Protein AF-A0A6P7ZJ77-F1 (afdb_monomer_lite)

Sequence (607 aa):
NFWERVLPVHRDLIKVIGVELQKVICSGEHGLQRDLPPDFKGLFKPISEYHYYPALEELIRDVFSGRERRPFRFASTVDFMVKGQVIRRHQPISFLSEVESKGYRYARCREYETAAQVCLQIPFSCPGDFYLCEVEPEYTLSQILQSKSLLSHRFTCSTIPGDSIFLSPVYEVQALMQMRRNTVKIPSSLEVDVIDVTSQAQQITFIAPLTLPEILAYEETFPITAELLEAPEYQTVFKTDWVSSLRKGQKIQIHSRASAWRVLASSSKGNKSTRYFLISGGYRGKFKRRPREFSTAYDLLTSVNSGEKLQVVVTKDFECYEDCFPSLSVGDRLKVLYHTTTRTPQETDVLVCNLCCENDGEEQMEQIMLPLYVEGRFVEEVADTTKYTMSEVIQKLKLPCELKVAVKDPTLAIDILSSFSALKLEELIDDPFLVISFMERPMLCFDLPVKWFEVLLFFTQDSARELKKPVNQSVVEELTDSFYYQMRKMLPCSGPPPPRPPKRASFSANDTRKEITTDRKQSMTKPMLPPLKQEPDCQYAAPLPPAARKQIQLRRRSEPNEYSLSKHKLRTTSTSSKDEEDDEHDYECIEDTVKDISQKTRKIFLR

Structure (mmCIF, N/CA/C/O backbone):
data_AF-A0A6P7ZJ77-F1
#
_entry.id   AF-A0A6P7ZJ77-F1
#
loop_
_atom_site.group_PDB
_atom_site.id
_atom_site.type_symbol
_atom_site.label_atom_id
_atom_site.label_alt_id
_atom_site.label_comp_id
_atom_site.label_asym_id
_atom_site.label_entity_id
_atom_site.label_seq_id
_atom_site.pdbx_PDB_ins_code
_atom_site.Cartn_x
_atom_site.Cartn_y
_atom_site.Cartn_z
_atom_site.occupancy
_atom_site.B_iso_or_equiv
_atom_site.auth_seq_id
_atom_site.auth_comp_id
_atom_site.auth_asym_id
_atom_site.auth_atom_id
_atom_site.pdbx_PDB_model_num
ATOM 1 N N . ASN A 1 1 ? -23.877 -12.404 30.414 1.00 29.70 1 ASN A N 1
ATOM 2 C CA . ASN A 1 1 ? -24.211 -12.563 28.977 1.00 29.70 1 ASN A CA 1
ATOM 3 C C . ASN A 1 1 ? -25.062 -11.381 28.508 1.00 29.70 1 ASN A C 1
ATOM 5 O O . ASN A 1 1 ? -26.235 -11.558 28.224 1.00 29.70 1 ASN A O 1
ATOM 9 N N . PHE A 1 2 ? -24.504 -10.165 28.495 1.00 29.19 2 PHE A N 1
ATOM 10 C CA . PHE A 1 2 ? -25.228 -8.928 28.124 1.00 29.19 2 PHE A CA 1
ATOM 11 C C . PHE A 1 2 ? -24.444 -8.087 27.093 1.00 29.19 2 PHE A C 1
ATOM 13 O O . PHE A 1 2 ? -24.847 -6.982 26.750 1.00 29.19 2 PHE A O 1
ATOM 20 N N . TRP A 1 3 ? -23.294 -8.608 26.646 1.00 36.19 3 TRP A N 1
ATOM 21 C CA . TRP A 1 3 ? -22.208 -7.842 26.026 1.00 36.19 3 TRP A CA 1
ATOM 22 C C . TRP A 1 3 ? -22.032 -8.087 24.528 1.00 36.19 3 TRP A C 1
ATOM 24 O O . TRP A 1 3 ? -21.300 -7.352 23.883 1.00 36.19 3 TRP A O 1
ATOM 34 N N . GLU A 1 4 ? -22.739 -9.066 23.964 1.00 37.50 4 GLU A N 1
ATOM 35 C CA . GLU A 1 4 ? -22.949 -9.143 22.521 1.00 37.50 4 GLU A CA 1
ATOM 36 C C . GLU A 1 4 ? -24.360 -8.649 22.240 1.00 37.50 4 GLU A C 1
ATOM 38 O O . GLU A 1 4 ? -25.331 -9.382 22.426 1.00 37.50 4 GLU A O 1
ATOM 43 N N . ARG A 1 5 ? -24.467 -7.375 21.854 1.00 55.25 5 ARG A N 1
ATOM 44 C CA . ARG A 1 5 ? -25.723 -6.777 21.405 1.00 55.25 5 ARG A CA 1
ATOM 45 C C . ARG A 1 5 ? -25.532 -6.045 20.089 1.00 55.25 5 ARG A C 1
ATOM 47 O O . ARG A 1 5 ? -24.595 -5.256 19.948 1.00 55.25 5 ARG A O 1
ATOM 54 N N . VAL A 1 6 ? -26.430 -6.327 19.149 1.00 56.25 6 VAL A N 1
ATOM 55 C CA . VAL A 1 6 ? -26.566 -5.604 17.886 1.00 56.25 6 VAL A CA 1
ATOM 56 C C . VAL A 1 6 ? -27.716 -4.617 18.019 1.00 56.25 6 VAL A C 1
ATOM 58 O O . VAL A 1 6 ? -28.802 -4.988 18.467 1.00 56.25 6 VAL A O 1
ATOM 61 N N . LEU A 1 7 ? -27.462 -3.363 17.656 1.00 54.00 7 LEU A N 1
ATOM 62 C CA . LEU A 1 7 ? -28.378 -2.243 17.862 1.00 54.00 7 LEU A CA 1
ATOM 63 C C . LEU A 1 7 ? -28.427 -1.379 16.585 1.00 54.00 7 LEU A C 1
ATOM 65 O O . LEU A 1 7 ? -27.365 -1.118 16.015 1.00 54.00 7 LEU A O 1
ATOM 69 N N . PRO A 1 8 ? -29.602 -0.918 16.116 1.00 47.00 8 PRO A N 1
ATOM 70 C CA . PRO A 1 8 ? -29.695 0.084 15.072 1.00 47.00 8 PRO A CA 1
ATOM 71 C C . PRO A 1 8 ? -29.588 1.489 15.680 1.00 47.00 8 PRO A C 1
ATOM 73 O O . PRO A 1 8 ? -30.269 1.796 16.656 1.00 47.00 8 PRO A O 1
ATOM 76 N N . VAL A 1 9 ? -28.796 2.361 15.059 1.00 49.22 9 VAL A N 1
ATOM 77 C CA . VAL A 1 9 ? -28.780 3.808 15.319 1.00 49.22 9 VAL A CA 1
ATOM 78 C C . VAL A 1 9 ? -28.903 4.508 13.967 1.00 49.22 9 VAL A C 1
ATOM 80 O O . VAL A 1 9 ? -28.088 4.284 13.081 1.00 49.22 9 VAL A O 1
ATOM 83 N N . HIS A 1 10 ? -29.954 5.310 13.761 1.00 49.88 10 HIS A N 1
ATOM 84 C CA . HIS A 1 10 ? -30.228 5.989 12.479 1.00 49.88 10 HIS A CA 1
ATOM 85 C C . HIS A 1 10 ? -30.188 5.081 11.220 1.00 49.88 10 HIS A C 1
ATOM 87 O O . HIS A 1 10 ? -29.810 5.524 10.140 1.00 49.88 10 HIS A O 1
ATOM 93 N N . ARG A 1 11 ? -30.683 3.836 11.345 1.00 56.84 11 ARG A N 1
ATOM 94 C CA . ARG A 1 11 ? -30.652 2.722 10.360 1.00 56.84 11 ARG A CA 1
ATOM 95 C C . ARG A 1 11 ? -29.332 1.943 10.257 1.00 56.84 11 ARG A C 1
ATOM 97 O O . ARG A 1 11 ? -29.370 0.841 9.715 1.00 56.84 11 ARG A O 1
ATOM 104 N N . ASP A 1 12 ? -28.225 2.430 10.809 1.00 69.81 12 ASP A N 1
ATOM 105 C CA . ASP A 1 12 ? -26.954 1.698 10.802 1.00 69.81 12 ASP A CA 1
ATOM 106 C C . ASP A 1 12 ? -26.887 0.674 11.939 1.00 69.81 12 ASP A C 1
ATOM 108 O O . ASP A 1 12 ? -27.266 0.962 13.073 1.00 69.81 12 ASP A O 1
ATOM 112 N N . LEU A 1 13 ? -26.363 -0.519 11.649 1.00 76.56 13 LEU A N 1
ATOM 113 C CA . LEU A 1 13 ? -26.170 -1.586 12.633 1.00 76.56 13 LEU A CA 1
ATOM 114 C C . LEU A 1 13 ? -24.812 -1.458 13.329 1.00 76.56 13 LEU A C 1
ATOM 116 O O . LEU A 1 13 ? -23.770 -1.367 12.671 1.00 76.56 13 LEU A O 1
ATOM 120 N N . ILE A 1 14 ? -24.828 -1.526 14.661 1.00 80.75 14 ILE A N 1
ATOM 121 C CA . ILE A 1 14 ? -23.631 -1.515 15.508 1.00 80.75 14 ILE A CA 1
ATOM 122 C C . ILE A 1 14 ? -23.569 -2.803 16.341 1.00 80.75 14 ILE A C 1
ATOM 124 O O . ILE A 1 14 ? -24.587 -3.214 16.896 1.00 80.75 14 ILE A O 1
ATOM 128 N N . LYS A 1 15 ? -22.392 -3.426 16.470 1.00 82.81 15 LYS A N 1
ATOM 129 C CA . LYS A 1 15 ? -22.109 -4.485 17.453 1.00 82.81 15 LYS A CA 1
ATOM 130 C C . LYS A 1 15 ? -21.331 -3.876 18.608 1.00 82.81 15 LYS A C 1
ATOM 132 O O . LYS A 1 15 ? -20.200 -3.432 18.417 1.00 82.81 15 LYS A O 1
ATOM 137 N N . VAL A 1 16 ? -21.907 -3.892 19.807 1.00 83.50 16 VAL A N 1
ATOM 138 C CA . VAL A 1 16 ? -21.174 -3.531 21.029 1.00 83.50 16 VAL A CA 1
ATOM 139 C C . VAL A 1 16 ? -20.054 -4.551 21.261 1.00 83.50 16 VAL A C 1
ATOM 141 O O . VAL A 1 16 ? -20.290 -5.756 21.166 1.00 83.50 16 VAL A O 1
ATOM 144 N N . ILE A 1 17 ? -18.845 -4.062 21.548 1.00 86.31 17 ILE A N 1
ATOM 145 C CA . ILE A 1 17 ? -17.672 -4.882 21.903 1.00 86.31 17 ILE A CA 1
ATOM 146 C C . ILE A 1 17 ? -17.138 -4.583 23.310 1.00 86.31 17 ILE A C 1
ATOM 148 O O . ILE A 1 17 ? -16.452 -5.420 23.890 1.00 86.31 17 ILE A O 1
ATOM 152 N N . GLY A 1 18 ? -17.473 -3.425 23.883 1.00 84.75 18 GLY A N 1
ATOM 153 C CA . GLY A 1 18 ? -17.079 -3.050 25.237 1.00 84.75 18 GLY A CA 1
ATOM 154 C C . GLY A 1 18 ? -17.841 -1.833 25.753 1.00 84.75 18 GLY A C 1
ATOM 155 O O . GLY A 1 18 ? -18.475 -1.107 24.987 1.00 84.75 18 GLY A O 1
ATOM 156 N N . VAL A 1 19 ? -17.776 -1.613 27.065 1.00 86.19 19 VAL A N 1
ATOM 157 C CA . VAL A 1 19 ? -18.275 -0.402 27.727 1.00 86.19 19 VAL A CA 1
ATOM 158 C C . VAL A 1 19 ? -17.247 0.020 28.772 1.00 86.19 19 VAL A C 1
ATOM 160 O O . VAL A 1 19 ? -16.874 -0.774 29.633 1.00 86.19 19 VAL A O 1
ATOM 163 N N . GLU A 1 20 ? -16.790 1.262 28.684 1.00 88.75 20 GLU A N 1
ATOM 164 C CA . GLU A 1 20 ? -15.749 1.854 29.526 1.00 88.75 20 GLU A CA 1
ATOM 165 C C . GLU A 1 20 ? -16.345 3.005 30.351 1.00 88.75 20 GLU A C 1
ATOM 167 O O . GLU A 1 20 ? -17.243 3.698 29.882 1.00 88.75 20 GLU A O 1
ATOM 172 N N . LEU A 1 21 ? -15.891 3.228 31.586 1.00 88.69 21 LEU A N 1
ATOM 173 C CA . LEU A 1 21 ? -16.310 4.394 32.374 1.00 88.69 21 LEU A CA 1
ATOM 174 C C . LEU A 1 21 ? -15.351 5.555 32.095 1.00 88.69 21 LEU A C 1
ATOM 176 O O . LEU A 1 21 ? -14.219 5.523 32.569 1.00 88.69 21 LEU A O 1
ATOM 180 N N . GLN A 1 22 ? -15.801 6.592 31.381 1.00 88.38 22 GLN A N 1
ATOM 181 C CA . GLN A 1 22 ? -14.962 7.773 31.144 1.00 88.38 22 GLN A CA 1
ATOM 182 C C . GLN A 1 22 ? -14.906 8.703 32.361 1.00 88.38 22 GLN A C 1
ATOM 184 O O . GLN A 1 22 ? -13.831 9.170 32.728 1.00 88.38 22 GLN A O 1
ATOM 189 N N . LYS A 1 23 ? -16.059 9.016 32.965 1.00 89.31 23 LYS A N 1
ATOM 190 C CA . LYS A 1 23 ? -16.164 9.985 34.070 1.00 89.31 23 LYS A CA 1
ATOM 191 C C . LYS A 1 23 ? -17.461 9.826 34.859 1.00 89.31 23 LYS A C 1
ATOM 193 O O . LYS A 1 23 ? -18.393 9.162 34.411 1.00 89.31 23 LYS A O 1
ATOM 198 N N . VAL A 1 24 ? -17.552 10.493 36.006 1.00 88.88 24 VAL A N 1
ATOM 199 C CA . VAL A 1 24 ? -18.800 10.636 36.770 1.00 88.88 24 VAL A CA 1
ATOM 200 C C . VAL A 1 24 ? -19.149 12.115 36.885 1.00 88.88 24 VAL A C 1
ATOM 202 O O . VAL A 1 24 ? -18.345 12.904 37.371 1.00 88.88 24 VAL A O 1
ATOM 205 N N . ILE A 1 25 ? -20.346 12.502 36.446 1.00 88.31 25 ILE A N 1
ATOM 206 C CA . ILE A 1 25 ? -20.854 13.865 36.612 1.00 88.31 25 ILE A CA 1
ATOM 207 C C . ILE A 1 25 ? -21.429 13.992 38.023 1.00 88.31 25 ILE A C 1
ATOM 209 O O . ILE A 1 25 ? -22.436 13.371 38.364 1.00 88.31 25 ILE A O 1
ATOM 213 N N . CYS A 1 26 ? -20.788 14.827 38.831 1.00 87.75 26 CYS A N 1
ATOM 214 C CA . CYS A 1 26 ? -21.256 15.259 40.138 1.00 87.75 26 CYS A CA 1
ATOM 215 C C . CYS A 1 26 ? -22.142 16.501 39.967 1.00 87.75 26 CYS A C 1
ATOM 217 O O . CYS A 1 26 ? -21.646 17.551 39.564 1.00 87.75 26 CYS A O 1
ATOM 219 N N . SER A 1 27 ? -23.436 16.397 40.276 1.00 84.56 27 SER A N 1
ATOM 220 C CA . SER A 1 27 ? -24.403 17.506 40.184 1.00 84.56 27 SER A CA 1
ATOM 221 C C . SER A 1 27 ? -24.830 17.965 41.579 1.00 84.56 27 SER A C 1
ATOM 223 O O . SER A 1 27 ? -25.382 17.164 42.329 1.00 84.56 27 SER A O 1
ATOM 225 N N . GLY A 1 28 ? -24.581 19.229 41.932 1.00 80.00 28 GLY A N 1
ATOM 226 C CA . GLY A 1 28 ? -25.072 19.837 43.179 1.00 80.00 28 GLY A CA 1
ATOM 227 C C . GLY A 1 28 ? -26.440 20.515 43.026 1.00 80.00 28 GLY A C 1
ATOM 228 O O . GLY A 1 28 ? -26.856 20.823 41.909 1.00 80.00 28 GLY A O 1
ATOM 229 N N . GLU A 1 29 ? -27.119 20.804 44.143 1.00 67.00 29 GLU A N 1
ATOM 230 C CA . GLU A 1 29 ? -28.492 21.360 44.160 1.00 67.00 29 GLU A CA 1
ATOM 231 C C . GLU A 1 29 ? -28.683 22.633 43.322 1.00 67.00 29 GLU A C 1
ATOM 233 O O . GLU A 1 29 ? -29.727 22.828 42.707 1.00 67.00 29 GLU A O 1
ATOM 238 N N . HIS A 1 30 ? -27.668 23.496 43.254 1.00 65.38 30 HIS A N 1
ATOM 239 C CA . HIS A 1 30 ? -27.718 24.750 42.492 1.00 65.38 30 HIS A CA 1
ATOM 240 C C . HIS A 1 30 ? -27.443 24.566 40.984 1.00 65.38 30 HIS A C 1
ATOM 242 O O . HIS A 1 30 ? -27.070 25.518 40.301 1.00 65.38 30 HIS A O 1
ATOM 248 N N . GLY A 1 31 ? -27.551 23.340 40.460 1.00 63.91 31 GLY A N 1
ATOM 249 C CA . GLY A 1 31 ? -27.284 23.005 39.057 1.00 63.91 31 GLY A CA 1
ATOM 250 C C . GLY A 1 31 ? -25.802 23.020 38.664 1.00 63.91 31 GLY A C 1
ATOM 251 O O . GLY A 1 31 ? -25.475 22.825 37.495 1.00 63.91 31 GLY A O 1
ATOM 252 N N . LEU A 1 32 ? -24.888 23.237 39.618 1.00 68.75 32 LEU A N 1
ATOM 253 C CA . LEU A 1 32 ? -23.450 23.207 39.361 1.00 68.75 32 LEU A CA 1
ATOM 254 C C . LEU A 1 32 ? -22.993 21.760 39.139 1.00 68.75 32 LEU A C 1
ATOM 256 O O . LEU A 1 32 ? -22.938 20.966 40.081 1.00 68.75 32 LEU A O 1
ATOM 260 N N . GLN A 1 33 ? -22.633 21.443 37.897 1.00 83.19 33 GLN A N 1
ATOM 261 C CA . GLN A 1 33 ? -22.048 20.159 37.521 1.00 83.19 33 GLN A CA 1
ATOM 262 C C . GLN A 1 33 ? -20.517 20.212 37.539 1.00 83.19 33 GLN A C 1
ATOM 264 O O . GLN A 1 33 ? -19.912 21.231 37.202 1.00 83.19 33 GLN A O 1
ATOM 269 N N . ARG A 1 34 ? -19.887 19.103 37.934 1.00 84.00 34 ARG A N 1
ATOM 270 C CA . ARG A 1 34 ? -18.434 18.895 37.907 1.00 84.00 34 ARG A CA 1
ATOM 271 C C . ARG A 1 34 ? -18.120 17.488 37.413 1.00 84.00 34 ARG A C 1
ATOM 273 O O . ARG A 1 34 ? -18.774 16.534 37.828 1.00 84.00 34 ARG A O 1
ATOM 280 N N . ASP A 1 35 ? -17.090 17.359 36.590 1.00 88.44 35 ASP A N 1
ATOM 281 C CA . ASP A 1 35 ? -16.571 16.058 36.174 1.00 88.44 35 ASP A CA 1
ATOM 282 C C . ASP A 1 35 ? -15.634 15.493 37.251 1.00 88.44 35 ASP A C 1
ATOM 284 O O . ASP A 1 35 ? -14.687 16.160 37.670 1.00 88.44 35 ASP A O 1
ATOM 288 N N . LEU A 1 36 ? -15.887 14.258 37.689 1.00 87.75 36 LEU A N 1
ATOM 289 C CA . LEU A 1 36 ? -14.998 13.473 38.545 1.00 87.75 36 LEU A CA 1
ATOM 290 C C . LEU A 1 36 ? -14.325 12.359 37.722 1.00 87.75 36 LEU A C 1
ATOM 292 O O . LEU A 1 36 ? -15.014 11.681 36.949 1.00 87.75 36 LEU A O 1
ATOM 296 N N . PRO A 1 37 ? -13.009 12.126 37.891 1.00 88.69 37 PRO A N 1
ATOM 297 C CA . PRO A 1 37 ? -12.317 11.032 37.220 1.00 88.69 37 PRO A CA 1
ATOM 298 C C . PRO A 1 37 ? -12.724 9.665 37.811 1.00 88.69 37 PRO A C 1
ATOM 300 O O . PRO A 1 37 ? -13.059 9.591 38.998 1.00 88.69 37 PRO A O 1
ATOM 303 N N . PRO A 1 38 ? -12.658 8.563 37.037 1.00 84.06 38 PRO A N 1
ATOM 304 C CA . PRO A 1 38 ? -13.048 7.222 37.494 1.00 84.06 38 PRO A CA 1
ATOM 305 C C . PRO A 1 38 ? -12.322 6.726 38.750 1.00 84.06 38 PRO A C 1
ATOM 307 O O . PRO A 1 38 ? -12.860 5.912 39.498 1.00 84.06 38 PRO A O 1
ATOM 310 N N . ASP A 1 39 ? -11.101 7.204 38.991 1.00 84.50 39 ASP A N 1
ATOM 311 C CA . ASP A 1 39 ? -10.254 6.779 40.101 1.00 84.50 39 ASP A CA 1
ATOM 312 C C . ASP A 1 39 ? -10.348 7.701 41.336 1.00 84.50 39 ASP A C 1
ATOM 314 O O . ASP A 1 39 ? -9.607 7.500 42.298 1.00 84.50 39 ASP A O 1
ATOM 318 N N . PHE A 1 40 ? -11.236 8.700 41.336 1.00 88.44 40 PHE A N 1
ATOM 319 C CA . PHE A 1 40 ? -11.359 9.711 42.390 1.00 88.44 40 PHE A CA 1
ATOM 320 C C . PHE A 1 40 ? -11.384 9.112 43.811 1.00 88.44 40 PHE A C 1
ATOM 322 O O . PHE A 1 40 ? -12.223 8.276 44.148 1.00 88.44 40 PHE A O 1
ATOM 329 N N . LYS A 1 41 ? -10.456 9.570 44.663 1.00 85.31 41 LYS A N 1
ATOM 330 C CA . LYS A 1 41 ? -10.204 9.016 46.009 1.00 85.31 41 LYS A CA 1
ATOM 331 C C . LYS A 1 41 ? -11.085 9.617 47.117 1.00 85.31 41 LYS A C 1
ATOM 333 O O . LYS A 1 41 ? -10.857 9.331 48.289 1.00 85.31 41 LYS A O 1
ATOM 338 N N . GLY A 1 42 ? -12.053 10.467 46.773 1.00 85.12 42 GLY A N 1
ATOM 339 C CA . GLY A 1 42 ? -12.982 11.042 47.744 1.00 85.12 42 GLY A CA 1
ATOM 340 C C . GLY A 1 42 ? -13.909 9.991 48.358 1.00 85.12 42 GLY A C 1
ATOM 341 O O . GLY A 1 42 ? -14.302 9.023 47.702 1.00 85.12 42 GLY A O 1
ATOM 342 N N . LEU A 1 43 ? -14.257 10.210 49.625 1.00 86.56 43 LEU A N 1
ATOM 343 C CA . LEU A 1 43 ? -15.219 9.410 50.375 1.00 86.56 43 LEU A CA 1
ATOM 344 C C . LEU A 1 43 ? -16.563 10.134 50.441 1.00 86.56 43 LEU A C 1
ATOM 346 O O . LEU A 1 43 ? -16.617 11.352 50.628 1.00 86.56 43 LEU A O 1
ATOM 350 N N . PHE A 1 44 ? -17.638 9.373 50.271 1.00 86.50 44 PHE A N 1
ATOM 351 C CA . PHE A 1 44 ? -19.001 9.873 50.176 1.00 86.50 44 PHE A CA 1
ATOM 352 C C . PHE A 1 44 ? -19.854 9.279 51.296 1.00 86.50 44 PHE A C 1
ATOM 354 O O . PHE A 1 44 ? -19.852 8.064 51.508 1.00 86.50 44 PHE A O 1
ATOM 361 N N . LYS A 1 45 ? -20.616 10.128 51.986 1.00 84.56 45 LYS A N 1
ATOM 362 C CA . LYS A 1 45 ? -21.639 9.710 52.955 1.00 84.56 45 LYS A CA 1
ATOM 363 C C . LYS A 1 45 ? -23.004 9.842 52.302 1.00 84.56 45 LYS A C 1
ATOM 365 O O . LYS A 1 45 ? -23.250 10.912 51.737 1.00 84.56 45 LYS A O 1
ATOM 370 N N . PRO A 1 46 ? -23.874 8.820 52.347 1.00 79.62 46 PRO A N 1
ATOM 371 C CA . PRO A 1 46 ? -25.263 9.014 51.972 1.00 79.62 46 PRO A CA 1
ATOM 372 C C . PRO A 1 46 ? -25.881 10.109 52.846 1.00 79.62 46 PRO A C 1
ATOM 374 O O . PRO A 1 46 ? -25.456 10.350 53.977 1.00 79.62 46 PRO A O 1
ATOM 377 N N . ILE A 1 47 ? -26.868 10.799 52.296 1.00 75.38 47 ILE A N 1
ATOM 378 C CA . ILE A 1 47 ? -27.741 11.686 53.052 1.00 75.38 47 ILE A CA 1
ATOM 379 C C . ILE A 1 47 ? -28.996 10.874 53.348 1.00 75.38 47 ILE A C 1
ATOM 381 O O . ILE A 1 47 ? -29.908 10.826 52.523 1.00 75.38 47 ILE A O 1
ATOM 385 N N . SER A 1 48 ? -29.030 10.226 54.513 1.00 63.34 48 SER A N 1
ATOM 386 C CA . SER A 1 48 ? -30.278 9.710 55.074 1.00 63.34 48 SER A CA 1
ATOM 387 C C . SER A 1 48 ? -31.308 10.834 55.173 1.00 63.34 48 SER A C 1
ATOM 389 O O . SER A 1 48 ? -31.131 11.797 55.923 1.00 63.34 48 SER A O 1
ATOM 391 N N . GLU A 1 49 ? -32.417 10.692 54.451 1.00 57.06 49 GLU A N 1
ATOM 392 C CA . GLU A 1 49 ? -33.630 11.451 54.732 1.00 57.06 49 GLU A CA 1
ATOM 393 C C . GLU A 1 49 ? -34.194 10.923 56.059 1.00 57.06 49 GLU A C 1
ATOM 395 O O . GLU A 1 49 ? -34.743 9.825 56.119 1.00 57.06 49 GLU A O 1
ATOM 400 N N . TYR A 1 50 ? -33.979 11.665 57.151 1.00 54.91 50 TYR A N 1
ATOM 401 C CA . TYR A 1 50 ? -34.337 11.221 58.501 1.00 54.91 50 TYR A CA 1
ATOM 402 C C . TYR A 1 50 ? -35.841 10.931 58.624 1.00 54.91 50 TYR A C 1
ATOM 404 O O . TYR A 1 50 ? -36.659 11.842 58.761 1.00 54.91 50 TYR A O 1
ATOM 412 N N . HIS A 1 51 ? -36.204 9.649 58.629 1.00 62.66 51 HIS A N 1
ATOM 413 C CA . HIS A 1 51 ? -37.529 9.202 59.039 1.00 62.66 51 HIS A CA 1
ATOM 414 C C . HIS A 1 51 ? -37.643 9.283 60.567 1.00 62.66 51 HIS A C 1
ATOM 416 O O . HIS A 1 51 ? -36.940 8.579 61.296 1.00 62.66 51 HIS A O 1
ATOM 422 N N . TYR A 1 52 ? -38.527 10.167 61.033 1.00 78.75 52 TYR A N 1
ATOM 423 C CA . TYR A 1 52 ? -38.883 10.316 62.441 1.00 78.75 52 TYR A CA 1
ATOM 424 C C . TYR A 1 52 ? -40.117 9.466 62.752 1.00 78.75 52 TYR A C 1
ATOM 426 O O . TYR A 1 52 ? -41.140 9.573 62.076 1.00 78.75 52 TYR A O 1
ATOM 434 N N . TYR A 1 53 ? -40.019 8.640 63.787 1.00 81.19 53 TYR A N 1
ATOM 435 C CA . TYR A 1 53 ? -41.073 7.747 64.255 1.00 81.19 53 TYR A CA 1
ATOM 436 C C . TYR A 1 53 ? -41.710 8.342 65.516 1.00 81.19 53 TYR A C 1
ATOM 438 O O . TYR A 1 53 ? -40.989 8.484 66.501 1.00 81.19 53 TYR A O 1
ATOM 446 N N . PRO A 1 54 ? -43.021 8.654 65.535 1.00 81.06 54 PRO A N 1
ATOM 447 C CA . PRO A 1 54 ? -43.681 9.356 66.647 1.00 81.06 54 PRO A CA 1
ATOM 448 C C . PRO A 1 54 ? -43.859 8.505 67.919 1.00 81.06 54 PRO A C 1
ATOM 450 O O . PRO A 1 54 ? -44.263 9.021 68.966 1.00 81.06 54 PRO A O 1
ATOM 453 N N . ALA A 1 55 ? -43.588 7.199 67.839 1.00 85.62 55 ALA A N 1
ATOM 454 C CA . ALA A 1 55 ? -43.585 6.282 68.971 1.00 85.62 55 ALA A CA 1
ATOM 455 C C . ALA A 1 55 ? -42.472 5.234 68.837 1.00 85.62 55 ALA A C 1
ATOM 457 O O . ALA A 1 55 ? -42.161 4.765 67.739 1.00 85.62 55 ALA A O 1
ATOM 458 N N . LEU A 1 56 ? -41.916 4.801 69.973 1.00 86.38 56 LEU A N 1
ATOM 459 C CA . LEU A 1 56 ? -40.826 3.819 69.998 1.00 86.38 56 LEU A CA 1
ATOM 460 C C . LEU A 1 56 ? -41.237 2.456 69.406 1.00 86.38 56 LEU A C 1
ATOM 462 O O . LEU A 1 56 ? -40.409 1.766 68.813 1.00 86.38 56 LEU A O 1
ATOM 466 N N . GLU A 1 57 ? -42.512 2.071 69.520 1.00 86.62 57 GLU A N 1
ATOM 467 C CA . GLU A 1 57 ? -43.035 0.871 68.863 1.00 86.62 57 GLU A CA 1
ATOM 468 C C . GLU A 1 57 ? -42.902 0.927 67.337 1.00 86.62 57 GLU A C 1
ATOM 470 O O . GLU A 1 57 ? -42.596 -0.096 66.732 1.00 86.62 57 GLU A O 1
ATOM 475 N N . GLU A 1 58 ? -43.112 2.084 66.709 1.00 83.62 58 GLU A N 1
ATOM 476 C CA . GLU A 1 58 ? -43.092 2.206 65.247 1.00 83.62 58 GLU A CA 1
ATOM 477 C C . GLU A 1 58 ? -41.667 2.081 64.705 1.00 83.62 58 GLU A C 1
ATOM 479 O O . GLU A 1 58 ? -41.440 1.296 63.786 1.00 83.62 58 GLU A O 1
ATOM 484 N N . LEU A 1 59 ? -40.696 2.718 65.371 1.00 84.88 59 LEU A N 1
ATOM 485 C CA . LEU A 1 59 ? -39.267 2.524 65.107 1.00 84.88 59 LEU A CA 1
ATOM 486 C C . LEU A 1 59 ? -38.857 1.046 65.241 1.00 84.88 59 LEU A C 1
ATOM 488 O O . LEU A 1 59 ? -38.200 0.494 64.362 1.00 84.88 59 LEU A O 1
ATOM 492 N N . ILE A 1 60 ? -39.245 0.383 66.337 1.00 82.25 60 ILE A N 1
ATOM 493 C CA . ILE A 1 60 ? -38.913 -1.034 66.572 1.00 82.25 60 ILE A CA 1
ATOM 494 C C . ILE A 1 60 ? -39.592 -1.942 65.535 1.00 82.25 60 ILE A C 1
ATOM 496 O O . ILE A 1 60 ? -39.012 -2.947 65.115 1.00 82.25 60 ILE A O 1
ATOM 500 N N . ARG A 1 61 ? -40.820 -1.606 65.125 1.00 82.44 61 ARG A N 1
ATOM 501 C CA . ARG A 1 61 ? -41.593 -2.348 64.126 1.00 82.44 61 ARG A CA 1
ATOM 502 C C . ARG A 1 61 ? -40.939 -2.249 62.751 1.00 82.44 61 ARG A C 1
ATOM 504 O O . ARG A 1 61 ? -40.766 -3.291 62.126 1.00 82.44 61 ARG A O 1
ATOM 511 N N . ASP A 1 62 ? -40.537 -1.058 62.308 1.00 77.56 62 ASP A N 1
ATOM 512 C CA . ASP A 1 62 ? -39.850 -0.862 61.025 1.00 77.56 62 ASP A CA 1
ATOM 513 C C . ASP A 1 62 ? -38.500 -1.602 60.978 1.00 77.56 62 ASP A C 1
ATOM 515 O O . ASP A 1 62 ? -38.309 -2.503 60.158 1.00 77.56 62 ASP A O 1
ATOM 519 N N . VAL A 1 63 ? -37.618 -1.347 61.955 1.00 74.31 63 VAL A N 1
ATOM 520 C CA . VAL A 1 63 ? -36.271 -1.950 62.044 1.00 74.31 63 VAL A CA 1
ATOM 521 C C . VAL A 1 63 ? -36.303 -3.485 62.011 1.00 74.31 63 VAL A C 1
ATOM 523 O O . VAL A 1 63 ? -35.395 -4.116 61.463 1.00 74.31 63 VAL A O 1
ATOM 526 N N . PHE A 1 64 ? -37.349 -4.105 62.567 1.00 74.38 64 PHE A N 1
ATOM 527 C CA . PHE A 1 64 ? -37.530 -5.560 62.577 1.00 74.38 64 PHE A CA 1
ATOM 528 C C . PHE A 1 64 ? -38.515 -6.098 61.520 1.00 74.38 64 PHE A C 1
ATOM 530 O O . PHE A 1 64 ? -38.761 -7.304 61.506 1.00 74.38 64 PHE A O 1
ATOM 537 N N . SER A 1 65 ? -39.023 -5.276 60.592 1.00 60.56 65 SER A N 1
ATOM 538 C CA . SER A 1 65 ? -39.931 -5.726 59.514 1.00 60.56 65 SER A CA 1
ATOM 539 C C . SER A 1 65 ? -39.241 -6.529 58.399 1.00 60.56 65 SER A C 1
ATOM 541 O O . SER A 1 65 ? -39.917 -7.074 57.530 1.00 60.56 65 SER A O 1
ATOM 543 N N . GLY A 1 66 ? -37.909 -6.663 58.428 1.00 50.12 66 GLY A N 1
ATOM 544 C CA . GLY A 1 66 ? -37.170 -7.480 57.453 1.00 50.12 66 GLY A CA 1
ATOM 545 C C . GLY A 1 66 ? -35.732 -7.857 57.828 1.00 50.12 66 GLY A C 1
ATOM 546 O O . GLY A 1 66 ? -34.954 -8.209 56.944 1.00 50.12 66 GLY A O 1
ATOM 547 N N . ARG A 1 67 ? -35.337 -7.755 59.106 1.00 55.62 67 ARG A N 1
ATOM 548 C CA . ARG A 1 67 ? -33.953 -7.986 59.571 1.00 55.62 67 ARG A CA 1
ATOM 549 C C . ARG A 1 67 ? -33.905 -8.886 60.811 1.00 55.62 67 ARG A C 1
ATOM 551 O O . ARG A 1 67 ? -34.878 -9.002 61.553 1.00 55.62 67 ARG A O 1
ATOM 558 N N . GLU A 1 68 ? -32.746 -9.498 61.063 1.00 57.44 68 GLU A N 1
ATOM 559 C CA . GLU A 1 68 ? -32.461 -10.146 62.352 1.00 57.44 68 GLU A CA 1
ATOM 560 C C . GLU A 1 68 ? -32.608 -9.149 63.515 1.00 57.44 68 GLU A C 1
ATOM 562 O O . GLU A 1 68 ? -32.221 -7.985 63.395 1.00 57.44 68 GLU A O 1
ATOM 567 N N . ARG A 1 69 ? -33.093 -9.619 64.673 1.00 67.38 69 ARG A N 1
ATOM 568 C CA . ARG A 1 69 ? -33.287 -8.798 65.884 1.00 67.38 69 ARG A CA 1
ATOM 569 C C . ARG A 1 69 ? -31.963 -8.458 66.583 1.00 67.38 69 ARG A C 1
ATOM 571 O O . ARG A 1 69 ? -31.672 -8.959 67.668 1.00 67.38 69 ARG A O 1
ATOM 578 N N . ARG A 1 70 ? -31.144 -7.625 65.941 1.00 68.50 70 ARG A N 1
ATOM 579 C CA . ARG A 1 70 ? -29.851 -7.147 66.452 1.00 68.50 70 ARG A CA 1
ATOM 580 C C . ARG A 1 70 ? -30.017 -5.868 67.296 1.00 68.50 70 ARG A C 1
ATOM 582 O O . ARG A 1 70 ? -30.950 -5.103 67.055 1.00 68.50 70 ARG A O 1
ATOM 589 N N . PRO A 1 71 ? -29.116 -5.603 68.263 1.00 77.56 71 PRO A N 1
ATOM 590 C CA . PRO A 1 71 ? -29.027 -4.307 68.935 1.00 77.56 71 PRO A CA 1
ATOM 591 C C . PRO A 1 71 ? -28.780 -3.167 67.938 1.00 77.56 71 PRO A C 1
ATOM 593 O O . PRO A 1 71 ? -27.900 -3.280 67.085 1.00 77.56 71 PRO A O 1
ATOM 596 N N . PHE A 1 72 ? -29.513 -2.063 68.077 1.00 77.25 72 PHE A N 1
ATOM 597 C CA . PHE A 1 72 ? -29.384 -0.864 67.239 1.00 77.25 72 PHE A CA 1
ATOM 598 C C . PHE A 1 72 ? -29.353 0.404 68.104 1.00 77.25 72 PHE A C 1
ATOM 600 O O . PHE A 1 72 ? -29.665 0.356 69.297 1.00 77.25 72 PHE A O 1
ATOM 607 N N . ARG A 1 73 ? -28.948 1.541 67.525 1.00 82.50 73 ARG A N 1
ATOM 608 C CA . ARG A 1 73 ? -28.898 2.837 68.222 1.00 82.50 73 ARG A CA 1
ATOM 609 C C . ARG A 1 73 ? -29.965 3.784 67.699 1.00 82.50 73 ARG A C 1
ATOM 611 O O . ARG A 1 73 ? -30.219 3.820 66.499 1.00 82.50 73 ARG A O 1
ATOM 618 N N . PHE A 1 74 ? -30.541 4.572 68.595 1.00 84.44 74 PHE A N 1
ATOM 619 C CA . PHE A 1 74 ? -31.545 5.580 68.277 1.00 84.44 74 PHE A CA 1
ATOM 620 C C . PHE A 1 74 ? -31.473 6.751 69.263 1.00 84.44 74 PHE A C 1
ATOM 622 O O . PHE A 1 74 ? -30.894 6.627 70.344 1.00 84.44 74 PHE A O 1
ATOM 629 N N . ALA A 1 75 ? -32.075 7.875 68.896 1.00 85.56 75 ALA A N 1
ATOM 630 C CA . ALA A 1 75 ? -32.272 9.032 69.762 1.00 85.56 75 ALA A CA 1
ATOM 631 C C . ALA A 1 75 ? -33.654 9.650 69.495 1.00 85.56 75 ALA A C 1
ATOM 633 O O . ALA A 1 75 ? -34.331 9.266 68.545 1.00 85.56 75 ALA A O 1
ATOM 634 N N . SER A 1 76 ? -34.070 10.593 70.340 1.00 85.88 76 SER A N 1
ATOM 635 C CA . SER A 1 76 ? -35.287 11.403 70.177 1.00 85.88 76 SER A CA 1
ATOM 636 C C . SER A 1 76 ? -34.900 12.856 69.896 1.00 85.88 76 SER A C 1
ATOM 638 O O . SER A 1 76 ? -33.924 13.329 70.476 1.00 85.88 76 SER A O 1
ATOM 640 N N . THR A 1 77 ? -35.635 13.598 69.063 1.00 81.94 77 THR A N 1
ATOM 641 C CA . THR A 1 77 ? -35.422 15.060 68.917 1.00 81.94 77 THR A CA 1
ATOM 642 C C . THR A 1 77 ? -35.976 15.867 70.104 1.00 81.94 77 THR A C 1
ATOM 644 O O . THR A 1 77 ? -35.637 17.041 70.272 1.00 81.94 77 THR A O 1
ATOM 647 N N . VAL A 1 78 ? -36.787 15.231 70.958 1.00 82.38 78 VAL A N 1
ATOM 648 C CA . VAL A 1 78 ? -37.409 15.812 72.159 1.00 82.38 78 VAL A CA 1
ATOM 649 C C . VAL A 1 78 ? -36.943 15.116 73.441 1.00 82.38 78 VAL A C 1
ATOM 651 O O . VAL A 1 78 ? -36.702 13.906 73.451 1.00 82.38 78 VAL A O 1
ATOM 654 N N . ASP A 1 79 ? -36.838 15.873 74.534 1.00 85.94 79 ASP A N 1
ATOM 655 C CA . ASP A 1 79 ? -36.602 15.332 75.879 1.00 85.94 79 ASP A CA 1
ATOM 656 C C . ASP A 1 79 ? -37.793 14.456 76.311 1.00 85.94 79 ASP A C 1
ATOM 658 O O . ASP A 1 79 ? -38.950 14.849 76.149 1.00 85.94 79 ASP A O 1
ATOM 662 N N . PHE A 1 80 ? -37.532 13.282 76.895 1.00 84.38 80 PHE A N 1
ATOM 663 C CA . PHE A 1 80 ? -38.582 12.365 77.356 1.00 84.38 80 PHE A CA 1
ATOM 664 C C . PHE A 1 80 ? -38.202 11.655 78.663 1.00 84.38 80 PHE A C 1
ATOM 666 O O . PHE A 1 80 ? -37.028 11.538 79.013 1.00 84.38 80 PHE A O 1
ATOM 673 N N . MET A 1 81 ? -39.202 11.207 79.432 1.00 80.38 81 MET A N 1
ATOM 674 C CA . MET A 1 81 ? -38.997 10.711 80.799 1.00 80.38 81 MET A CA 1
ATOM 675 C C . MET A 1 81 ? -39.282 9.211 80.932 1.00 80.38 81 MET A C 1
ATOM 677 O O . MET A 1 81 ? -40.352 8.729 80.566 1.00 80.38 81 MET A O 1
ATOM 681 N N . VAL A 1 82 ? -38.348 8.475 81.539 1.00 79.69 82 VAL A N 1
ATOM 682 C CA . VAL A 1 82 ? -38.440 7.028 81.775 1.00 79.69 82 VAL A CA 1
ATOM 683 C C . VAL A 1 82 ? -38.214 6.747 83.259 1.00 79.69 82 VAL A C 1
ATOM 685 O O . VAL A 1 82 ? -37.128 6.962 83.787 1.00 79.69 82 VAL A O 1
ATOM 688 N N . LYS A 1 83 ? -39.256 6.272 83.958 1.00 70.94 83 LYS A N 1
ATOM 689 C CA . LYS A 1 83 ? -39.229 5.935 85.401 1.00 70.94 83 LYS A CA 1
ATOM 690 C C . LYS A 1 83 ? -38.644 7.041 86.312 1.00 70.94 83 LYS A C 1
ATOM 692 O O . LYS A 1 83 ? -38.006 6.739 87.316 1.00 70.94 83 LYS A O 1
ATOM 697 N N . GLY A 1 84 ? -38.867 8.312 85.969 1.00 70.62 84 GLY A N 1
ATOM 698 C CA . GLY A 1 84 ? -38.371 9.473 86.724 1.00 70.62 84 GLY A CA 1
ATOM 699 C C . GLY A 1 84 ? -36.978 9.977 86.320 1.00 70.62 84 GLY A C 1
ATOM 700 O O . GLY A 1 84 ? -36.544 11.001 86.835 1.00 70.62 84 GLY A O 1
ATOM 701 N N . GLN A 1 85 ? -36.292 9.315 85.383 1.00 77.81 85 GLN A N 1
ATOM 702 C CA . GLN A 1 85 ? -35.092 9.848 84.731 1.00 77.81 85 GLN A CA 1
ATOM 703 C C . GLN A 1 85 ? -35.491 10.598 83.454 1.00 77.81 85 GLN A C 1
ATOM 705 O O . GLN A 1 85 ? -36.324 10.109 82.691 1.00 77.81 85 GLN A O 1
ATOM 710 N N . VAL A 1 86 ? -34.915 11.781 83.227 1.00 82.06 86 VAL A N 1
ATOM 711 C CA . VAL A 1 86 ? -35.108 12.565 81.995 1.00 82.06 86 VAL A CA 1
ATOM 712 C C . VAL A 1 86 ? -33.966 12.259 81.036 1.00 82.06 86 VAL A C 1
ATOM 714 O O . VAL A 1 86 ? -32.807 12.498 81.365 1.00 82.06 86 VAL A O 1
ATOM 717 N N . ILE A 1 87 ? -34.317 11.754 79.859 1.00 84.31 87 ILE A N 1
ATOM 718 C CA . ILE A 1 87 ? -33.413 11.529 78.736 1.00 84.31 87 ILE A CA 1
ATOM 719 C C . ILE A 1 87 ? -33.506 12.759 77.836 1.00 84.31 87 ILE A C 1
ATOM 721 O O . ILE A 1 87 ? -34.608 13.210 77.511 1.00 84.31 87 ILE A O 1
ATOM 725 N N . ARG A 1 88 ? -32.360 13.326 77.458 1.00 82.56 88 ARG A N 1
ATOM 726 C CA . ARG A 1 88 ? -32.310 14.572 76.683 1.00 82.56 88 ARG A CA 1
ATOM 727 C C . ARG A 1 88 ? -32.462 14.319 75.186 1.00 82.56 88 ARG A C 1
ATOM 729 O O . ARG A 1 88 ? -32.083 13.266 74.673 1.00 82.56 88 ARG A O 1
ATOM 736 N N . ARG A 1 89 ? -32.946 15.328 74.465 1.00 84.12 89 ARG A N 1
ATOM 737 C CA . ARG A 1 89 ? -32.923 15.367 73.000 1.00 84.12 89 ARG A CA 1
ATOM 738 C C . ARG A 1 89 ? -31.529 15.078 72.439 1.00 84.12 89 ARG A C 1
ATOM 740 O O . ARG A 1 89 ? -30.520 15.534 72.976 1.00 84.12 89 ARG A O 1
ATOM 747 N N . HIS A 1 90 ? -31.500 14.334 71.340 1.00 80.19 90 HIS A N 1
ATOM 748 C CA . HIS A 1 90 ? -30.320 13.837 70.628 1.00 80.19 90 HIS A CA 1
ATOM 749 C C . HIS A 1 90 ? -29.364 12.957 71.459 1.00 80.19 90 HIS A C 1
ATOM 751 O O . HIS A 1 90 ? -28.301 12.585 70.964 1.00 80.19 90 HIS A O 1
ATOM 757 N N . GLN A 1 91 ? -29.731 12.570 72.687 1.00 82.69 91 GLN A N 1
ATOM 758 C CA . GLN A 1 91 ? -28.921 11.679 73.514 1.00 82.69 91 GLN A CA 1
ATOM 759 C C . GLN A 1 91 ? -29.016 10.228 72.988 1.00 82.69 91 GLN A C 1
ATOM 761 O O . GLN A 1 91 ? -30.126 9.700 72.863 1.00 82.69 91 GLN A O 1
ATOM 766 N N . PRO A 1 92 ? -27.891 9.562 72.656 1.00 82.50 92 PRO A N 1
ATOM 767 C CA . PRO A 1 92 ? -27.913 8.269 71.977 1.00 82.50 92 PRO A CA 1
ATOM 768 C C . PRO A 1 92 ? -28.178 7.098 72.933 1.00 82.50 92 PRO A C 1
ATOM 770 O O . PRO A 1 92 ? -27.467 6.877 73.918 1.00 82.50 92 PRO A O 1
ATOM 773 N N . ILE A 1 93 ? -29.167 6.280 72.580 1.00 86.19 93 ILE A N 1
ATOM 774 C CA . ILE A 1 93 ? -29.609 5.098 73.322 1.00 86.19 93 ILE A CA 1
ATOM 775 C C . ILE A 1 93 ? -29.345 3.849 72.479 1.00 86.19 93 ILE A C 1
ATOM 777 O O . ILE A 1 93 ? -29.605 3.825 71.279 1.00 86.19 93 ILE A O 1
ATOM 781 N N . SER A 1 94 ? -28.860 2.775 73.104 1.00 86.31 94 SER A N 1
ATOM 782 C CA . SER A 1 94 ? -28.762 1.453 72.467 1.00 86.31 94 SER A CA 1
ATOM 783 C C . SER A 1 94 ? -29.948 0.569 72.863 1.00 86.31 94 SER A C 1
ATOM 785 O O . SER A 1 94 ? -30.100 0.246 74.043 1.00 86.31 94 SER A O 1
ATOM 787 N N . PHE A 1 95 ? -30.760 0.136 71.897 1.00 86.62 95 PHE A N 1
ATOM 788 C CA . PHE A 1 95 ? -31.733 -0.945 72.082 1.00 86.62 95 PHE A CA 1
ATOM 789 C C . PHE A 1 95 ? -30.991 -2.275 72.266 1.00 86.62 95 PHE A C 1
ATOM 791 O O . PHE A 1 95 ? -30.060 -2.562 71.516 1.00 86.62 95 PHE A O 1
ATOM 798 N N . LEU A 1 96 ? -31.395 -3.101 73.239 1.00 84.75 96 LEU A N 1
ATOM 799 C CA . LEU A 1 96 ? -30.759 -4.399 73.509 1.00 84.75 96 LEU A CA 1
ATOM 800 C C . LEU A 1 96 ? -31.698 -5.593 73.313 1.00 84.75 96 LEU A C 1
ATOM 802 O O . LEU A 1 96 ? -31.280 -6.621 72.793 1.00 84.75 96 LEU A O 1
ATOM 806 N N . SER A 1 97 ? -32.931 -5.509 73.820 1.00 83.50 97 SER A N 1
ATOM 807 C CA . SER A 1 97 ? -33.889 -6.627 73.814 1.00 83.50 97 SER A CA 1
ATOM 808 C C . SER A 1 97 ? -35.300 -6.155 74.157 1.00 83.50 97 SER A C 1
ATOM 810 O O . SER A 1 97 ? -35.478 -5.160 74.857 1.00 83.50 97 SER A O 1
ATOM 812 N N . GLU A 1 98 ? -36.303 -6.905 73.717 1.00 85.62 98 GLU A N 1
ATOM 813 C CA . GLU A 1 98 ? -37.684 -6.738 74.170 1.00 85.62 98 GLU A CA 1
ATOM 814 C C . GLU A 1 98 ? -37.902 -7.440 75.524 1.00 85.62 98 GLU A C 1
ATOM 816 O O . GLU A 1 98 ? -37.294 -8.475 75.809 1.00 85.62 98 GLU A O 1
ATOM 821 N N . VAL A 1 99 ? -38.756 -6.865 76.374 1.00 85.62 99 VAL A N 1
ATOM 822 C CA . VAL A 1 99 ? -39.178 -7.425 77.663 1.00 85.62 99 VAL A CA 1
ATOM 823 C C . VAL A 1 99 ? -40.671 -7.186 77.842 1.00 85.62 99 VAL A C 1
ATOM 825 O O . VAL A 1 99 ? -41.110 -6.040 77.893 1.00 85.62 99 VAL A O 1
ATOM 828 N N . GLU A 1 100 ? -41.446 -8.252 78.007 1.00 85.56 100 GLU A N 1
ATOM 829 C CA . GLU A 1 100 ? -42.846 -8.146 78.413 1.00 85.56 100 GLU A CA 1
ATOM 830 C C . GLU A 1 100 ? -42.966 -8.174 79.945 1.00 85.56 100 GLU A C 1
ATOM 832 O O . GLU A 1 100 ? -42.251 -8.912 80.629 1.00 85.56 100 GLU A O 1
ATOM 837 N N . SER A 1 101 ? -43.854 -7.355 80.510 1.00 77.19 101 SER A N 1
ATOM 838 C CA . SER A 1 101 ? -44.188 -7.393 81.936 1.00 77.19 101 SER A CA 1
ATOM 839 C C . SER A 1 101 ? -45.609 -6.891 82.170 1.00 77.19 101 SER A C 1
ATOM 841 O O . SER A 1 101 ? -45.975 -5.814 81.702 1.00 77.19 101 SER A O 1
ATOM 843 N N . LYS A 1 102 ? -46.418 -7.669 82.903 1.00 74.75 102 LYS A N 1
ATOM 844 C CA . LYS A 1 102 ? -47.829 -7.362 83.219 1.00 74.75 102 LYS A CA 1
ATOM 845 C C . LYS A 1 102 ? -48.696 -7.022 81.984 1.00 74.75 102 LYS A C 1
ATOM 847 O O . LYS A 1 102 ? -49.588 -6.188 82.087 1.00 74.75 102 LYS A O 1
ATOM 852 N N . GLY A 1 103 ? -48.422 -7.644 80.833 1.00 75.56 103 GLY A N 1
ATOM 853 C CA . GLY A 1 103 ? -49.127 -7.394 79.566 1.00 75.56 103 GLY A CA 1
ATOM 854 C C . GLY A 1 103 ? -48.678 -6.141 78.799 1.00 75.56 103 GLY A C 1
ATOM 855 O O . GLY A 1 103 ? -49.277 -5.808 77.782 1.00 75.56 103 GLY A O 1
ATOM 856 N N . TYR A 1 104 ? -47.628 -5.447 79.255 1.00 79.56 104 TYR A N 1
ATOM 857 C CA . TYR A 1 104 ? -47.032 -4.304 78.559 1.00 79.56 104 TYR A CA 1
ATOM 858 C C . TYR A 1 104 ? -45.649 -4.660 77.999 1.00 79.56 104 TYR A C 1
ATOM 860 O O . TYR A 1 104 ? -44.847 -5.333 78.654 1.00 79.56 104 TYR A O 1
ATOM 868 N N . ARG A 1 105 ? -45.361 -4.175 76.785 1.00 86.12 105 ARG A N 1
ATOM 869 C CA . ARG A 1 105 ? -44.092 -4.387 76.070 1.00 86.12 105 ARG A CA 1
ATOM 870 C C . ARG A 1 105 ? -43.123 -3.238 76.359 1.00 86.12 105 ARG A C 1
ATOM 872 O O . ARG A 1 105 ? -43.473 -2.065 76.213 1.00 86.12 105 ARG A O 1
ATOM 879 N N . TYR A 1 106 ? -41.897 -3.574 76.751 1.00 87.88 106 TYR A N 1
ATOM 880 C CA . TYR A 1 106 ? -40.831 -2.626 77.073 1.00 87.88 106 TYR A CA 1
ATOM 881 C C . TYR A 1 106 ? -39.567 -2.928 76.269 1.00 87.88 106 TYR A C 1
ATOM 883 O O . TYR A 1 106 ? -39.113 -4.068 76.185 1.00 87.88 106 TYR A O 1
ATOM 891 N N . ALA A 1 107 ? -38.943 -1.885 75.738 1.00 86.75 107 ALA A N 1
ATOM 892 C CA . ALA A 1 107 ? -37.599 -1.939 75.197 1.00 86.75 107 ALA A CA 1
ATOM 893 C C . ALA A 1 107 ? -36.594 -1.881 76.356 1.00 86.75 107 ALA A C 1
ATOM 895 O O . ALA A 1 107 ? -36.530 -0.883 77.081 1.00 86.75 107 ALA A O 1
ATOM 896 N N . ARG A 1 108 ? -35.802 -2.944 76.549 1.00 87.62 108 ARG A N 1
ATOM 897 C CA . ARG A 1 108 ? -34.605 -2.889 77.394 1.00 87.62 108 ARG A CA 1
ATOM 898 C C . ARG A 1 108 ? -33.519 -2.170 76.604 1.00 87.62 108 ARG A C 1
ATOM 900 O O . ARG A 1 108 ? -33.024 -2.690 75.602 1.00 87.62 108 ARG A O 1
ATOM 907 N N . CYS A 1 109 ? -33.138 -1.005 77.100 1.00 86.88 109 CYS A N 1
ATOM 908 C CA . CYS A 1 109 ? -32.202 -0.090 76.468 1.00 86.88 109 CYS A CA 1
ATOM 909 C C . CYS A 1 109 ? -31.022 0.225 77.396 1.00 86.88 109 CYS A C 1
ATOM 911 O O . CYS A 1 109 ? -31.081 -0.020 78.602 1.00 86.88 109 CYS A O 1
ATOM 913 N N . ARG A 1 110 ? -29.947 0.784 76.840 1.00 84.94 110 ARG A N 1
ATOM 914 C CA . ARG A 1 110 ? -28.763 1.241 77.577 1.00 84.94 110 ARG A CA 1
ATOM 915 C C . ARG A 1 110 ? -28.371 2.645 77.125 1.00 84.94 110 ARG A C 1
ATOM 917 O O . ARG A 1 110 ? -28.218 2.884 75.927 1.00 84.94 110 ARG A O 1
ATOM 924 N N . GLU A 1 111 ? -28.201 3.537 78.092 1.00 78.12 111 GLU A N 1
ATOM 925 C CA . GLU A 1 111 ? -27.601 4.864 77.923 1.00 78.12 111 GLU A CA 1
ATOM 926 C C . GLU A 1 111 ? -26.088 4.723 77.672 1.00 78.12 111 GLU A C 1
ATOM 928 O O . GLU A 1 111 ? -25.439 3.868 78.277 1.00 78.12 111 GLU A O 1
ATOM 933 N N . TYR A 1 112 ? -25.524 5.498 76.741 1.00 62.34 112 TYR A N 1
ATOM 934 C CA . TYR A 1 112 ? -24.153 5.263 76.261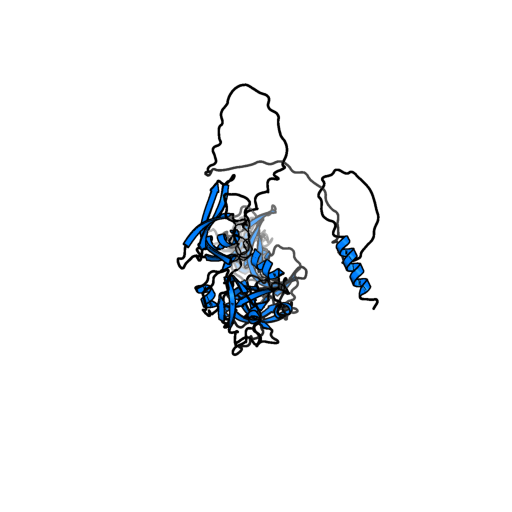 1.00 62.34 112 TYR A CA 1
ATOM 935 C C . TYR A 1 112 ? -23.053 5.953 77.096 1.00 62.34 112 TYR A C 1
ATOM 937 O O . TYR A 1 112 ? -21.886 5.593 76.970 1.00 62.34 112 TYR A O 1
ATOM 945 N N . GLU A 1 113 ? -23.403 6.932 77.939 1.00 56.62 113 GLU A N 1
ATOM 946 C CA . GLU A 1 113 ? -22.437 7.893 78.509 1.00 56.62 113 GLU A CA 1
ATOM 947 C C . GLU A 1 113 ? -22.224 7.791 80.033 1.00 56.62 113 GLU A C 1
ATOM 949 O O . GLU A 1 113 ? -21.294 8.397 80.565 1.00 56.62 113 GLU A O 1
ATOM 954 N N . THR A 1 114 ? -23.035 7.021 80.765 1.00 52.06 114 THR A N 1
ATOM 955 C CA . THR A 1 114 ? -22.919 6.915 82.229 1.00 52.06 114 THR A CA 1
ATOM 956 C C . THR A 1 114 ? -22.007 5.768 82.669 1.00 52.06 114 THR A C 1
ATOM 958 O O . THR A 1 114 ? -22.207 4.609 82.308 1.00 52.06 114 THR A O 1
ATOM 961 N N . ALA A 1 115 ? -21.041 6.064 83.548 1.00 48.75 115 ALA A N 1
ATOM 962 C CA . ALA A 1 115 ? -20.138 5.057 84.125 1.00 48.75 115 ALA A CA 1
ATOM 963 C C . ALA A 1 115 ? -20.867 3.979 84.960 1.00 48.75 115 ALA A C 1
ATOM 965 O O . ALA A 1 115 ? -20.377 2.859 85.101 1.00 48.75 115 ALA A O 1
ATOM 966 N N . ALA A 1 116 ? -22.063 4.288 85.473 1.00 52.53 116 ALA A N 1
ATOM 967 C CA . ALA A 1 116 ? -23.022 3.284 85.921 1.00 52.53 116 ALA A CA 1
ATOM 968 C C . ALA A 1 116 ? -23.846 2.795 84.716 1.00 52.53 116 ALA A C 1
ATOM 970 O O . ALA A 1 116 ? -24.526 3.590 84.069 1.00 52.53 116 ALA A O 1
ATOM 971 N N . GLN A 1 117 ? -23.819 1.489 84.427 1.00 56.22 117 GLN A N 1
ATOM 972 C CA . GLN A 1 117 ? -24.531 0.890 83.288 1.00 56.22 117 GLN A CA 1
ATOM 973 C C . GLN A 1 117 ? -26.047 0.773 83.544 1.00 56.22 117 GLN A C 1
ATOM 975 O O . GLN A 1 117 ? -26.581 -0.323 83.740 1.00 56.22 117 GLN A O 1
ATOM 980 N N . VAL A 1 118 ? -26.759 1.902 83.548 1.00 67.88 118 VAL A N 1
ATOM 981 C CA . VAL A 1 118 ? -28.212 1.937 83.757 1.00 67.88 118 VAL A CA 1
ATOM 982 C C . VAL A 1 118 ? -28.925 1.269 82.576 1.00 67.88 118 VAL A C 1
ATOM 984 O O . VAL A 1 118 ? -28.910 1.750 81.442 1.00 67.88 118 VAL A O 1
ATOM 987 N N . CYS A 1 119 ? -29.567 0.131 82.847 1.00 76.44 119 CYS A N 1
ATOM 988 C CA . CYS A 1 119 ? -30.442 -0.538 81.889 1.00 76.44 119 CYS A CA 1
ATOM 989 C C . CYS A 1 119 ? -31.859 0.033 82.006 1.00 76.44 119 CYS A C 1
ATOM 991 O O . CYS A 1 119 ? -32.616 -0.304 82.919 1.00 76.44 119 CYS A O 1
ATOM 993 N N . LEU A 1 120 ? -32.208 0.898 81.060 1.00 83.44 120 LEU A N 1
ATOM 994 C CA . LEU A 1 120 ? -33.516 1.530 80.944 1.00 83.44 120 LEU A CA 1
ATOM 995 C C . LEU A 1 120 ? -34.563 0.517 80.453 1.00 83.44 120 LEU A C 1
ATOM 997 O O . LEU A 1 120 ? -34.257 -0.413 79.705 1.00 83.44 120 LEU A O 1
ATOM 1001 N N . GLN A 1 121 ? -35.819 0.714 80.854 1.00 85.50 121 GLN A N 1
ATOM 1002 C CA . GLN A 1 121 ? -36.977 -0.001 80.306 1.00 85.50 121 GLN A CA 1
ATOM 1003 C C . GLN A 1 121 ? -37.979 1.028 79.800 1.00 85.50 121 GLN A C 1
ATOM 1005 O O . GLN A 1 121 ? -38.744 1.588 80.588 1.00 85.50 121 GLN A O 1
ATOM 1010 N N . ILE A 1 122 ? -37.934 1.286 78.498 1.00 87.56 122 ILE A N 1
ATOM 1011 C CA . ILE A 1 122 ? -38.756 2.295 77.829 1.00 87.56 122 ILE A CA 1
ATOM 1012 C C . ILE A 1 122 ? -40.026 1.597 77.318 1.00 87.56 122 ILE A C 1
ATOM 1014 O O . ILE A 1 122 ? -39.898 0.559 76.666 1.00 87.56 122 ILE A O 1
ATOM 1018 N N . PRO A 1 123 ? -41.247 2.076 77.619 1.00 87.25 123 PRO A N 1
ATOM 1019 C CA . PRO A 1 123 ? -42.465 1.493 77.057 1.00 87.25 123 PRO A CA 1
ATOM 1020 C C . PRO A 1 123 ? -42.442 1.543 75.525 1.00 87.25 123 PRO A C 1
ATOM 1022 O O . PRO A 1 123 ? -42.001 2.536 74.954 1.00 87.25 123 PRO A O 1
ATOM 1025 N N . PHE A 1 124 ? -42.963 0.514 74.856 1.00 87.25 124 PHE A N 1
ATOM 1026 C CA . PHE A 1 124 ? -43.175 0.552 73.400 1.00 87.25 124 PHE A CA 1
ATOM 1027 C C . PHE A 1 124 ? -44.112 1.712 73.012 1.00 87.25 124 PHE A C 1
ATOM 1029 O O . PHE A 1 124 ? -43.840 2.456 72.075 1.00 87.25 124 PHE A O 1
ATOM 1036 N N . SER A 1 125 ? -45.142 1.954 73.827 1.00 84.00 125 SER A N 1
ATOM 1037 C CA . SER A 1 125 ? -46.067 3.086 73.715 1.00 84.00 125 SER A CA 1
ATOM 1038 C C . SER A 1 125 ? -45.493 4.431 74.200 1.00 84.00 125 SER A C 1
ATOM 1040 O O . SER A 1 125 ? -46.262 5.310 74.587 1.00 84.00 125 SER A O 1
ATOM 1042 N N . CYS A 1 126 ? -44.168 4.593 74.283 1.00 84.88 126 CYS A N 1
ATOM 1043 C CA . CYS A 1 126 ? -43.559 5.885 74.591 1.00 84.88 126 CYS A CA 1
ATOM 1044 C C . CYS A 1 126 ? -43.645 6.781 73.345 1.00 84.88 126 CYS A C 1
ATOM 1046 O O . CYS A 1 126 ? -43.077 6.395 72.318 1.00 84.88 126 CYS A O 1
ATOM 1048 N N . PRO A 1 127 ? -44.322 7.943 73.407 1.00 81.38 127 PRO A N 1
ATOM 1049 C CA . PRO A 1 127 ? -44.288 8.921 72.329 1.00 81.38 127 PRO A CA 1
ATOM 1050 C C . PRO A 1 127 ? -42.952 9.676 72.329 1.00 81.38 127 PRO A C 1
ATOM 1052 O O . PRO A 1 127 ? -42.262 9.739 73.352 1.00 81.38 127 PRO A O 1
ATOM 1055 N N . GLY A 1 128 ? -42.619 10.261 71.186 1.00 82.44 128 GLY A N 1
ATOM 1056 C CA . GLY A 1 128 ? -41.409 11.050 70.957 1.00 82.44 128 GLY A CA 1
ATOM 1057 C C . GLY A 1 128 ? -40.943 10.884 69.515 1.00 82.44 128 GLY A C 1
ATOM 1058 O O . GLY A 1 128 ? -41.223 9.859 68.907 1.00 82.44 128 GLY A O 1
ATOM 1059 N N . ASP A 1 129 ? -40.239 11.872 68.971 1.00 84.62 129 ASP A N 1
ATOM 1060 C CA . ASP A 1 129 ? -39.777 11.855 67.579 1.00 84.62 129 ASP A CA 1
ATOM 1061 C C . ASP A 1 129 ? -38.449 11.091 67.476 1.00 84.62 129 ASP A C 1
ATOM 1063 O O . ASP A 1 129 ? -37.357 11.675 67.488 1.00 84.62 129 ASP A O 1
ATOM 1067 N N . PHE A 1 130 ? -38.536 9.760 67.441 1.00 86.25 130 PHE A N 1
ATOM 1068 C CA . PHE A 1 130 ? -37.368 8.883 67.436 1.00 86.25 130 PHE A CA 1
ATOM 1069 C C . PHE A 1 130 ? -36.774 8.715 66.035 1.00 86.25 130 PHE A C 1
ATOM 1071 O O . PHE A 1 130 ? -37.502 8.573 65.058 1.00 86.25 130 PHE A O 1
ATOM 1078 N N . TYR A 1 131 ? -35.448 8.651 65.934 1.00 80.19 131 TYR A N 1
ATOM 1079 C CA . TYR A 1 131 ? -34.730 8.386 64.685 1.00 80.19 131 TYR A CA 1
ATOM 1080 C C . TYR A 1 131 ? -33.531 7.458 64.918 1.00 80.19 131 TYR A C 1
ATOM 1082 O O . TYR A 1 131 ? -32.978 7.388 66.022 1.00 80.19 131 TYR A O 1
ATOM 1090 N N . LEU A 1 132 ? -33.122 6.729 63.876 1.00 80.81 132 LEU A N 1
ATOM 1091 C CA . LEU A 1 132 ? -31.960 5.841 63.932 1.00 80.81 132 LEU A CA 1
ATOM 1092 C C . LEU A 1 132 ? -30.651 6.631 64.024 1.00 80.81 132 LEU A C 1
ATOM 1094 O O . LEU A 1 132 ? -30.438 7.611 63.319 1.00 80.81 132 LEU A O 1
ATOM 1098 N N . CYS A 1 133 ? -29.741 6.152 64.868 1.00 71.19 133 CYS A N 1
ATOM 1099 C CA . CYS A 1 133 ? -28.369 6.644 64.969 1.00 71.19 133 CYS A CA 1
ATOM 1100 C C . CYS A 1 133 ? -27.398 5.627 64.352 1.00 71.19 133 CYS A C 1
ATOM 1102 O O . CYS A 1 133 ? -26.440 5.193 65.001 1.00 71.19 133 CYS A O 1
ATOM 1104 N N . GLU A 1 134 ? -27.673 5.207 63.114 1.00 64.06 134 GLU A N 1
ATOM 1105 C CA . GLU A 1 134 ? -26.693 4.479 62.307 1.00 64.06 134 GLU A CA 1
ATOM 1106 C C . GLU A 1 134 ? -25.635 5.471 61.800 1.00 64.06 134 GLU A C 1
ATOM 1108 O O . GLU A 1 134 ? -25.954 6.520 61.245 1.00 64.06 134 GLU A O 1
ATOM 1113 N N . VAL A 1 135 ? -24.356 5.151 62.010 1.00 56.06 135 VAL A N 1
ATOM 1114 C CA . VAL A 1 135 ? -23.264 5.842 61.316 1.00 56.06 135 VAL A CA 1
ATOM 1115 C C . VAL A 1 135 ? -23.165 5.186 59.948 1.00 56.06 135 VAL A C 1
ATOM 1117 O O . VAL A 1 135 ? -22.528 4.139 59.817 1.00 56.06 135 VAL A O 1
ATOM 1120 N N . GLU A 1 136 ? -23.848 5.756 58.955 1.00 62.34 136 GLU A N 1
ATOM 1121 C CA . GLU A 1 136 ? -23.770 5.252 57.584 1.00 62.34 136 GLU A CA 1
ATOM 1122 C C . GLU A 1 136 ? -22.303 5.213 57.121 1.00 62.34 136 GLU A C 1
ATOM 1124 O O . GLU A 1 136 ? -21.566 6.189 57.320 1.00 62.34 136 GLU A O 1
ATOM 1129 N N . PRO A 1 137 ? -21.840 4.087 56.550 1.00 68.62 137 PRO A N 1
ATOM 1130 C CA . PRO A 1 137 ? -20.438 3.924 56.204 1.00 68.62 137 PRO A CA 1
ATOM 1131 C C . PRO A 1 137 ? -20.037 4.851 55.054 1.00 68.62 137 PRO A C 1
ATOM 1133 O O . PRO A 1 137 ? -20.811 5.127 54.139 1.00 68.62 137 PRO A O 1
ATOM 1136 N N . GLU A 1 138 ? -18.786 5.303 55.087 1.00 80.94 138 GLU A N 1
ATOM 1137 C CA . GLU A 1 138 ? -18.190 6.080 54.003 1.00 80.94 138 GLU A CA 1
ATOM 1138 C C . GLU A 1 138 ? -17.903 5.175 52.797 1.00 80.94 138 GLU A C 1
ATOM 1140 O O . GLU A 1 138 ? -17.143 4.210 52.900 1.00 80.94 138 GLU A O 1
ATOM 1145 N N . TYR A 1 139 ? -18.497 5.494 51.646 1.00 83.31 139 TYR A N 1
ATOM 1146 C CA . TYR A 1 139 ? -18.303 4.757 50.399 1.00 83.31 139 TYR A CA 1
ATOM 1147 C C . TYR A 1 139 ? -17.270 5.451 49.505 1.00 83.31 139 TYR A C 1
ATOM 1149 O O . TYR A 1 139 ? -17.284 6.671 49.341 1.00 83.31 139 TYR A O 1
ATOM 1157 N N . THR A 1 140 ? -16.401 4.671 48.863 1.00 88.25 140 THR A N 1
ATOM 1158 C CA . THR A 1 140 ? -15.598 5.141 47.721 1.00 88.25 140 THR A CA 1
ATOM 1159 C C . THR A 1 140 ? -16.455 5.245 46.458 1.00 88.25 140 THR A C 1
ATOM 1161 O O . THR A 1 140 ? -17.439 4.515 46.308 1.00 88.25 140 THR A O 1
ATOM 1164 N N . LEU A 1 141 ? -16.037 6.073 45.492 1.00 87.69 141 LEU A N 1
ATOM 1165 C CA . LEU A 1 141 ? -16.730 6.203 44.202 1.00 87.69 141 LEU A CA 1
ATOM 1166 C C . LEU A 1 141 ? -16.963 4.840 43.518 1.00 87.69 141 LEU A C 1
ATOM 1168 O O . LEU A 1 141 ? -18.062 4.563 43.045 1.00 87.69 141 LEU A O 1
ATOM 1172 N N . SER A 1 142 ? -15.963 3.953 43.537 1.00 85.69 142 SER A N 1
ATOM 1173 C CA . SER A 1 142 ? -16.056 2.608 42.947 1.00 85.69 142 SER A CA 1
ATOM 1174 C C . SER A 1 142 ? -17.148 1.739 43.592 1.00 85.69 142 SER A C 1
ATOM 1176 O O . SER A 1 142 ? -17.869 1.039 42.884 1.00 85.69 142 SER A O 1
ATOM 1178 N N . GLN A 1 143 ? -17.334 1.814 44.915 1.00 8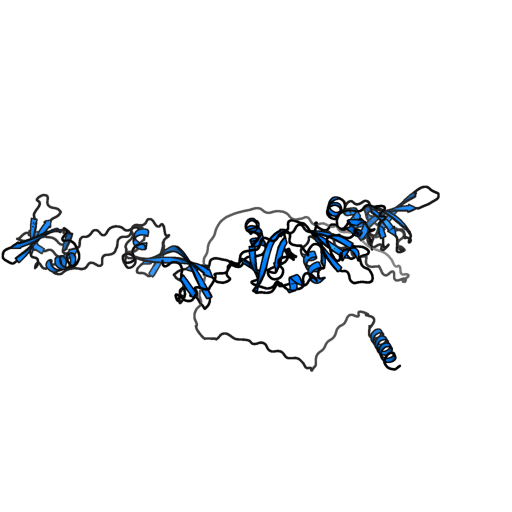4.56 143 GLN A N 1
ATOM 1179 C CA . GLN A 1 143 ? -18.386 1.060 45.615 1.00 84.56 143 GLN A CA 1
ATOM 1180 C C . GLN A 1 143 ? -19.793 1.580 45.286 1.00 84.56 143 GLN A C 1
ATOM 1182 O O . GLN A 1 143 ? -20.719 0.780 45.150 1.00 84.56 143 GLN A O 1
ATOM 1187 N N . ILE A 1 144 ? -19.949 2.896 45.104 1.00 85.75 144 ILE A N 1
ATOM 1188 C CA . ILE A 1 144 ? -21.215 3.504 44.664 1.00 85.75 144 ILE A CA 1
ATOM 1189 C C . ILE A 1 144 ? -21.546 3.024 43.250 1.00 85.75 144 ILE A C 1
ATOM 1191 O O . ILE A 1 144 ? -22.627 2.496 43.017 1.00 85.75 144 ILE A O 1
ATOM 1195 N N . LEU A 1 145 ? -20.588 3.125 42.324 1.00 85.06 145 LEU A N 1
ATOM 1196 C CA . LEU A 1 145 ? -20.749 2.727 40.921 1.00 85.06 145 LEU A CA 1
ATOM 1197 C C . LEU A 1 145 ? -21.082 1.237 40.733 1.00 85.06 145 LEU A C 1
ATOM 1199 O O . LEU A 1 145 ? -21.749 0.874 39.766 1.00 85.06 145 LEU A O 1
ATOM 1203 N N . GLN A 1 146 ? -20.637 0.374 41.649 1.00 82.44 146 GLN A N 1
ATOM 1204 C CA . GLN A 1 146 ? -20.972 -1.054 41.655 1.00 82.44 146 GLN A CA 1
ATOM 1205 C C . GLN A 1 146 ? -22.396 -1.343 42.167 1.00 82.44 146 GLN A C 1
ATOM 1207 O O . GLN A 1 146 ? -22.927 -2.424 41.906 1.00 82.44 146 GLN A O 1
ATOM 1212 N N . SER A 1 147 ? -23.036 -0.403 42.872 1.00 77.44 147 SER A N 1
ATOM 1213 C CA . SER A 1 147 ? -24.333 -0.605 43.521 1.00 77.44 147 SER A CA 1
ATOM 1214 C C . SER A 1 147 ? -25.429 0.288 42.939 1.00 77.44 147 SER A C 1
ATOM 1216 O O . SER A 1 147 ? -25.484 1.497 43.165 1.00 77.44 147 SER A O 1
ATOM 1218 N N . LYS A 1 148 ? -26.388 -0.337 42.244 1.00 73.69 148 LYS A N 1
ATOM 1219 C CA . LYS A 1 148 ? -27.546 0.362 41.662 1.00 73.69 148 LYS A CA 1
ATOM 1220 C C . LYS A 1 148 ? -28.416 1.091 42.690 1.00 73.69 148 LYS A C 1
ATOM 1222 O O . LYS A 1 148 ? -29.058 2.063 42.314 1.00 73.69 148 LYS A O 1
ATOM 1227 N N . SER A 1 149 ? -28.450 0.643 43.948 1.00 71.75 149 SER A N 1
ATOM 1228 C CA . SER A 1 149 ? -29.165 1.363 45.007 1.00 71.75 149 SER A CA 1
ATOM 1229 C C . SER A 1 149 ? -28.389 2.594 45.466 1.00 71.75 149 SER A C 1
ATOM 1231 O O . SER A 1 149 ? -28.982 3.658 45.590 1.00 71.75 149 SER A O 1
ATOM 1233 N N . LEU A 1 150 ? -27.067 2.508 45.649 1.00 78.62 150 LEU A N 1
ATOM 1234 C CA . LEU A 1 150 ? -26.263 3.676 46.036 1.00 78.62 150 LEU A CA 1
ATOM 1235 C C . LEU A 1 150 ? -26.289 4.764 44.951 1.00 78.62 150 LEU A C 1
ATOM 1237 O O . LEU A 1 150 ? -26.362 5.939 45.284 1.00 78.62 150 LEU A O 1
ATOM 1241 N N . LEU A 1 151 ? -26.332 4.396 43.667 1.00 79.12 151 LEU A N 1
ATOM 1242 C CA . LEU A 1 151 ? -26.465 5.352 42.558 1.00 79.12 151 LEU A CA 1
ATOM 1243 C C . LEU A 1 151 ? -27.757 6.190 42.562 1.00 79.12 151 LEU A C 1
ATOM 1245 O O . LEU A 1 151 ? -27.785 7.228 41.907 1.00 79.12 151 LEU A O 1
ATOM 1249 N N . SER A 1 152 ? -28.814 5.784 43.276 1.00 76.06 152 SER A N 1
ATOM 1250 C CA . SER A 1 152 ? -30.023 6.608 43.438 1.00 76.06 152 SER A CA 1
ATOM 1251 C C . SER A 1 152 ? -30.011 7.480 44.698 1.00 76.06 152 SER A C 1
ATOM 1253 O O . SER A 1 152 ? -30.964 8.225 44.914 1.00 76.06 152 SER A O 1
ATOM 1255 N N . HIS A 1 153 ? -28.980 7.382 45.544 1.00 79.31 153 HIS A N 1
ATOM 1256 C CA . HIS A 1 153 ? -28.875 8.172 46.769 1.00 79.31 153 HIS A CA 1
ATOM 1257 C C . HIS A 1 153 ? -28.218 9.532 46.514 1.00 79.31 153 HIS A C 1
ATOM 1259 O O . HIS A 1 153 ? -27.480 9.749 45.549 1.00 79.31 153 HIS A O 1
ATOM 1265 N N . ARG A 1 154 ? -28.491 10.459 47.429 1.00 84.19 154 ARG A N 1
ATOM 1266 C CA . ARG A 1 154 ? -27.841 11.766 47.517 1.00 84.19 154 ARG A CA 1
ATOM 1267 C C . ARG A 1 154 ? -26.672 11.652 48.493 1.00 84.19 154 ARG A C 1
ATOM 1269 O O . ARG A 1 154 ? -26.797 10.951 49.493 1.00 84.19 154 ARG A O 1
ATOM 1276 N N . PHE A 1 155 ? -25.560 12.331 48.228 1.00 86.25 155 PHE A N 1
ATOM 1277 C CA . PHE A 1 155 ? -24.344 12.216 49.041 1.00 86.25 155 PHE A CA 1
ATOM 1278 C C . PHE A 1 155 ? -23.818 13.572 49.519 1.00 86.25 155 PHE A C 1
ATOM 1280 O O . PHE A 1 155 ? -24.059 14.600 48.889 1.00 86.25 155 PHE A O 1
ATOM 1287 N N . THR A 1 156 ? -23.028 13.551 50.593 1.00 85.88 156 THR A N 1
ATOM 1288 C CA . THR A 1 156 ? -22.022 14.581 50.910 1.00 85.88 156 THR A CA 1
ATOM 1289 C C . THR A 1 156 ? -20.621 14.018 50.669 1.00 85.88 156 THR A C 1
ATOM 1291 O O . THR A 1 156 ? -20.399 12.813 50.801 1.00 85.88 156 THR A O 1
ATOM 1294 N N . CYS A 1 157 ? -19.655 14.871 50.321 1.00 84.31 157 CYS A N 1
ATOM 1295 C CA . CYS A 1 157 ? -18.253 14.479 50.158 1.00 84.31 157 CYS A CA 1
ATOM 1296 C C . CYS A 1 157 ? -17.330 15.579 50.691 1.00 84.31 157 CYS A C 1
ATOM 1298 O O . CYS A 1 157 ? -17.392 16.716 50.238 1.00 84.31 157 CYS A O 1
ATOM 1300 N N . SER A 1 158 ? -16.426 15.245 51.614 1.00 79.56 158 SER A N 1
ATOM 1301 C CA . SER A 1 158 ? -15.543 16.217 52.287 1.00 79.56 158 SER A CA 1
ATOM 1302 C C . SER A 1 158 ? -14.555 16.942 51.362 1.00 79.56 158 SER A C 1
ATOM 1304 O O . SER A 1 158 ? -13.974 17.951 51.753 1.00 79.56 158 SER A O 1
ATOM 1306 N N . THR A 1 159 ? -14.367 16.445 50.136 1.00 81.38 159 THR A N 1
ATOM 1307 C CA . THR A 1 159 ? -13.470 17.024 49.119 1.00 81.38 159 THR A CA 1
ATOM 1308 C C . THR A 1 159 ? -14.208 17.791 48.015 1.00 81.38 159 THR A C 1
ATOM 1310 O O . THR A 1 159 ? -13.562 18.373 47.144 1.00 81.38 159 THR A O 1
ATOM 1313 N N . ILE A 1 160 ? -15.548 17.833 48.043 1.00 78.81 160 ILE A N 1
ATOM 1314 C CA . ILE A 1 160 ? -16.379 18.520 47.046 1.00 78.81 160 ILE A CA 1
ATOM 1315 C C . ILE A 1 160 ? -17.288 19.522 47.777 1.00 78.81 160 ILE A C 1
ATOM 1317 O O . ILE A 1 160 ? -18.164 19.098 48.524 1.00 78.81 160 ILE A O 1
ATOM 1321 N N . PRO A 1 161 ? -17.130 20.844 47.579 1.00 67.69 161 PRO A N 1
ATOM 1322 C CA . PRO A 1 161 ? -17.952 21.827 48.278 1.00 67.69 161 PRO A CA 1
ATOM 1323 C C . PRO A 1 161 ? -19.395 21.829 47.746 1.00 67.69 161 PRO A C 1
ATOM 1325 O O . PRO A 1 161 ? -19.640 22.228 46.604 1.00 67.69 161 PRO A O 1
ATOM 1328 N N . GLY A 1 162 ? -20.330 21.401 48.597 1.00 67.44 162 GLY A N 1
ATOM 1329 C CA . GLY A 1 162 ? -21.778 21.420 48.381 1.00 67.44 162 GLY A CA 1
ATOM 1330 C C . GLY A 1 162 ? -22.503 20.483 49.354 1.00 67.44 162 GLY A C 1
ATOM 1331 O O . GLY A 1 162 ? -22.051 19.362 49.576 1.00 67.44 162 GLY A O 1
ATOM 1332 N N . ASP A 1 163 ? -23.629 20.930 49.914 1.00 67.06 163 ASP A N 1
ATOM 1333 C CA . ASP A 1 163 ? -24.334 20.217 50.997 1.00 67.06 163 ASP A CA 1
ATOM 1334 C C . ASP A 1 163 ? -25.106 18.974 50.521 1.00 67.06 163 ASP A C 1
ATOM 1336 O O . ASP A 1 163 ? -25.466 18.107 51.315 1.00 67.06 163 ASP A O 1
ATOM 1340 N N . SER A 1 164 ? -25.336 18.851 49.211 1.00 84.25 164 SER A N 1
ATOM 1341 C CA . SER A 1 164 ? -25.862 17.636 48.596 1.00 84.25 164 SER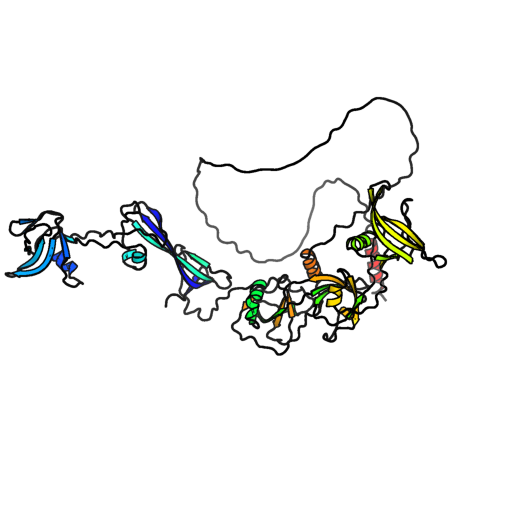 A CA 1
ATOM 1342 C C . SER A 1 164 ? -25.439 17.516 47.134 1.00 84.25 164 SER A C 1
ATOM 1344 O O . SER A 1 164 ? -25.572 18.467 46.357 1.00 84.25 164 SER A O 1
ATOM 1346 N N . ILE A 1 165 ? -24.951 16.331 46.759 1.00 87.56 165 ILE A N 1
ATOM 1347 C CA . ILE A 1 165 ? -24.533 15.984 45.398 1.00 87.56 165 ILE A CA 1
ATOM 1348 C C . ILE A 1 165 ? -25.156 14.667 44.918 1.00 87.56 165 ILE A C 1
ATOM 1350 O O . ILE A 1 165 ? -25.349 13.724 45.688 1.00 87.56 165 ILE A O 1
ATOM 1354 N N . PHE A 1 166 ? -25.439 14.603 43.618 1.00 87.25 166 PHE A N 1
ATOM 1355 C CA . PHE A 1 166 ? -25.867 13.407 42.891 1.00 87.25 166 PHE A CA 1
ATOM 1356 C C . PHE A 1 166 ? -24.767 12.953 41.919 1.00 87.25 166 PHE A C 1
ATOM 1358 O O . PHE A 1 166 ? -24.095 13.792 41.313 1.00 87.25 166 PHE A O 1
ATOM 1365 N N . LEU A 1 167 ? -24.582 11.638 41.760 1.00 88.12 167 LEU A N 1
ATOM 1366 C CA . LEU A 1 167 ? -23.493 11.039 40.979 1.00 88.12 167 LEU A CA 1
ATOM 1367 C C . LEU A 1 167 ? -24.036 10.280 39.763 1.00 88.12 167 LEU A C 1
ATOM 1369 O O . LEU A 1 167 ? -24.582 9.189 39.896 1.00 88.12 167 LEU A O 1
ATOM 1373 N N . SER A 1 168 ? -23.834 10.833 38.566 1.00 87.50 168 SER A N 1
ATOM 1374 C CA . SER A 1 168 ? -24.265 10.223 37.303 1.00 87.50 168 SER A CA 1
ATOM 1375 C C . SER A 1 168 ? -23.060 9.716 36.498 1.00 87.50 168 SER A C 1
ATOM 1377 O O . SER A 1 168 ? -22.312 10.537 35.959 1.00 87.50 168 SER A O 1
ATOM 1379 N N . PRO A 1 169 ? -22.826 8.395 36.382 1.00 89.31 169 PRO A N 1
ATOM 1380 C CA . PRO A 1 169 ? -21.739 7.867 35.562 1.00 89.31 169 PRO A CA 1
ATOM 1381 C C . PRO A 1 169 ? -21.987 8.087 34.067 1.00 89.31 169 PRO A C 1
ATOM 1383 O O . PRO A 1 169 ? -23.081 7.837 33.563 1.00 89.31 169 PRO A O 1
ATOM 1386 N N . VAL A 1 170 ? -20.946 8.517 33.353 1.00 88.31 170 VAL A N 1
ATOM 1387 C CA . VAL A 1 170 ? -20.923 8.600 31.890 1.00 88.31 170 VAL A CA 1
ATOM 1388 C C . VAL A 1 170 ? -19.982 7.527 31.368 1.00 88.31 170 VAL A C 1
ATOM 1390 O O . VAL A 1 170 ? -18.762 7.580 31.559 1.00 88.31 170 VAL A O 1
ATOM 1393 N N . TYR A 1 171 ? -20.578 6.548 30.703 1.00 88.31 171 TYR A N 1
ATOM 1394 C CA . TYR A 1 171 ? -19.865 5.472 30.041 1.00 88.31 171 TYR A CA 1
ATOM 1395 C C . TYR A 1 171 ? -19.596 5.831 28.581 1.00 88.31 171 TYR A C 1
ATOM 1397 O O . TYR A 1 171 ? -20.296 6.641 27.979 1.00 88.31 171 TYR A O 1
ATOM 1405 N N . GLU A 1 172 ? -18.608 5.183 27.989 1.00 89.50 172 GLU A N 1
ATOM 1406 C CA . GLU A 1 172 ? -18.387 5.146 26.555 1.00 89.50 172 GLU A CA 1
ATOM 1407 C C . GLU A 1 172 ? -18.624 3.713 26.074 1.00 89.50 172 GLU A C 1
ATOM 1409 O O . GLU A 1 172 ? -17.965 2.769 26.511 1.00 89.50 172 GLU A O 1
ATOM 1414 N N . VAL A 1 173 ? -19.598 3.543 25.186 1.00 87.62 173 VAL A N 1
ATOM 1415 C CA . VAL A 1 173 ? -19.849 2.286 24.489 1.00 87.62 173 VAL A CA 1
ATOM 1416 C C . VAL A 1 173 ? -18.879 2.206 23.318 1.00 87.62 173 VAL A C 1
ATOM 1418 O O . VAL A 1 173 ? -18.900 3.052 22.423 1.00 87.62 173 VAL A O 1
ATOM 1421 N N . GLN A 1 174 ? -18.040 1.176 23.318 1.00 87.50 174 GLN A N 1
ATOM 1422 C CA . GLN A 1 174 ? -17.163 0.846 22.205 1.00 87.50 174 GLN A CA 1
ATOM 1423 C C . GLN A 1 174 ? -17.892 -0.153 21.299 1.00 87.50 174 GLN A C 1
ATOM 1425 O O . GLN A 1 174 ? -18.293 -1.234 21.747 1.00 87.50 174 GLN A O 1
ATOM 1430 N N . ALA A 1 175 ? -18.089 0.206 20.031 1.00 84.31 175 ALA A N 1
ATOM 1431 C CA . ALA A 1 175 ? -18.851 -0.593 19.076 1.00 84.31 175 ALA A CA 1
ATOM 1432 C C . ALA A 1 175 ? -18.193 -0.653 17.690 1.00 84.31 175 ALA A C 1
ATOM 1434 O O . ALA A 1 175 ? -17.597 0.313 17.217 1.00 84.31 175 ALA A O 1
ATOM 1435 N N . LEU A 1 176 ? -18.350 -1.785 17.008 1.00 82.44 176 LEU A N 1
ATOM 1436 C CA . LEU A 1 176 ? -18.062 -1.920 15.581 1.00 82.44 176 LEU A CA 1
ATOM 1437 C C . LEU A 1 176 ? -19.307 -1.514 14.788 1.00 82.44 176 LEU A C 1
ATOM 1439 O O . LEU A 1 176 ? -20.415 -1.899 15.157 1.00 82.44 176 LEU A O 1
ATOM 1443 N N . MET A 1 177 ? -19.139 -0.779 13.692 1.00 78.62 177 MET A N 1
ATOM 1444 C CA . MET A 1 177 ? -20.214 -0.514 12.727 1.00 78.62 177 MET A CA 1
ATOM 1445 C C . MET A 1 177 ? -19.943 -1.279 11.436 1.00 78.62 177 MET A C 1
ATOM 1447 O O . MET A 1 177 ? -18.785 -1.450 11.050 1.00 78.62 177 MET A O 1
ATOM 1451 N N . GLN A 1 178 ? -21.002 -1.704 10.747 1.00 74.56 178 GLN A N 1
ATOM 1452 C CA . GLN A 1 178 ? -20.867 -2.332 9.433 1.00 74.56 178 GLN A CA 1
ATOM 1453 C C . GLN A 1 178 ? -20.093 -1.407 8.476 1.00 74.56 178 GLN A C 1
ATOM 1455 O O . GLN A 1 178 ? -20.366 -0.209 8.427 1.00 74.56 178 GLN A O 1
ATOM 1460 N N . MET A 1 179 ? -19.131 -1.951 7.719 1.00 68.56 179 MET A N 1
ATOM 1461 C CA . MET A 1 179 ? -18.306 -1.207 6.749 1.00 68.56 179 MET A CA 1
ATOM 1462 C C . MET A 1 179 ? -17.420 -0.091 7.340 1.00 68.56 179 MET A C 1
ATOM 1464 O O . MET A 1 179 ? -16.876 0.714 6.584 1.00 68.56 179 MET A O 1
ATOM 1468 N N . ARG A 1 180 ? -17.224 -0.018 8.665 1.00 74.31 180 ARG A N 1
ATOM 1469 C CA . ARG A 1 180 ? -16.441 1.056 9.303 1.00 74.31 180 ARG A CA 1
ATOM 1470 C C . ARG A 1 180 ? -15.150 0.508 9.915 1.00 74.31 180 ARG A C 1
ATOM 1472 O O . ARG A 1 180 ? -15.183 -0.311 10.823 1.00 74.31 180 ARG A O 1
ATOM 1479 N N . ARG A 1 181 ? -14.006 0.995 9.419 1.00 67.38 181 ARG A N 1
ATOM 1480 C CA . ARG A 1 181 ? -12.650 0.522 9.775 1.00 67.38 181 ARG A CA 1
ATOM 1481 C C . ARG A 1 181 ? -12.247 0.786 11.235 1.00 67.38 181 ARG A C 1
ATOM 1483 O O . ARG A 1 181 ? -11.467 0.024 11.791 1.00 67.38 181 ARG A O 1
ATOM 1490 N N . ASN A 1 182 ? -12.798 1.828 11.862 1.00 74.88 182 ASN A N 1
ATOM 1491 C CA . ASN A 1 182 ? -12.479 2.210 13.241 1.00 74.88 182 ASN A CA 1
ATOM 1492 C C . ASN A 1 182 ? -13.623 1.852 14.199 1.00 74.88 182 ASN A C 1
ATOM 1494 O O . ASN A 1 182 ? -14.785 2.144 13.903 1.00 74.88 182 ASN A O 1
ATOM 1498 N N . THR A 1 183 ? -13.280 1.335 15.384 1.00 80.62 183 THR A N 1
ATOM 1499 C CA . THR A 1 183 ? -14.199 1.237 16.528 1.00 80.62 183 THR A CA 1
ATOM 1500 C C . THR A 1 183 ? -14.799 2.605 16.836 1.00 80.62 183 THR A C 1
ATOM 1502 O O . THR A 1 183 ? -14.082 3.591 17.017 1.00 80.62 183 THR A O 1
ATOM 1505 N N . VAL A 1 184 ? -16.123 2.663 16.916 1.00 84.31 184 VAL A N 1
ATOM 1506 C CA . VAL A 1 184 ? -16.871 3.873 17.237 1.00 84.31 184 VAL A CA 1
ATOM 1507 C C . VAL A 1 184 ? -17.058 3.962 18.745 1.00 84.31 184 VAL A C 1
ATOM 1509 O O . VAL A 1 184 ? -17.480 3.005 19.394 1.00 84.31 184 VAL A O 1
ATOM 1512 N N . LYS A 1 185 ? -16.728 5.134 19.284 1.00 87.31 185 LYS A N 1
ATOM 1513 C CA . LYS A 1 185 ? -16.874 5.506 20.690 1.00 87.31 185 LYS A CA 1
ATOM 1514 C C . LYS A 1 185 ? -18.160 6.319 20.841 1.00 87.31 185 LYS A C 1
ATOM 1516 O O . LYS A 1 185 ? -18.250 7.416 20.292 1.00 87.31 185 LYS A O 1
ATOM 1521 N N . ILE A 1 186 ? -19.160 5.777 21.535 1.00 85.06 186 ILE A N 1
ATOM 1522 C CA . ILE A 1 186 ? -20.474 6.413 21.726 1.00 85.06 186 ILE A CA 1
ATOM 1523 C C . ILE A 1 186 ? -20.656 6.732 23.219 1.00 85.06 186 ILE A C 1
ATOM 1525 O O . ILE A 1 186 ? -20.759 5.801 24.018 1.00 85.06 186 ILE A O 1
ATOM 1529 N N . PRO A 1 187 ? -20.695 8.010 23.640 1.00 83.38 187 PRO A N 1
ATOM 1530 C CA . PRO A 1 187 ? -20.919 8.352 25.041 1.00 83.38 187 PRO A CA 1
ATOM 1531 C C . PRO A 1 187 ? -22.368 8.052 25.449 1.00 83.38 187 PRO A C 1
ATOM 1533 O O . PRO A 1 187 ? -23.305 8.349 24.712 1.00 83.38 187 PRO A O 1
ATOM 1536 N N . SER A 1 188 ? -22.575 7.531 26.660 1.00 81.88 188 SER A N 1
ATOM 1537 C CA . SER A 1 188 ? -23.900 7.185 27.202 1.00 81.88 188 SER A CA 1
ATOM 1538 C C . SER A 1 188 ? -24.779 8.399 27.527 1.00 81.88 188 SER A C 1
ATOM 1540 O O . SER A 1 188 ? -25.908 8.232 27.975 1.00 81.88 188 SER A O 1
ATOM 1542 N N . SER A 1 189 ? -24.257 9.613 27.337 1.00 79.44 189 SER A N 1
ATOM 1543 C CA . SER A 1 189 ? -24.995 10.878 27.388 1.00 79.44 189 SER A CA 1
ATOM 1544 C C . SER A 1 189 ? -25.538 11.315 26.019 1.00 79.44 189 SER A C 1
ATOM 1546 O O . SER A 1 189 ? -26.031 12.433 25.899 1.00 79.44 189 SER A O 1
ATOM 1548 N N . LEU A 1 190 ? -25.383 10.498 24.970 1.00 84.25 190 LEU A N 1
ATOM 1549 C CA . LEU A 1 190 ? -25.962 10.757 23.655 1.00 84.25 190 LEU A CA 1
ATOM 1550 C C . LEU A 1 190 ? -27.427 10.299 23.628 1.00 84.25 190 LEU A C 1
ATOM 1552 O O . LEU A 1 190 ? -27.719 9.129 23.866 1.00 84.25 190 LEU A O 1
ATOM 1556 N N . GLU A 1 191 ? -28.338 11.210 23.293 1.00 77.38 191 GLU A N 1
ATOM 1557 C CA . GLU A 1 191 ? -29.758 10.901 23.097 1.00 77.38 191 GLU A CA 1
ATOM 1558 C C . GLU A 1 191 ? -29.956 10.162 21.761 1.00 77.38 191 GLU A C 1
ATOM 1560 O O . GLU A 1 191 ? -29.978 10.773 20.694 1.00 77.38 191 GLU A O 1
ATOM 1565 N N . VAL A 1 192 ? -30.067 8.831 21.818 1.00 74.25 192 VAL A N 1
ATOM 1566 C CA . VAL A 1 192 ? -30.370 7.957 20.671 1.00 74.25 192 VAL A CA 1
ATOM 1567 C C . VAL A 1 192 ? -31.368 6.867 21.056 1.00 74.25 192 VAL A C 1
ATOM 1569 O O . VAL A 1 192 ? -31.240 6.242 22.108 1.00 74.25 192 VAL A O 1
ATOM 1572 N N . ASP A 1 193 ? -32.327 6.596 20.169 1.00 76.50 193 ASP A N 1
ATOM 1573 C CA . ASP A 1 193 ? -33.191 5.417 20.263 1.00 76.50 193 ASP A CA 1
ATOM 1574 C C . ASP A 1 193 ? -32.412 4.150 19.884 1.00 76.50 193 ASP A C 1
ATOM 1576 O O . ASP A 1 193 ? -31.677 4.123 18.895 1.00 76.50 193 ASP A O 1
ATOM 1580 N N . VAL A 1 194 ? -32.574 3.091 20.682 1.00 74.12 194 VAL A N 1
ATOM 1581 C CA . VAL A 1 194 ? -31.752 1.873 20.637 1.00 74.12 194 VAL A CA 1
ATOM 1582 C C . VAL A 1 194 ? -32.644 0.636 20.776 1.00 74.12 194 VAL A C 1
ATOM 1584 O O . VAL A 1 194 ? -33.362 0.489 21.763 1.00 74.12 194 VAL A O 1
ATOM 1587 N N . ILE A 1 195 ? -32.578 -0.283 19.807 1.00 77.94 195 ILE A N 1
ATOM 1588 C CA . ILE A 1 195 ? -33.409 -1.502 19.748 1.00 77.94 195 ILE A CA 1
ATOM 1589 C C . ILE A 1 195 ? -32.505 -2.742 19.729 1.00 77.94 195 ILE A C 1
ATOM 1591 O O . ILE A 1 195 ? -31.639 -2.851 18.872 1.00 77.94 195 ILE A O 1
ATOM 1595 N N . ASP A 1 196 ? -32.693 -3.707 20.632 1.00 79.81 196 ASP A N 1
ATOM 1596 C CA . ASP A 1 196 ? -31.926 -4.964 20.586 1.00 79.81 196 ASP A CA 1
ATOM 1597 C C . ASP A 1 196 ? -32.415 -5.850 19.425 1.00 79.81 196 ASP A C 1
ATOM 1599 O O . ASP A 1 196 ? -33.504 -6.424 19.486 1.00 79.81 196 ASP A O 1
ATOM 1603 N N . VAL A 1 197 ? -31.607 -5.953 18.365 1.00 77.88 197 VAL A N 1
ATOM 1604 C CA . VAL A 1 197 ? -31.881 -6.776 17.170 1.00 77.88 197 VAL A CA 1
ATOM 1605 C C . VAL A 1 197 ? -30.990 -8.021 17.101 1.00 77.88 197 VAL A C 1
ATOM 1607 O O . VAL A 1 197 ? -30.935 -8.696 16.076 1.00 77.88 197 VAL A O 1
ATOM 1610 N N . THR A 1 198 ? -30.294 -8.377 18.185 1.00 78.25 198 THR A N 1
ATOM 1611 C CA . THR A 1 198 ? -29.283 -9.458 18.211 1.00 78.25 198 THR A CA 1
ATOM 1612 C C . THR A 1 198 ? -29.836 -10.823 17.790 1.00 78.25 198 THR A C 1
ATOM 1614 O O . THR A 1 198 ? -29.160 -11.590 17.109 1.00 78.25 198 THR A O 1
ATOM 1617 N N . SER A 1 199 ? -31.087 -11.125 18.147 1.00 75.69 199 SER A N 1
ATOM 1618 C CA . SER A 1 199 ? -31.783 -12.358 17.748 1.00 75.69 199 SER A CA 1
ATOM 1619 C C . SER A 1 199 ? -32.156 -12.405 16.261 1.00 75.69 199 SER A C 1
ATOM 1621 O O . SER A 1 199 ? -32.359 -13.487 15.720 1.00 75.69 199 SER A O 1
ATOM 1623 N N . GLN A 1 200 ? -32.231 -11.248 15.604 1.00 72.75 200 GLN A N 1
ATOM 1624 C CA . GLN A 1 200 ? -32.603 -11.079 14.195 1.00 72.75 200 GLN A CA 1
ATOM 1625 C C . GLN A 1 200 ? -31.354 -10.927 13.306 1.00 72.75 200 GLN A C 1
ATOM 1627 O O . GLN A 1 200 ? -31.346 -11.349 12.154 1.00 72.75 200 GLN A O 1
ATOM 1632 N N . ALA A 1 201 ? -30.272 -10.376 13.861 1.00 66.31 201 ALA A N 1
ATOM 1633 C CA . ALA A 1 201 ? -29.013 -10.070 13.185 1.00 66.31 201 ALA A CA 1
ATOM 1634 C C . ALA A 1 201 ? -27.990 -11.229 13.169 1.00 66.31 201 ALA A C 1
ATOM 1636 O O . ALA A 1 201 ? -26.823 -11.004 12.860 1.00 66.31 201 ALA A O 1
ATOM 1637 N N . GLN A 1 202 ? -28.391 -12.468 13.480 1.00 63.53 202 GLN A N 1
ATOM 1638 C CA . GLN A 1 202 ? -27.472 -13.615 13.633 1.00 63.53 202 GLN A CA 1
ATOM 1639 C C . GLN A 1 202 ? -26.640 -13.955 12.379 1.00 63.53 202 GLN A C 1
ATOM 1641 O O . GLN A 1 202 ? -25.614 -14.617 12.490 1.00 63.53 202 GLN A O 1
ATOM 1646 N N . GLN A 1 203 ? -27.068 -13.507 11.196 1.00 62.47 203 GLN A N 1
ATOM 1647 C CA . GLN A 1 203 ? -26.373 -13.716 9.918 1.00 62.47 203 GLN A CA 1
ATOM 1648 C C . GLN A 1 203 ? -25.480 -12.527 9.502 1.00 62.47 203 GLN A C 1
ATOM 1650 O O . GLN A 1 203 ? -24.919 -12.535 8.408 1.00 62.47 203 GLN A O 1
ATOM 1655 N N . ILE A 1 204 ? -25.361 -11.484 10.333 1.00 67.12 204 ILE A N 1
ATOM 1656 C CA . ILE A 1 204 ? -24.692 -10.228 9.970 1.00 67.12 204 ILE A CA 1
ATOM 1657 C C . ILE A 1 204 ? -23.241 -10.233 10.459 1.00 67.12 204 ILE A C 1
ATOM 1659 O O . ILE A 1 204 ? -22.940 -9.937 11.617 1.00 67.12 204 ILE A O 1
ATOM 1663 N N . THR A 1 205 ? -22.325 -10.550 9.545 1.00 66.19 205 THR A N 1
ATOM 1664 C CA . THR A 1 205 ? -20.879 -10.452 9.777 1.00 66.19 205 THR A CA 1
ATOM 1665 C C . THR A 1 205 ? -20.443 -8.989 9.778 1.00 66.19 205 THR A C 1
ATOM 1667 O O . THR A 1 205 ? -20.593 -8.296 8.770 1.00 66.19 205 THR A O 1
ATOM 1670 N N . PHE A 1 206 ? -19.855 -8.535 10.887 1.00 70.56 206 PHE A N 1
ATOM 1671 C CA . PHE A 1 206 ? -19.310 -7.182 11.013 1.00 70.56 206 PHE A CA 1
ATOM 1672 C C . PHE A 1 206 ? -18.003 -7.046 10.229 1.00 70.56 206 PHE A C 1
ATOM 1674 O O . PHE A 1 206 ? -16.945 -7.490 10.672 1.00 70.56 206 PHE A O 1
ATOM 1681 N N . ILE A 1 207 ? -18.104 -6.456 9.038 1.00 74.69 207 ILE A N 1
ATOM 1682 C CA . ILE A 1 207 ? -16.992 -6.298 8.097 1.00 74.69 207 ILE A CA 1
ATOM 1683 C C . ILE A 1 207 ? -16.197 -5.029 8.418 1.00 74.69 207 ILE A C 1
ATOM 1685 O O . ILE A 1 207 ? -16.733 -3.921 8.337 1.00 74.69 207 ILE A O 1
ATOM 1689 N N . ALA A 1 208 ? -14.904 -5.204 8.701 1.00 79.12 208 ALA A N 1
ATOM 1690 C CA . ALA A 1 208 ? -13.905 -4.140 8.732 1.00 79.12 208 ALA A CA 1
ATOM 1691 C C . ALA A 1 208 ? -13.198 -4.051 7.359 1.00 79.12 208 ALA A C 1
ATOM 1693 O O . ALA A 1 208 ? -12.554 -5.024 6.960 1.00 79.12 208 ALA A O 1
ATOM 1694 N N . PRO A 1 209 ? -13.302 -2.925 6.625 1.00 86.00 209 PRO A N 1
ATOM 1695 C CA . PRO A 1 209 ? -12.565 -2.725 5.378 1.00 86.00 209 PRO A CA 1
ATOM 1696 C C . PRO A 1 209 ? -11.058 -2.586 5.614 1.00 86.00 209 PRO A C 1
ATOM 1698 O O . PRO A 1 209 ? -10.635 -1.803 6.465 1.00 86.00 209 PRO A O 1
ATOM 1701 N N . LEU A 1 210 ? -10.268 -3.290 4.804 1.00 89.25 210 LEU A N 1
ATOM 1702 C CA . LEU A 1 210 ? -8.809 -3.230 4.753 1.00 89.25 210 LEU A CA 1
ATOM 1703 C C . LEU A 1 210 ? -8.345 -2.656 3.411 1.00 89.25 210 LEU A C 1
ATOM 1705 O O . LEU A 1 210 ? -8.900 -2.963 2.354 1.00 89.25 210 LEU A O 1
ATOM 1709 N N . THR A 1 211 ? -7.293 -1.846 3.462 1.00 90.81 211 THR A N 1
ATOM 1710 C CA . THR A 1 211 ? -6.577 -1.319 2.293 1.00 90.81 211 THR A CA 1
ATOM 1711 C C . THR A 1 211 ? -5.467 -2.277 1.839 1.00 90.81 211 THR A C 1
ATOM 1713 O O . THR A 1 211 ? -4.961 -3.076 2.630 1.00 90.81 211 THR A O 1
ATOM 1716 N N . LEU A 1 212 ? -5.024 -2.189 0.578 1.00 91.00 212 LEU A N 1
ATOM 1717 C CA . LEU A 1 212 ? -3.923 -3.029 0.075 1.00 91.00 212 LEU A CA 1
ATOM 1718 C C . LEU A 1 212 ? -2.615 -2.935 0.909 1.00 91.00 212 LEU A C 1
ATOM 1720 O O . LEU A 1 212 ? -1.999 -3.980 1.132 1.00 91.00 212 LEU A O 1
ATOM 1724 N N . PRO A 1 213 ? -2.189 -1.760 1.433 1.00 91.12 213 PRO A N 1
ATOM 1725 C CA . PRO A 1 213 ? -1.034 -1.672 2.332 1.00 91.12 213 PRO A CA 1
ATOM 1726 C C . PRO A 1 213 ? -1.235 -2.347 3.696 1.00 91.12 213 PRO A C 1
ATOM 1728 O O . PRO A 1 213 ? -0.268 -2.848 4.260 1.00 91.12 213 PRO A O 1
ATOM 1731 N N . GLU A 1 214 ? -2.463 -2.402 4.224 1.00 90.69 214 GLU A N 1
ATOM 1732 C CA . GLU A 1 214 ? -2.759 -3.189 5.433 1.00 90.69 214 GLU A CA 1
ATOM 1733 C C . GLU A 1 214 ? -2.697 -4.683 5.140 1.00 90.69 214 GLU A C 1
ATOM 1735 O O . GLU A 1 214 ? -2.138 -5.437 5.926 1.00 90.69 214 GLU A O 1
ATOM 1740 N N . ILE A 1 215 ? -3.213 -5.115 3.987 1.00 90.94 215 ILE A N 1
ATOM 1741 C CA . ILE A 1 215 ? -3.189 -6.521 3.571 1.00 90.94 215 ILE A CA 1
ATOM 1742 C C . ILE A 1 215 ? -1.745 -7.029 3.423 1.00 90.94 215 ILE A C 1
ATOM 1744 O O . ILE A 1 215 ? -1.469 -8.156 3.823 1.00 90.94 215 ILE A O 1
ATOM 1748 N N . LEU A 1 216 ? -0.799 -6.196 2.964 1.00 88.81 216 LEU A N 1
ATOM 1749 C CA . LEU A 1 216 ? 0.638 -6.525 2.991 1.00 88.81 216 LEU A CA 1
ATOM 1750 C C . LEU A 1 216 ? 1.191 -6.796 4.402 1.00 88.81 216 LEU A C 1
ATOM 1752 O O . LEU A 1 216 ? 2.164 -7.532 4.522 1.00 88.81 216 LEU A O 1
ATOM 1756 N N . ALA A 1 217 ? 0.613 -6.224 5.462 1.00 89.38 217 ALA A N 1
ATOM 1757 C CA . ALA A 1 217 ? 1.053 -6.478 6.837 1.00 89.38 217 ALA A CA 1
ATOM 1758 C C . ALA A 1 217 ? 0.568 -7.835 7.389 1.00 89.38 217 ALA A C 1
ATOM 1760 O O . ALA A 1 217 ? 1.050 -8.276 8.430 1.00 89.38 217 ALA A O 1
ATOM 1761 N N . TYR A 1 218 ? -0.341 -8.515 6.682 1.00 87.50 218 TYR A N 1
ATOM 1762 C CA . TYR A 1 218 ? -0.809 -9.871 6.987 1.00 87.50 218 TYR A CA 1
ATOM 1763 C C . TYR A 1 218 ? -0.064 -10.951 6.174 1.00 87.50 218 TYR A C 1
ATOM 1765 O O . TYR A 1 218 ? -0.599 -12.031 5.952 1.00 87.50 218 TYR A O 1
ATOM 1773 N N . GLU A 1 219 ? 1.173 -10.690 5.732 1.00 85.50 219 GLU A N 1
ATOM 1774 C CA . GLU A 1 219 ? 1.956 -11.614 4.888 1.00 85.50 219 GLU A CA 1
ATOM 1775 C C . GLU A 1 219 ? 2.102 -13.027 5.495 1.00 85.50 219 GLU A C 1
ATOM 1777 O O . GLU A 1 219 ? 2.024 -14.020 4.774 1.00 85.50 219 GLU A O 1
ATOM 1782 N N . GLU A 1 220 ? 2.192 -13.119 6.826 1.00 87.06 220 GLU A N 1
ATOM 1783 C CA . GLU A 1 220 ? 2.262 -14.370 7.604 1.00 87.06 220 GLU A CA 1
ATOM 1784 C C . GLU A 1 220 ? 0.964 -15.213 7.590 1.00 87.06 220 GLU A C 1
ATOM 1786 O O . GLU A 1 220 ? 0.972 -16.352 8.056 1.00 87.06 220 GLU A O 1
ATOM 1791 N N . THR A 1 221 ? -0.169 -14.681 7.106 1.00 87.19 221 THR A N 1
ATOM 1792 C CA . THR A 1 221 ? -1.457 -15.408 7.037 1.00 87.19 221 THR A CA 1
ATOM 1793 C C . THR A 1 221 ? -1.839 -15.849 5.624 1.00 87.19 221 THR A C 1
ATOM 1795 O O . THR A 1 221 ? -2.927 -16.391 5.419 1.00 87.19 221 THR A O 1
ATOM 1798 N N . PHE A 1 222 ? -0.965 -15.633 4.638 1.00 89.00 222 PHE A N 1
ATOM 1799 C CA . PHE A 1 222 ? -1.200 -16.056 3.261 1.00 89.00 222 PHE A CA 1
ATOM 1800 C C . PHE A 1 222 ? -0.977 -17.577 3.077 1.00 89.00 222 PHE A C 1
ATOM 1802 O O . PHE A 1 222 ? -0.066 -18.140 3.685 1.00 89.00 222 PHE A O 1
ATOM 1809 N N . PRO A 1 223 ? -1.757 -18.264 2.214 1.00 90.50 223 PRO A N 1
ATOM 1810 C CA . PRO A 1 223 ? -2.792 -17.721 1.336 1.00 90.50 223 PRO A CA 1
ATOM 1811 C C . PRO A 1 223 ? -4.114 -17.435 2.069 1.00 90.50 223 PRO A C 1
ATOM 1813 O O . PRO A 1 223 ? -4.544 -18.209 2.920 1.00 90.50 223 PRO A O 1
ATOM 1816 N N . ILE A 1 224 ? -4.806 -16.360 1.682 1.00 90.81 224 ILE A N 1
ATOM 1817 C CA . ILE A 1 224 ? -6.078 -15.932 2.289 1.00 90.81 224 ILE A CA 1
ATOM 1818 C C . ILE A 1 224 ? -7.118 -15.559 1.223 1.00 90.81 224 ILE A C 1
ATOM 1820 O O . ILE A 1 224 ? -6.772 -15.114 0.128 1.00 90.81 224 ILE A O 1
ATOM 1824 N N . THR A 1 225 ? -8.403 -15.757 1.519 1.00 91.88 225 THR A N 1
ATOM 1825 C CA . THR A 1 225 ? -9.511 -15.342 0.644 1.00 91.88 225 THR A CA 1
ATOM 1826 C C . THR A 1 225 ? -10.007 -13.951 1.035 1.00 91.88 225 THR A C 1
ATOM 1828 O O . THR A 1 225 ? -10.101 -13.617 2.218 1.00 91.88 225 THR A O 1
ATOM 1831 N N . ALA A 1 226 ? -10.311 -13.122 0.038 1.00 91.75 226 ALA A N 1
ATOM 1832 C CA . ALA A 1 226 ? -10.807 -11.769 0.241 1.00 91.75 226 ALA A CA 1
ATOM 1833 C C . ALA A 1 226 ? -11.886 -11.408 -0.786 1.00 91.75 226 ALA A C 1
ATOM 1835 O O . ALA A 1 226 ? -11.879 -11.897 -1.917 1.00 91.75 226 ALA A O 1
ATOM 1836 N N . GLU A 1 227 ? -12.795 -10.515 -0.410 1.00 92.00 227 GLU A N 1
ATOM 1837 C CA . GLU A 1 227 ? -13.857 -10.011 -1.282 1.00 92.00 227 GLU A CA 1
ATOM 1838 C C . GLU A 1 227 ? -13.734 -8.492 -1.455 1.00 92.00 227 GLU A C 1
ATOM 1840 O O . GLU A 1 227 ? -13.497 -7.760 -0.489 1.00 92.00 227 GLU A O 1
ATOM 1845 N N . LEU A 1 228 ? -13.861 -8.017 -2.699 1.00 90.31 228 LEU A N 1
ATOM 1846 C CA . LEU A 1 228 ? -13.764 -6.596 -3.035 1.00 90.31 228 LEU A CA 1
ATOM 1847 C C . LEU A 1 228 ? -15.026 -5.846 -2.601 1.00 90.31 228 LEU A C 1
ATOM 1849 O O . LEU A 1 228 ? -16.120 -6.084 -3.114 1.00 90.31 228 LEU A O 1
ATOM 1853 N N . LEU A 1 229 ? -14.864 -4.870 -1.712 1.00 86.69 229 LEU A N 1
ATOM 1854 C CA . LEU A 1 229 ? -15.957 -4.018 -1.248 1.00 86.69 229 LEU A CA 1
ATOM 1855 C C . LEU A 1 229 ? -16.350 -2.962 -2.276 1.00 86.69 229 LEU A C 1
ATOM 1857 O O . LEU A 1 229 ? -17.499 -2.519 -2.298 1.00 86.69 229 LEU A O 1
ATOM 1861 N N . GLU A 1 230 ? -15.411 -2.561 -3.124 1.00 83.25 230 GLU A N 1
ATOM 1862 C CA . GLU A 1 230 ? -15.555 -1.539 -4.156 1.00 83.25 230 GLU A CA 1
ATOM 1863 C C . GLU A 1 230 ? -14.757 -1.974 -5.394 1.00 83.25 230 GLU A C 1
ATOM 1865 O O . GLU A 1 230 ? -13.820 -2.767 -5.291 1.00 83.25 230 GLU A O 1
ATOM 1870 N N . ALA A 1 231 ? -15.160 -1.516 -6.580 1.00 77.75 231 ALA A N 1
ATOM 1871 C CA . ALA A 1 231 ? -14.370 -1.738 -7.790 1.00 77.75 231 ALA A CA 1
ATOM 1872 C C . ALA A 1 231 ? -13.239 -0.693 -7.854 1.00 77.75 231 ALA A C 1
ATOM 1874 O O . ALA A 1 231 ? -13.471 0.432 -7.409 1.00 77.75 231 ALA A O 1
ATOM 1875 N N . PRO A 1 232 ? -12.063 -1.007 -8.431 1.00 78.62 232 PRO A N 1
ATOM 1876 C CA . PRO A 1 232 ? -11.020 -0.007 -8.642 1.00 78.62 232 PRO A CA 1
ATOM 1877 C C . PRO A 1 232 ? -11.564 1.180 -9.448 1.00 78.62 232 PRO A C 1
ATOM 1879 O O . PRO A 1 232 ? -12.287 0.971 -10.426 1.00 78.62 232 PRO A O 1
ATOM 1882 N N . GLU A 1 233 ? -11.186 2.409 -9.087 1.00 70.12 233 GLU A N 1
ATOM 1883 C CA . GLU A 1 233 ? -11.530 3.612 -9.867 1.00 70.12 233 GLU A CA 1
ATOM 1884 C C . GLU A 1 233 ? -11.011 3.490 -11.315 1.00 70.12 233 GLU A C 1
ATOM 1886 O O . GLU A 1 233 ? -11.724 3.752 -12.285 1.00 70.12 233 GLU A O 1
ATOM 1891 N N . TYR A 1 234 ? -9.791 2.969 -11.465 1.00 69.44 234 TYR A N 1
ATOM 1892 C CA . TYR A 1 234 ? -9.110 2.786 -12.744 1.00 69.44 234 TYR A CA 1
ATOM 1893 C C . TYR A 1 234 ? -9.296 1.353 -13.275 1.00 69.44 234 TYR A C 1
ATOM 1895 O O . TYR A 1 234 ? -8.403 0.511 -13.199 1.00 69.44 234 TYR A O 1
ATOM 1903 N N . GLN A 1 235 ? -10.463 1.050 -13.853 1.00 66.06 235 GLN A N 1
ATOM 1904 C CA . GLN A 1 235 ? -10.750 -0.294 -14.401 1.00 66.06 235 GLN A CA 1
ATOM 1905 C C . GLN A 1 235 ? -9.971 -0.631 -15.692 1.00 66.06 235 GLN A C 1
ATOM 1907 O O . GLN A 1 235 ? -9.977 -1.778 -16.136 1.00 66.06 235 GLN A O 1
ATOM 1912 N N . THR A 1 236 ? -9.295 0.353 -16.293 1.00 71.94 236 THR A N 1
ATOM 1913 C CA . THR A 1 236 ? -8.536 0.246 -17.552 1.00 71.94 236 THR A CA 1
ATOM 1914 C C . THR A 1 236 ? -7.062 0.640 -17.375 1.00 71.94 236 THR A C 1
ATOM 1916 O O . THR A 1 236 ? -6.491 1.364 -18.189 1.00 71.94 236 THR A O 1
ATOM 1919 N N . VAL A 1 237 ? -6.430 0.180 -16.291 1.00 81.06 237 VAL A N 1
ATOM 1920 C CA . VAL A 1 237 ? -4.985 0.360 -16.027 1.00 81.06 237 VAL A CA 1
ATOM 1921 C C . VAL A 1 237 ? -4.122 -0.428 -17.016 1.00 81.06 237 VAL A C 1
ATOM 1923 O O . VAL A 1 237 ? -3.290 0.139 -17.728 1.00 81.06 237 VAL A O 1
ATOM 1926 N N . PHE A 1 238 ? -4.357 -1.737 -17.090 1.00 84.94 238 PHE A N 1
ATOM 1927 C CA . PHE A 1 238 ? -3.736 -2.634 -18.060 1.00 84.94 238 PHE A CA 1
ATOM 1928 C C . PHE A 1 238 ? -4.700 -2.866 -19.229 1.00 84.94 238 PHE A C 1
ATOM 1930 O O . PHE A 1 238 ? -5.916 -2.746 -19.080 1.00 84.94 238 PHE A O 1
ATOM 1937 N N . LYS A 1 239 ? -4.167 -3.239 -20.395 1.00 82.44 239 LYS A N 1
ATOM 1938 C CA . LYS A 1 239 ? -4.969 -3.711 -21.542 1.00 82.44 239 LYS A CA 1
ATOM 1939 C C . LYS A 1 239 ? -5.425 -5.168 -21.383 1.00 82.44 239 LYS A C 1
ATOM 1941 O O . LYS A 1 239 ? -6.125 -5.688 -22.245 1.00 82.44 239 LYS A O 1
ATOM 1946 N N . THR A 1 240 ? -5.018 -5.815 -20.294 1.00 81.62 240 THR A N 1
ATOM 1947 C CA . THR A 1 240 ? -5.349 -7.190 -19.921 1.00 81.62 240 THR A CA 1
ATOM 1948 C C . THR A 1 240 ? -6.646 -7.211 -19.099 1.00 81.62 240 THR A C 1
ATOM 1950 O O . THR A 1 240 ? -6.732 -6.561 -18.057 1.00 81.62 240 THR A O 1
ATOM 1953 N N . ASP A 1 241 ? -7.650 -7.989 -19.521 1.00 80.62 241 ASP A N 1
ATOM 1954 C CA . ASP A 1 241 ? -9.025 -7.989 -18.966 1.00 80.62 241 ASP A CA 1
ATOM 1955 C C . ASP A 1 241 ? -9.179 -8.474 -17.505 1.00 80.62 241 ASP A C 1
ATOM 1957 O O . ASP A 1 241 ? -10.293 -8.632 -16.994 1.00 80.62 241 ASP A O 1
ATOM 1961 N N . TRP A 1 242 ? -8.082 -8.727 -16.791 1.00 85.56 242 TRP A N 1
ATOM 1962 C CA . TRP A 1 242 ? -8.149 -9.120 -15.386 1.00 85.56 242 TRP A CA 1
ATOM 1963 C C . TRP A 1 242 ? -8.549 -7.943 -14.486 1.00 85.56 242 TRP A C 1
ATOM 1965 O O . TRP A 1 242 ? -9.370 -8.125 -13.589 1.00 85.56 242 TRP A O 1
ATOM 1975 N N . VAL A 1 243 ? -8.086 -6.717 -14.766 1.00 84.88 243 VAL A N 1
ATOM 1976 C CA . VAL A 1 243 ? -8.495 -5.524 -13.995 1.00 84.88 243 VAL A CA 1
ATOM 1977 C C . VAL A 1 243 ? -9.964 -5.189 -14.238 1.00 84.88 243 VAL A C 1
ATOM 1979 O O . VAL A 1 243 ? -10.700 -4.933 -13.288 1.00 84.88 243 VAL A O 1
ATOM 1982 N N . SER A 1 244 ? -10.433 -5.287 -15.485 1.00 83.25 244 SER A N 1
ATOM 1983 C CA . SER A 1 244 ? -11.848 -5.079 -15.819 1.00 83.25 244 SER A CA 1
ATOM 1984 C C . SER A 1 244 ? -12.765 -6.169 -15.239 1.00 83.25 244 SER A C 1
ATOM 1986 O O . SER A 1 244 ? -13.986 -5.999 -15.257 1.00 83.25 244 SER A O 1
ATOM 1988 N N . SER A 1 245 ? -12.197 -7.253 -14.689 1.00 85.81 245 SER A N 1
ATOM 1989 C CA . SER A 1 245 ? -12.881 -8.313 -13.934 1.00 85.81 245 SER A CA 1
ATOM 1990 C C . SER A 1 245 ? -12.891 -8.089 -12.409 1.00 85.81 245 SER A C 1
ATOM 1992 O O . SER A 1 245 ? -13.637 -8.773 -11.710 1.00 85.81 245 SER A O 1
ATOM 1994 N N . LEU A 1 246 ? -12.139 -7.118 -11.872 1.00 87.06 246 LEU A N 1
ATOM 1995 C CA . LEU A 1 246 ? -12.224 -6.710 -10.463 1.00 87.06 246 LEU A CA 1
ATOM 1996 C C . LEU A 1 246 ? -13.494 -5.874 -10.230 1.00 87.06 246 LEU A C 1
ATOM 1998 O O . LEU A 1 246 ? -13.526 -4.667 -10.471 1.00 87.06 246 LEU A O 1
ATOM 2002 N N . ARG A 1 247 ? -14.564 -6.524 -9.763 1.00 87.50 247 ARG A N 1
ATOM 2003 C CA . ARG A 1 247 ? -15.858 -5.887 -9.462 1.00 87.50 247 ARG A CA 1
ATOM 2004 C C . ARG A 1 247 ? -16.155 -5.909 -7.963 1.00 87.50 247 ARG A C 1
ATOM 2006 O O . ARG A 1 247 ? -15.658 -6.765 -7.239 1.00 87.50 247 ARG A O 1
ATOM 2013 N N . LYS A 1 248 ? -17.032 -5.010 -7.509 1.00 88.44 248 LYS A N 1
ATOM 2014 C CA . LYS A 1 248 ? -17.634 -5.081 -6.169 1.00 88.44 248 LYS A CA 1
ATOM 2015 C C . LYS A 1 248 ? -18.332 -6.436 -5.976 1.00 88.44 248 LYS A C 1
ATOM 2017 O O . LYS A 1 248 ? -19.086 -6.856 -6.852 1.00 88.44 248 LYS A O 1
ATOM 2022 N N . GLY A 1 249 ? -18.072 -7.098 -4.851 1.00 86.19 249 GLY A N 1
ATOM 2023 C CA . GLY A 1 249 ? -18.528 -8.457 -4.543 1.00 86.19 249 GLY A CA 1
ATOM 2024 C C . GLY A 1 249 ? -17.715 -9.576 -5.210 1.00 86.19 249 GLY A C 1
ATOM 2025 O O . GLY A 1 249 ? -18.039 -10.747 -5.028 1.00 86.19 249 GLY A O 1
ATOM 2026 N N . GLN A 1 250 ? -16.666 -9.265 -5.986 1.00 90.31 250 GLN A N 1
ATOM 2027 C CA . GLN A 1 250 ? -15.801 -10.298 -6.553 1.00 90.31 250 GLN A CA 1
ATOM 2028 C C . GLN A 1 250 ? -14.901 -10.883 -5.462 1.00 90.31 250 GLN A C 1
ATOM 2030 O O . GLN A 1 250 ? -14.172 -10.153 -4.784 1.00 90.31 250 GLN A O 1
ATOM 2035 N N . LYS A 1 251 ? -14.909 -12.213 -5.340 1.00 91.31 251 LYS A N 1
ATOM 2036 C CA . LYS A 1 251 ? -13.980 -12.948 -4.478 1.00 91.31 251 LYS A CA 1
ATOM 2037 C C . LYS A 1 251 ? -12.674 -13.245 -5.206 1.00 91.31 251 LYS A C 1
ATOM 2039 O O . LYS A 1 251 ? -12.678 -13.669 -6.367 1.00 91.31 251 LYS A O 1
ATOM 2044 N N . ILE A 1 252 ? -11.569 -13.058 -4.494 1.00 92.56 252 ILE A N 1
ATOM 2045 C CA . ILE A 1 252 ? -10.206 -13.377 -4.915 1.00 92.56 252 ILE A CA 1
ATOM 2046 C C . ILE A 1 252 ? -9.493 -14.187 -3.825 1.00 92.56 252 ILE A C 1
ATOM 2048 O O . ILE A 1 252 ? -9.826 -14.105 -2.643 1.00 92.56 252 ILE A O 1
ATOM 2052 N N . GLN A 1 253 ? -8.475 -14.945 -4.219 1.00 92.06 253 GLN A N 1
ATOM 2053 C CA . GLN A 1 253 ? -7.487 -15.507 -3.304 1.00 92.06 253 GLN A CA 1
ATOM 2054 C C . GLN A 1 253 ? -6.180 -14.727 -3.450 1.00 92.06 253 GLN A C 1
ATOM 2056 O O . GLN A 1 253 ? -5.703 -14.517 -4.565 1.00 92.06 253 GLN A O 1
ATOM 2061 N N . ILE A 1 254 ? -5.612 -14.313 -2.322 1.00 92.38 254 ILE A N 1
ATOM 2062 C CA . ILE A 1 254 ? -4.306 -13.668 -2.204 1.00 92.38 254 ILE A CA 1
ATOM 2063 C C . ILE A 1 254 ? -3.320 -14.760 -1.783 1.00 92.38 254 ILE A C 1
ATOM 2065 O O . ILE A 1 254 ? -3.528 -15.413 -0.763 1.00 92.38 254 ILE A O 1
ATOM 2069 N N . HIS A 1 255 ? -2.293 -15.015 -2.594 1.00 90.06 255 HIS A N 1
ATOM 2070 C CA . HIS A 1 255 ? -1.391 -16.166 -2.423 1.00 90.06 255 HIS A CA 1
ATOM 2071 C C . HIS A 1 255 ? -0.102 -15.820 -1.697 1.00 90.06 255 HIS A C 1
ATOM 2073 O O . HIS A 1 255 ? 0.367 -16.603 -0.880 1.00 90.06 255 HIS A O 1
ATOM 2079 N N . SER A 1 256 ? 0.489 -14.678 -2.038 1.00 89.94 256 SER A N 1
ATOM 2080 C CA . SER A 1 256 ? 1.719 -14.173 -1.437 1.00 89.94 256 SER A CA 1
ATOM 2081 C C . SER A 1 256 ? 1.902 -12.692 -1.768 1.00 89.94 256 SER A C 1
ATOM 2083 O O . SER A 1 256 ? 1.266 -12.148 -2.676 1.00 89.94 256 SER A O 1
ATOM 2085 N N . ARG A 1 257 ? 2.862 -12.050 -1.105 1.00 90.06 257 ARG A N 1
ATOM 2086 C CA . ARG A 1 257 ? 3.531 -10.865 -1.647 1.00 90.06 257 ARG A CA 1
ATOM 2087 C C . ARG A 1 257 ? 4.368 -11.247 -2.873 1.00 90.06 257 ARG A C 1
ATOM 2089 O O . ARG A 1 257 ? 4.871 -12.368 -2.969 1.00 90.06 257 ARG A O 1
ATOM 2096 N N . ALA A 1 258 ? 4.543 -10.313 -3.802 1.00 84.06 258 ALA A N 1
ATOM 2097 C CA . ALA A 1 258 ? 5.527 -10.394 -4.874 1.00 84.06 258 ALA A CA 1
ATOM 2098 C C . ALA A 1 258 ? 6.654 -9.385 -4.615 1.00 84.06 258 ALA A C 1
ATOM 2100 O O . ALA A 1 258 ? 6.477 -8.180 -4.790 1.00 84.06 258 ALA A O 1
ATOM 2101 N N . SER A 1 259 ? 7.827 -9.898 -4.241 1.00 66.94 259 SER A N 1
ATOM 2102 C CA . SER A 1 259 ? 9.035 -9.116 -3.922 1.00 66.94 259 SER A CA 1
ATOM 2103 C C . SER A 1 259 ? 9.978 -8.961 -5.125 1.00 66.94 259 SER A C 1
ATOM 2105 O O . SER A 1 259 ? 11.197 -8.952 -4.977 1.00 66.94 259 SER A O 1
ATOM 2107 N N . ALA A 1 260 ? 9.414 -8.910 -6.334 1.00 75.31 260 ALA A N 1
ATOM 2108 C CA . ALA A 1 260 ? 10.149 -8.684 -7.574 1.00 75.31 260 ALA A CA 1
ATOM 2109 C C . ALA A 1 260 ? 9.878 -7.265 -8.082 1.00 75.31 260 ALA A C 1
ATOM 2111 O O . ALA A 1 260 ? 8.722 -6.913 -8.331 1.00 75.31 260 ALA A O 1
ATOM 2112 N N . TRP A 1 261 ? 10.949 -6.494 -8.276 1.00 90.12 261 TRP A N 1
ATOM 2113 C CA . TRP A 1 261 ? 10.917 -5.208 -8.968 1.00 90.12 261 TRP A CA 1
ATOM 2114 C C . TRP A 1 261 ? 10.429 -5.359 -10.413 1.00 90.12 261 TRP A C 1
ATOM 2116 O O . TRP A 1 261 ? 10.483 -6.438 -11.019 1.00 90.12 261 TRP A O 1
ATOM 2126 N N . ARG A 1 262 ? 9.960 -4.249 -10.983 1.00 92.31 262 ARG A N 1
ATOM 2127 C CA . ARG A 1 262 ? 9.514 -4.154 -12.379 1.00 92.31 262 ARG A CA 1
ATOM 2128 C C . ARG A 1 262 ? 10.195 -2.981 -13.069 1.00 92.31 262 ARG A C 1
ATOM 2130 O O . ARG A 1 262 ? 10.713 -2.084 -12.414 1.00 92.31 262 ARG A O 1
ATOM 2137 N N . VAL A 1 263 ? 10.203 -2.991 -14.394 1.00 93.81 263 VAL A N 1
ATOM 2138 C CA . VAL A 1 263 ? 10.772 -1.916 -15.211 1.00 93.81 263 VAL A CA 1
ATOM 2139 C C . VAL A 1 263 ? 9.668 -1.307 -16.055 1.00 93.81 263 VAL A C 1
ATOM 2141 O O . VAL A 1 263 ? 8.942 -2.033 -16.741 1.00 93.81 263 VAL A O 1
ATOM 2144 N N . LEU A 1 264 ? 9.549 0.018 -16.003 1.00 94.31 264 LEU A N 1
ATOM 2145 C CA . LEU A 1 264 ? 8.701 0.782 -16.906 1.00 94.31 264 LEU A CA 1
ATOM 2146 C C . LEU A 1 264 ? 9.400 0.898 -18.263 1.00 94.31 264 LEU A C 1
ATOM 2148 O O . LEU A 1 264 ? 10.575 1.267 -18.331 1.00 94.31 264 LEU A O 1
ATOM 2152 N N . ALA A 1 265 ? 8.692 0.571 -19.339 1.00 94.62 265 ALA A N 1
ATOM 2153 C CA . ALA A 1 265 ? 9.241 0.567 -20.688 1.00 94.62 265 ALA A CA 1
ATOM 2154 C C . ALA A 1 265 ? 8.271 1.164 -21.710 1.00 94.62 265 ALA A C 1
ATOM 2156 O O . ALA A 1 265 ? 7.056 1.005 -21.590 1.00 94.62 265 ALA A O 1
ATOM 2157 N N . SER A 1 266 ? 8.808 1.772 -22.765 1.00 93.56 266 SER A N 1
ATOM 2158 C CA . SER A 1 266 ? 8.046 2.219 -23.932 1.00 93.56 266 SER A CA 1
ATOM 2159 C C . SER A 1 266 ? 8.622 1.655 -25.234 1.00 93.56 266 SER A C 1
ATOM 2161 O O . SER A 1 266 ? 9.810 1.344 -25.341 1.00 93.56 266 SER A O 1
ATOM 2163 N N . SER A 1 267 ? 7.779 1.476 -26.251 1.00 91.75 267 SER A N 1
ATOM 2164 C CA . SER A 1 267 ? 8.237 1.114 -27.597 1.00 91.75 267 SER A CA 1
ATOM 2165 C C . SER A 1 267 ? 8.680 2.360 -28.370 1.00 91.75 267 SER A C 1
ATOM 2167 O O . SER A 1 267 ? 7.857 3.258 -28.593 1.00 91.75 267 SER A O 1
ATOM 2169 N N . SER A 1 268 ? 9.927 2.391 -28.845 1.00 78.75 268 SER A N 1
ATOM 2170 C CA . SER A 1 268 ? 10.440 3.482 -29.685 1.00 78.75 268 SER A CA 1
ATOM 2171 C C . SER A 1 268 ? 9.565 3.659 -30.941 1.00 78.75 268 SER A C 1
ATOM 2173 O O . SER A 1 268 ? 9.014 2.686 -31.470 1.00 78.75 268 SER A O 1
ATOM 2175 N N . LYS A 1 269 ? 9.381 4.904 -31.405 1.00 61.53 269 LYS A N 1
ATOM 2176 C CA . LYS A 1 269 ? 8.439 5.222 -32.493 1.00 61.53 269 LYS A CA 1
ATOM 2177 C C . LYS A 1 269 ? 8.815 4.512 -33.800 1.00 61.53 269 LYS A C 1
ATOM 2179 O O . LYS A 1 269 ? 9.920 4.652 -34.308 1.00 61.53 269 LYS A O 1
ATOM 2184 N N . GLY A 1 270 ? 7.837 3.828 -34.384 1.00 59.19 270 GLY A N 1
ATOM 2185 C CA . GLY A 1 270 ? 7.816 3.451 -35.799 1.00 59.19 270 GLY A CA 1
ATOM 2186 C C . GLY A 1 270 ? 6.481 3.869 -36.416 1.00 59.19 270 GLY A C 1
ATOM 2187 O O . GLY A 1 270 ? 5.789 4.723 -35.868 1.00 59.19 270 GLY A O 1
ATOM 2188 N N . ASN A 1 271 ? 6.041 3.202 -37.487 1.00 53.66 271 ASN A N 1
ATOM 2189 C CA . ASN A 1 271 ? 4.730 3.441 -38.125 1.00 53.66 271 ASN A CA 1
ATOM 2190 C C . ASN A 1 271 ? 3.529 2.914 -37.293 1.00 53.66 271 ASN A C 1
ATOM 2192 O O . ASN A 1 271 ? 2.545 2.422 -37.844 1.00 53.66 271 ASN A O 1
ATOM 2196 N N . LYS A 1 272 ? 3.627 2.934 -35.961 1.00 64.81 272 LYS A N 1
ATOM 2197 C CA . LYS A 1 272 ? 2.625 2.472 -34.990 1.00 64.81 272 LYS A CA 1
ATOM 2198 C C . LYS A 1 272 ? 2.624 3.426 -33.797 1.00 64.81 272 LYS A C 1
ATOM 2200 O O . LYS A 1 272 ? 3.657 4.017 -33.489 1.00 64.81 272 LYS A O 1
ATOM 2205 N N . SER A 1 273 ? 1.491 3.541 -33.105 1.00 77.62 273 SER A N 1
ATOM 2206 C CA . SER A 1 273 ? 1.438 4.248 -31.823 1.00 77.62 273 SER A CA 1
ATOM 2207 C C . SER A 1 273 ? 2.424 3.642 -30.821 1.00 77.62 273 SER A C 1
ATOM 2209 O O . SER A 1 273 ? 2.615 2.421 -30.781 1.00 77.62 273 SER A O 1
ATOM 2211 N N . THR A 1 274 ? 3.042 4.504 -30.013 1.00 87.00 274 THR A N 1
ATOM 2212 C CA . THR A 1 274 ? 3.838 4.082 -28.859 1.00 87.00 274 THR A CA 1
ATOM 2213 C C . THR A 1 274 ? 2.970 3.244 -27.922 1.00 87.00 274 THR A C 1
ATOM 2215 O O . THR A 1 274 ? 1.791 3.529 -27.723 1.00 87.00 274 THR A O 1
ATOM 2218 N N . ARG A 1 275 ? 3.558 2.186 -27.368 1.00 92.00 275 ARG A N 1
ATOM 2219 C CA . ARG A 1 275 ? 2.970 1.344 -26.329 1.00 92.00 275 ARG A CA 1
ATOM 2220 C C . ARG A 1 275 ? 3.864 1.361 -25.105 1.00 92.00 275 ARG A C 1
ATOM 2222 O O . ARG A 1 275 ? 5.073 1.559 -25.222 1.00 92.00 275 ARG A O 1
ATOM 2229 N N . TYR A 1 276 ? 3.248 1.115 -23.960 1.00 93.62 276 TYR A N 1
ATOM 2230 C CA . TYR A 1 276 ? 3.871 1.189 -22.649 1.00 93.62 276 TYR A CA 1
ATOM 2231 C C . TYR A 1 276 ? 3.726 -0.160 -21.957 1.00 93.62 276 TYR A C 1
ATOM 2233 O O . TYR A 1 276 ? 2.676 -0.793 -22.053 1.00 93.62 276 TYR A O 1
ATOM 2241 N N . PHE A 1 277 ? 4.775 -0.610 -21.281 1.00 94.44 277 PHE A N 1
ATOM 2242 C CA . PHE A 1 277 ? 4.842 -1.929 -20.667 1.00 94.44 277 PHE A CA 1
ATOM 2243 C C . PHE A 1 277 ? 5.404 -1.838 -19.256 1.00 94.44 277 PHE A C 1
ATOM 2245 O O . PHE A 1 277 ? 6.300 -1.039 -18.981 1.00 94.44 277 PHE A O 1
ATOM 2252 N N . LEU A 1 278 ? 4.913 -2.716 -18.389 1.00 93.44 278 LEU A N 1
ATOM 2253 C CA . LEU A 1 278 ? 5.499 -2.990 -17.088 1.00 93.44 278 LEU A CA 1
ATOM 2254 C C . LEU A 1 278 ? 6.055 -4.414 -17.115 1.00 93.44 278 LEU A C 1
ATOM 2256 O O . LEU A 1 278 ? 5.305 -5.377 -17.280 1.00 93.44 278 LEU A O 1
ATOM 2260 N N . ILE A 1 279 ? 7.378 -4.538 -17.012 1.00 93.81 279 ILE A N 1
ATOM 2261 C CA . ILE A 1 279 ? 8.092 -5.805 -17.207 1.00 93.81 279 ILE A CA 1
ATOM 2262 C C . ILE A 1 279 ? 8.637 -6.288 -15.865 1.00 93.81 279 ILE A C 1
ATOM 2264 O O . ILE A 1 279 ? 9.410 -5.583 -15.222 1.00 93.81 279 ILE A O 1
ATOM 2268 N N . SER A 1 280 ? 8.259 -7.492 -15.444 1.00 92.12 280 SER A N 1
ATOM 2269 C CA . SER A 1 280 ? 8.740 -8.106 -14.204 1.00 92.12 280 SER A CA 1
ATOM 2270 C C . SER A 1 280 ? 10.208 -8.524 -14.298 1.00 92.12 280 SER A C 1
ATOM 2272 O O . SER A 1 280 ? 10.639 -9.076 -15.313 1.00 92.12 280 SER A O 1
ATOM 2274 N N . GLY A 1 281 ? 10.964 -8.374 -13.204 1.00 89.38 281 GLY A N 1
ATOM 2275 C CA . GLY A 1 281 ? 12.306 -8.953 -13.065 1.00 89.38 281 GLY A CA 1
ATOM 2276 C C . GLY A 1 281 ? 12.353 -10.484 -13.220 1.00 89.38 281 GLY A C 1
ATOM 2277 O O . GLY A 1 281 ? 13.428 -11.046 -13.411 1.00 89.38 281 GLY A O 1
ATOM 2278 N N . GLY A 1 282 ? 11.197 -11.164 -13.196 1.00 88.38 282 GLY A N 1
ATOM 2279 C CA . GLY A 1 282 ? 11.065 -12.587 -13.529 1.00 88.38 282 GLY A CA 1
ATOM 2280 C C . GLY A 1 282 ? 11.157 -12.931 -15.027 1.00 88.38 282 GLY A C 1
ATOM 2281 O O . GLY A 1 282 ? 11.240 -14.118 -15.350 1.00 88.38 282 GLY A O 1
ATOM 2282 N N . TYR A 1 283 ? 11.148 -11.936 -15.925 1.00 92.50 283 TYR A N 1
ATOM 2283 C CA . TYR A 1 283 ? 11.223 -12.118 -17.381 1.00 92.50 283 TYR A CA 1
ATOM 2284 C C . TYR A 1 283 ? 12.560 -12.741 -17.821 1.00 92.50 283 TYR A C 1
ATOM 2286 O O . TYR A 1 283 ? 13.645 -12.233 -17.525 1.00 92.50 283 TYR A O 1
ATOM 2294 N N . ARG A 1 284 ? 12.480 -13.848 -18.566 1.00 92.19 284 ARG A N 1
ATOM 2295 C CA . ARG A 1 284 ? 13.605 -14.727 -18.940 1.00 92.19 284 ARG A CA 1
ATOM 2296 C C . ARG A 1 284 ? 14.088 -14.555 -20.378 1.00 92.19 284 ARG A C 1
ATOM 2298 O O . ARG A 1 284 ? 15.044 -15.223 -20.780 1.00 92.19 284 ARG A O 1
ATOM 2305 N N . GLY A 1 285 ? 13.451 -13.682 -21.157 1.00 93.06 285 GLY A N 1
ATOM 2306 C CA . GLY A 1 285 ? 13.985 -13.263 -22.450 1.00 93.06 285 GLY A CA 1
ATOM 2307 C C . GLY A 1 285 ? 15.323 -12.526 -22.294 1.00 93.06 285 GLY A C 1
ATOM 2308 O O . GLY A 1 285 ? 15.679 -12.057 -21.211 1.00 93.06 285 GLY A O 1
ATOM 2309 N N . LYS A 1 286 ? 16.087 -12.421 -23.385 1.00 95.38 286 LYS A N 1
ATOM 2310 C CA . LYS A 1 286 ? 17.380 -11.717 -23.400 1.00 95.38 286 LYS A CA 1
ATOM 2311 C C . LYS A 1 286 ? 17.358 -10.520 -24.330 1.00 95.38 286 LYS A C 1
ATOM 2313 O O . LYS A 1 286 ? 16.870 -10.614 -25.457 1.00 95.38 286 LYS A O 1
ATOM 2318 N N . PHE A 1 287 ? 17.954 -9.427 -23.880 1.00 94.50 287 PHE A N 1
ATOM 2319 C CA . PHE A 1 287 ? 18.054 -8.160 -24.588 1.00 94.50 287 PHE A CA 1
ATOM 2320 C C . PHE A 1 287 ? 19.437 -7.985 -25.222 1.00 94.50 287 PHE A C 1
ATOM 2322 O O . PHE A 1 287 ? 20.438 -8.429 -24.666 1.00 94.50 287 PHE A O 1
ATOM 2329 N N . LYS A 1 288 ? 19.503 -7.299 -26.363 1.00 93.06 288 LYS A N 1
ATOM 2330 C CA . LYS A 1 288 ? 20.731 -6.702 -26.906 1.00 93.06 288 LYS A CA 1
ATOM 2331 C C . LYS A 1 288 ? 20.566 -5.178 -26.903 1.00 93.06 288 LYS A C 1
ATOM 2333 O O . LYS A 1 288 ? 19.477 -4.701 -27.230 1.00 93.06 288 LYS A O 1
ATOM 2338 N N . ARG A 1 289 ? 21.621 -4.426 -26.571 1.00 90.75 289 ARG A N 1
ATOM 2339 C CA . ARG A 1 289 ? 21.622 -2.953 -26.621 1.00 90.75 289 ARG A CA 1
ATOM 2340 C C . ARG A 1 289 ? 21.337 -2.428 -28.034 1.00 90.75 289 ARG A C 1
ATOM 2342 O O . ARG A 1 289 ? 21.699 -3.056 -29.035 1.00 90.75 289 ARG A O 1
ATOM 2349 N N . ARG A 1 290 ? 20.670 -1.280 -28.119 1.00 89.62 290 ARG A N 1
ATOM 2350 C CA . ARG A 1 290 ? 20.481 -0.506 -29.349 1.00 89.62 290 ARG A CA 1
ATOM 2351 C C . ARG A 1 290 ? 21.182 0.849 -29.241 1.00 89.62 290 ARG A C 1
ATOM 2353 O O . ARG A 1 290 ? 21.300 1.360 -28.130 1.00 89.62 290 ARG A O 1
ATOM 2360 N N . PRO A 1 291 ? 21.616 1.424 -30.376 1.00 88.31 291 PRO A N 1
ATOM 2361 C CA . PRO A 1 291 ? 21.813 2.860 -30.490 1.00 88.31 291 PRO A CA 1
ATOM 2362 C C . PRO A 1 291 ? 20.613 3.626 -29.936 1.00 88.31 291 PRO A C 1
ATOM 2364 O O . PRO A 1 291 ? 19.478 3.302 -30.289 1.00 88.31 291 PRO A O 1
ATOM 2367 N N . ARG A 1 292 ? 20.875 4.622 -29.091 1.00 87.31 292 ARG A N 1
ATOM 2368 C CA . ARG A 1 292 ? 19.920 5.684 -28.759 1.00 87.31 292 ARG A CA 1
ATOM 2369 C C . ARG A 1 292 ? 19.868 6.711 -29.891 1.00 87.31 292 ARG A C 1
ATOM 2371 O O . ARG A 1 292 ? 20.899 6.989 -30.507 1.00 87.31 292 ARG A O 1
ATOM 2378 N N . GLU A 1 293 ? 18.689 7.278 -30.132 1.00 86.81 293 GLU A N 1
ATOM 2379 C CA . GLU A 1 293 ? 18.489 8.427 -31.027 1.00 86.81 293 GLU A CA 1
ATOM 2380 C C . GLU A 1 293 ? 18.268 9.708 -30.203 1.00 86.81 293 GLU A C 1
ATOM 2382 O O . GLU A 1 293 ? 17.415 9.756 -29.313 1.00 86.81 293 GLU A O 1
ATOM 2387 N N . PHE A 1 294 ? 19.036 10.753 -30.507 1.00 88.12 294 PHE A N 1
ATOM 2388 C CA . PHE A 1 294 ? 19.011 12.052 -29.835 1.00 88.12 294 PHE A CA 1
ATOM 2389 C C . PHE A 1 294 ? 18.639 13.133 -30.855 1.00 88.12 294 PHE A C 1
ATOM 2391 O O . PHE A 1 294 ? 19.303 13.265 -31.882 1.00 88.12 294 PHE A O 1
ATOM 2398 N N . SER A 1 295 ? 17.586 13.917 -30.612 1.00 87.06 295 SER A N 1
ATOM 2399 C CA . SER A 1 295 ? 17.126 14.907 -31.602 1.00 87.06 295 SER A CA 1
ATOM 2400 C C . SER A 1 295 ? 18.016 16.151 -31.633 1.00 87.06 295 SER A C 1
ATOM 2402 O O . SER A 1 295 ? 18.261 16.703 -32.706 1.00 87.06 295 SER A O 1
ATOM 2404 N N . THR A 1 296 ? 18.512 16.561 -30.465 1.00 89.06 296 THR A N 1
ATOM 2405 C CA . THR A 1 296 ? 19.228 17.819 -30.229 1.00 89.06 296 THR A CA 1
ATOM 2406 C C . THR A 1 296 ? 20.550 17.619 -29.485 1.00 89.06 296 THR A C 1
ATOM 2408 O O . THR A 1 296 ? 20.753 16.614 -28.800 1.00 89.06 296 THR A O 1
ATOM 2411 N N . ALA A 1 297 ? 21.441 18.611 -29.548 1.00 88.56 297 ALA A N 1
ATOM 2412 C CA . ALA A 1 297 ? 22.639 18.651 -28.708 1.00 88.56 297 ALA A CA 1
ATOM 2413 C C . ALA A 1 297 ? 22.302 18.753 -27.203 1.00 88.56 297 ALA A C 1
ATOM 2415 O O . ALA A 1 297 ? 23.052 18.251 -26.366 1.00 88.56 297 ALA A O 1
ATOM 2416 N N . TYR A 1 298 ? 21.143 19.310 -26.834 1.00 87.12 298 TYR A N 1
ATOM 2417 C CA . TYR A 1 298 ? 20.626 19.220 -25.467 1.00 87.12 298 TYR A CA 1
ATOM 2418 C C . TYR A 1 298 ? 20.384 17.766 -25.018 1.00 87.12 298 TYR A C 1
ATOM 2420 O O . TYR A 1 298 ? 20.742 17.397 -23.900 1.00 87.12 298 TYR A O 1
ATOM 2428 N N . ASP A 1 299 ? 19.839 16.906 -25.881 1.00 86.62 299 ASP A N 1
ATOM 2429 C CA . ASP A 1 299 ? 19.617 15.498 -25.530 1.00 86.62 299 ASP A CA 1
ATOM 2430 C C . ASP A 1 299 ? 20.955 14.770 -25.268 1.00 86.62 299 ASP A C 1
ATOM 2432 O O . ASP A 1 299 ? 21.068 13.994 -24.313 1.00 86.62 299 ASP A O 1
ATOM 2436 N N . LEU A 1 300 ? 22.004 15.091 -26.042 1.00 88.12 300 LEU A N 1
ATOM 2437 C CA . LEU A 1 300 ? 23.375 14.618 -25.794 1.00 88.12 300 LEU A CA 1
ATOM 2438 C C . LEU A 1 300 ? 23.910 15.101 -24.433 1.00 88.12 300 LEU A C 1
ATOM 2440 O O . LEU A 1 300 ? 24.475 14.305 -23.678 1.00 88.12 300 LEU A O 1
ATOM 2444 N N . LEU A 1 301 ? 23.688 16.375 -24.082 1.00 85.44 301 LEU A N 1
ATOM 2445 C CA . LEU A 1 301 ? 24.082 16.947 -22.789 1.00 85.44 301 LEU A CA 1
ATOM 2446 C C . LEU A 1 301 ? 23.499 16.161 -21.603 1.00 85.44 301 LEU A C 1
ATOM 2448 O O . LEU A 1 301 ? 24.218 15.891 -20.639 1.00 85.44 301 LEU A O 1
ATOM 2452 N N . THR A 1 302 ? 22.229 15.743 -21.666 1.00 81.31 302 THR A N 1
ATOM 2453 C CA . THR A 1 302 ? 21.624 14.947 -20.576 1.00 81.31 302 THR A CA 1
ATOM 2454 C C . THR A 1 302 ? 22.358 13.617 -20.338 1.00 81.31 302 THR A C 1
ATOM 2456 O O . THR A 1 302 ? 22.497 13.172 -19.194 1.00 81.31 302 THR A O 1
ATOM 2459 N N . SER A 1 303 ? 22.921 13.025 -21.395 1.00 79.50 303 SER A N 1
ATOM 2460 C CA . SER A 1 303 ? 23.711 11.788 -21.321 1.00 79.50 303 SER A CA 1
ATOM 2461 C C . SER A 1 303 ? 25.122 12.033 -20.767 1.00 79.50 303 SER A C 1
ATOM 2463 O O . SER A 1 303 ? 25.596 11.268 -19.926 1.00 79.50 303 SER A O 1
ATOM 2465 N N . VAL A 1 304 ? 25.773 13.138 -21.152 1.00 77.12 304 VAL A N 1
ATOM 2466 C CA . VAL A 1 304 ? 27.085 13.540 -20.601 1.00 77.12 304 VAL A CA 1
ATOM 2467 C C . VAL A 1 304 ? 26.994 13.852 -19.110 1.00 77.12 304 VAL A C 1
ATOM 2469 O O . VAL A 1 304 ? 27.807 13.360 -18.329 1.00 77.12 304 VAL A O 1
ATOM 2472 N N . ASN A 1 305 ? 25.970 14.601 -18.690 1.00 67.75 305 ASN A N 1
ATOM 2473 C CA . ASN A 1 305 ? 25.730 14.916 -17.278 1.00 67.75 305 ASN A CA 1
ATOM 2474 C C . ASN A 1 305 ? 25.416 13.658 -16.443 1.00 67.75 305 ASN A C 1
ATOM 2476 O O . ASN A 1 305 ? 25.666 13.638 -15.241 1.00 67.75 305 ASN A O 1
ATOM 2480 N N . SER A 1 306 ? 24.957 12.577 -17.084 1.00 66.94 306 SER A N 1
ATOM 2481 C CA . SER A 1 306 ? 24.813 11.250 -16.469 1.00 66.94 306 SER A CA 1
ATOM 2482 C C . SER A 1 306 ? 26.148 10.494 -16.323 1.00 66.94 306 SER A C 1
ATOM 2484 O O . SER A 1 306 ? 26.168 9.344 -15.876 1.00 66.94 306 SER A O 1
ATOM 2486 N N . GLY A 1 307 ? 27.281 11.103 -16.692 1.00 66.44 307 GLY A N 1
ATOM 2487 C CA . GLY A 1 307 ? 28.623 10.525 -16.602 1.00 66.44 307 GLY A CA 1
ATOM 2488 C C . GLY A 1 307 ? 28.885 9.433 -17.639 1.00 66.44 307 GLY A C 1
ATOM 2489 O O . GLY A 1 307 ? 29.507 8.419 -17.315 1.00 66.44 307 GLY A O 1
ATOM 2490 N N . GLU A 1 308 ? 28.351 9.578 -18.854 1.00 70.75 308 GLU A N 1
ATOM 2491 C CA . GLU A 1 308 ? 28.568 8.640 -19.959 1.00 70.75 308 GLU A CA 1
ATOM 2492 C C . GLU A 1 308 ? 29.503 9.226 -21.024 1.00 70.75 308 GLU A C 1
ATOM 2494 O O . GLU A 1 308 ? 29.330 10.359 -21.466 1.00 70.75 308 GLU A O 1
ATOM 2499 N N . LYS A 1 309 ? 30.483 8.431 -21.473 1.00 78.56 309 LYS A N 1
ATOM 2500 C CA . LYS A 1 309 ? 31.287 8.754 -22.658 1.00 78.56 309 LYS A CA 1
ATOM 2501 C C . LYS A 1 309 ? 30.488 8.352 -23.891 1.00 78.56 309 LYS A C 1
ATOM 2503 O O . LYS A 1 309 ? 30.341 7.160 -24.152 1.00 78.56 309 LYS A O 1
ATOM 2508 N N . LEU A 1 310 ? 29.957 9.341 -24.599 1.00 86.56 310 LEU A N 1
ATOM 2509 C CA . LEU A 1 310 ? 29.047 9.140 -25.719 1.00 86.56 310 LEU A CA 1
ATOM 2510 C C . LEU A 1 310 ? 29.762 9.401 -27.052 1.00 86.56 310 LEU A C 1
ATOM 2512 O O . LEU A 1 310 ? 30.460 10.403 -27.204 1.00 86.56 310 LEU A O 1
ATOM 2516 N N . GLN A 1 311 ? 29.566 8.499 -28.011 1.00 89.75 311 GLN A N 1
ATOM 2517 C CA . GLN A 1 311 ? 30.021 8.635 -29.393 1.00 89.75 311 GLN A CA 1
ATOM 2518 C C . GLN A 1 311 ? 28.809 8.435 -30.305 1.00 89.75 311 GLN A C 1
ATOM 2520 O O . GLN A 1 311 ? 28.034 7.497 -30.101 1.00 89.75 311 GLN A O 1
ATOM 2525 N N . VAL A 1 312 ? 28.600 9.353 -31.245 1.00 91.62 312 VAL A N 1
ATOM 2526 C CA . VAL A 1 312 ? 27.400 9.429 -32.086 1.00 91.62 312 VAL A CA 1
ATOM 2527 C C . VAL A 1 312 ? 27.751 9.750 -33.534 1.00 91.62 312 VAL A C 1
ATOM 2529 O O . VAL A 1 312 ? 28.774 10.374 -33.799 1.00 91.62 312 VAL A O 1
ATOM 2532 N N . VAL A 1 313 ? 26.868 9.382 -34.458 1.00 92.31 313 VAL A N 1
ATOM 2533 C CA . VAL A 1 313 ? 26.908 9.807 -35.865 1.00 92.31 313 VAL A CA 1
ATOM 2534 C C . VAL A 1 313 ? 25.778 10.802 -36.129 1.00 92.31 313 VAL A C 1
ATOM 2536 O O . VAL A 1 313 ? 24.651 10.585 -35.677 1.00 92.31 313 VAL A O 1
ATOM 2539 N N . VAL A 1 314 ? 26.066 11.882 -36.853 1.00 92.25 314 VAL A N 1
ATOM 2540 C CA . VAL A 1 314 ? 25.077 12.858 -37.343 1.00 92.25 314 VAL A CA 1
ATOM 2541 C C . VAL A 1 314 ? 24.241 12.234 -38.468 1.00 92.25 314 VAL A C 1
ATOM 2543 O O . VAL A 1 314 ? 24.792 11.671 -39.414 1.00 92.25 314 VAL A O 1
ATOM 2546 N N . THR A 1 315 ? 22.907 12.331 -38.389 1.00 90.12 315 THR A N 1
ATOM 2547 C CA . THR A 1 315 ? 21.985 11.775 -39.411 1.00 90.12 315 THR A CA 1
ATOM 2548 C C . THR A 1 315 ? 21.039 12.804 -40.037 1.00 90.12 315 THR A C 1
ATOM 2550 O O . THR A 1 315 ? 20.189 12.453 -40.858 1.00 90.12 315 THR A O 1
ATOM 2553 N N . LYS A 1 316 ? 21.209 14.085 -39.695 1.00 90.19 316 LYS A N 1
ATOM 2554 C CA . LYS A 1 316 ? 20.576 15.240 -40.339 1.00 90.19 316 LYS A CA 1
ATOM 2555 C C . LYS A 1 316 ? 21.597 16.374 -40.427 1.00 90.19 316 LYS A C 1
ATOM 2557 O O . LYS A 1 316 ? 22.163 16.743 -39.402 1.00 90.19 316 LYS A O 1
ATOM 2562 N N . ASP A 1 317 ? 21.789 16.932 -41.620 1.00 89.19 317 ASP A N 1
ATOM 2563 C CA . ASP A 1 317 ? 22.675 18.080 -41.824 1.00 89.19 317 ASP A CA 1
ATOM 2564 C C . ASP A 1 317 ? 22.199 19.298 -41.015 1.00 89.19 317 ASP A C 1
ATOM 2566 O O . ASP A 1 317 ? 20.994 19.534 -40.840 1.00 89.19 317 ASP A O 1
ATOM 2570 N N . PHE A 1 318 ? 23.153 20.087 -40.528 1.00 84.88 318 PHE A N 1
ATOM 2571 C CA . PHE A 1 318 ? 22.910 21.330 -39.808 1.00 84.88 318 PHE A CA 1
ATOM 2572 C C . PHE A 1 318 ? 23.861 22.414 -40.315 1.00 84.88 318 PHE A C 1
ATOM 2574 O O . PHE A 1 318 ? 25.058 22.362 -40.052 1.00 84.88 318 PHE A O 1
ATOM 2581 N N . GLU A 1 319 ? 23.322 23.416 -41.007 1.00 83.50 319 GLU A N 1
ATOM 2582 C CA . GLU A 1 319 ? 24.050 24.638 -41.349 1.00 83.50 319 GLU A CA 1
ATOM 2583 C C . GLU A 1 319 ? 23.958 25.641 -40.195 1.00 83.50 319 GLU A C 1
ATOM 2585 O O . GLU A 1 319 ? 22.856 25.939 -39.720 1.00 83.50 319 GLU A O 1
ATOM 2590 N N . CYS A 1 320 ? 25.092 26.207 -39.772 1.00 74.56 320 CYS A N 1
ATOM 2591 C CA . CYS A 1 320 ? 25.087 27.395 -38.925 1.00 74.56 320 CYS A CA 1
ATOM 2592 C C . CYS A 1 320 ? 25.305 28.666 -39.758 1.00 74.56 320 CYS A C 1
ATOM 2594 O O . CYS A 1 320 ? 26.132 28.690 -40.665 1.00 74.56 320 CYS A O 1
ATOM 2596 N N . TYR A 1 321 ? 24.583 29.735 -39.413 1.00 68.69 321 TYR A N 1
ATOM 2597 C CA . TYR A 1 321 ? 24.744 31.075 -39.999 1.00 68.69 321 TYR A CA 1
ATOM 2598 C C . TYR A 1 321 ? 25.503 32.041 -39.069 1.00 68.69 321 TYR A C 1
ATOM 2600 O O . TYR A 1 321 ? 25.550 33.241 -39.328 1.00 68.69 321 TYR A O 1
ATOM 2608 N N . GLU A 1 322 ? 26.060 31.532 -37.966 1.00 70.75 322 GLU A N 1
ATOM 2609 C CA . GLU A 1 322 ? 26.889 32.277 -37.017 1.00 70.75 322 GLU A CA 1
ATOM 2610 C C . GLU A 1 322 ? 28.332 31.758 -37.113 1.00 70.75 322 GLU A C 1
ATOM 2612 O O . GLU A 1 322 ? 28.584 30.603 -36.777 1.00 70.75 322 GLU A O 1
ATOM 2617 N N . ASP A 1 323 ? 29.293 32.611 -37.499 1.00 65.44 323 ASP A N 1
ATOM 2618 C CA . ASP A 1 323 ? 30.714 32.250 -37.723 1.00 65.44 323 ASP A CA 1
ATOM 2619 C C . ASP A 1 323 ? 31.434 31.635 -36.496 1.00 65.44 323 ASP A C 1
ATOM 2621 O O . ASP A 1 323 ? 32.597 31.243 -36.568 1.00 65.44 323 ASP A O 1
ATOM 2625 N N . CYS A 1 324 ? 30.772 31.595 -35.337 1.00 70.31 324 CYS A N 1
ATOM 2626 C CA . CYS A 1 324 ? 31.283 31.035 -34.087 1.00 70.31 324 CYS A CA 1
ATOM 2627 C C . CYS A 1 324 ? 31.016 29.530 -33.911 1.00 70.31 324 CYS A C 1
ATOM 2629 O O . CYS A 1 324 ? 31.578 28.944 -32.985 1.00 70.31 324 CYS A O 1
ATOM 2631 N N . PHE A 1 325 ? 30.167 28.908 -34.740 1.00 81.75 325 PHE A N 1
ATOM 2632 C CA . PHE A 1 325 ? 29.779 27.501 -34.594 1.00 81.75 325 PHE A CA 1
ATOM 2633 C C . PHE A 1 325 ? 29.870 26.744 -35.928 1.00 81.75 325 PHE A C 1
ATOM 2635 O O . PHE A 1 325 ? 29.424 27.260 -36.952 1.00 81.75 325 PHE A O 1
ATOM 2642 N N . PRO A 1 326 ? 30.420 25.516 -35.947 1.00 82.31 326 PRO A N 1
ATOM 2643 C CA . PRO A 1 326 ? 30.553 24.751 -37.178 1.00 82.31 326 PRO A CA 1
ATOM 2644 C C . PRO A 1 326 ? 29.221 24.140 -37.622 1.00 82.31 326 PRO A C 1
ATOM 2646 O O . PRO A 1 326 ? 28.375 23.756 -36.808 1.00 82.31 326 PRO A O 1
ATOM 2649 N N . SER A 1 327 ? 29.078 24.001 -38.937 1.00 86.81 327 SER A N 1
ATOM 2650 C CA . SER A 1 327 ? 28.054 23.162 -39.560 1.00 86.81 327 SER A CA 1
ATOM 2651 C C . SER A 1 327 ? 28.392 21.673 -39.393 1.00 86.81 327 SER A C 1
ATOM 2653 O O . SER A 1 327 ? 29.558 21.314 -39.233 1.00 86.81 327 SER A O 1
ATOM 2655 N N . LEU A 1 328 ? 27.377 20.810 -39.452 1.00 88.94 328 LEU A N 1
ATOM 2656 C CA . LEU A 1 328 ? 27.501 19.351 -39.372 1.00 88.94 328 LEU A CA 1
ATOM 2657 C C . LEU A 1 328 ? 26.882 18.689 -40.607 1.00 88.94 328 LEU A C 1
ATOM 2659 O O . LEU A 1 328 ? 25.809 19.102 -41.052 1.00 88.94 328 LEU A O 1
ATOM 2663 N N . SER A 1 329 ? 27.518 17.630 -41.098 1.00 89.00 329 SER A N 1
ATOM 2664 C CA . SER A 1 329 ? 27.104 16.840 -42.263 1.00 89.00 329 SER A CA 1
ATOM 2665 C C . SER A 1 329 ? 26.629 15.440 -41.860 1.00 89.00 329 SER A C 1
ATOM 2667 O O . SER A 1 329 ? 27.090 14.864 -40.872 1.00 89.00 329 SER A O 1
ATOM 2669 N N . VAL A 1 330 ? 25.726 14.838 -42.639 1.00 90.19 330 VAL A N 1
ATOM 2670 C CA . VAL A 1 330 ? 25.339 13.427 -42.456 1.00 90.19 330 VAL A CA 1
ATOM 2671 C C . VAL A 1 330 ? 26.557 12.508 -42.601 1.00 90.19 330 VAL A C 1
ATOM 2673 O O . VAL A 1 330 ? 27.176 12.437 -43.661 1.00 90.19 330 VAL A O 1
ATOM 2676 N N . GLY A 1 331 ? 26.848 11.747 -41.544 1.00 86.94 331 GLY A N 1
ATOM 2677 C CA . GLY A 1 331 ? 28.012 10.861 -41.449 1.00 86.94 331 GLY A CA 1
ATOM 2678 C C . GLY A 1 331 ? 29.086 11.332 -40.466 1.00 86.94 331 GLY A C 1
ATOM 2679 O O . GLY A 1 331 ? 29.894 10.505 -40.043 1.00 86.94 331 GLY A O 1
ATOM 2680 N N . ASP A 1 332 ? 29.062 12.599 -40.036 1.00 89.81 332 ASP A N 1
ATOM 2681 C CA . ASP A 1 332 ? 30.030 13.137 -39.074 1.00 89.81 332 ASP A CA 1
ATOM 2682 C C . ASP A 1 332 ? 29.997 12.357 -37.751 1.00 89.81 332 ASP A C 1
ATOM 2684 O O . ASP A 1 332 ? 28.944 12.204 -37.118 1.00 89.81 332 ASP A O 1
ATOM 2688 N N . ARG A 1 333 ? 31.166 11.874 -37.310 1.00 91.69 333 ARG A N 1
ATOM 2689 C CA . ARG A 1 333 ? 31.330 11.143 -36.046 1.00 91.69 333 ARG A CA 1
ATOM 2690 C C . ARG A 1 333 ? 31.720 12.106 -34.928 1.00 91.69 333 ARG A C 1
ATOM 2692 O O . ARG A 1 333 ? 32.803 12.687 -34.955 1.00 91.69 333 ARG A O 1
ATOM 2699 N N . LEU A 1 334 ? 30.870 12.233 -33.914 1.00 90.62 334 LEU A N 1
ATOM 2700 C CA . LEU A 1 334 ? 31.068 13.125 -32.774 1.00 90.62 334 LEU A CA 1
ATOM 2701 C C . LEU A 1 334 ? 31.276 12.347 -31.474 1.00 90.62 334 LEU A C 1
ATOM 2703 O O . LEU A 1 334 ? 30.465 11.506 -31.084 1.00 90.62 334 LEU A O 1
ATOM 2707 N N . LYS A 1 335 ? 32.340 12.685 -30.753 1.00 90.44 335 LYS A N 1
ATOM 2708 C CA . LYS A 1 335 ? 32.686 12.147 -29.436 1.00 90.44 335 LYS A CA 1
ATOM 2709 C C . LYS A 1 335 ? 32.502 13.236 -28.389 1.00 90.44 335 LYS A C 1
ATOM 2711 O O . LYS A 1 335 ? 33.274 14.191 -28.327 1.00 90.44 335 LYS A O 1
ATOM 2716 N N . VAL A 1 336 ? 31.452 13.114 -27.588 1.00 89.75 336 VAL A N 1
ATOM 2717 C CA . VAL A 1 336 ? 30.997 14.178 -26.688 1.00 89.75 336 VAL A CA 1
ATOM 2718 C C . VAL A 1 336 ? 31.872 14.228 -25.429 1.00 89.75 336 VAL A C 1
ATOM 2720 O O . VAL A 1 336 ? 32.156 13.182 -24.840 1.00 89.75 336 VAL A O 1
ATOM 2723 N N . LEU A 1 337 ? 32.313 15.425 -25.019 1.00 86.31 337 LEU A N 1
ATOM 2724 C CA . LEU A 1 337 ? 33.273 15.603 -23.921 1.00 86.31 337 LEU A CA 1
ATOM 2725 C 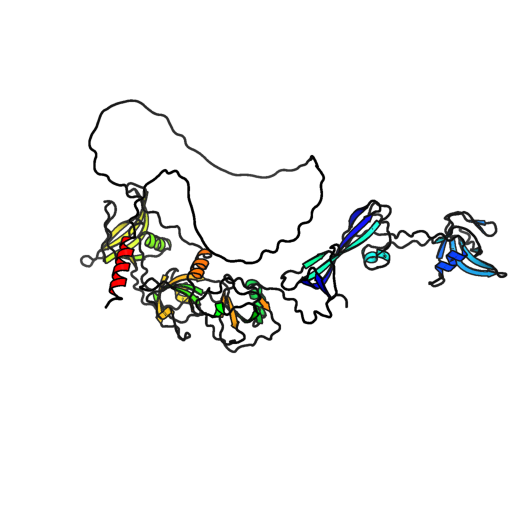C . LEU A 1 337 ? 32.657 16.218 -22.655 1.00 86.31 337 LEU A C 1
ATOM 2727 O O . LEU A 1 337 ? 32.621 15.565 -21.614 1.00 86.31 337 LEU A O 1
ATOM 2731 N N . TYR A 1 338 ? 32.227 17.480 -22.723 1.00 85.62 338 TYR A N 1
ATOM 2732 C CA . TYR A 1 338 ? 31.727 18.264 -21.585 1.00 85.62 338 TYR A CA 1
ATOM 2733 C C . TYR A 1 338 ? 30.878 19.450 -22.062 1.00 85.62 338 TYR A C 1
ATOM 2735 O O . TYR A 1 338 ? 30.841 19.757 -23.252 1.00 85.62 338 TYR A O 1
ATOM 2743 N N . HIS A 1 339 ? 30.199 20.129 -21.136 1.00 87.25 339 HIS A N 1
ATOM 2744 C CA . HIS A 1 339 ? 29.468 21.368 -21.412 1.00 87.25 339 HIS A CA 1
ATOM 2745 C C . HIS A 1 339 ? 30.222 22.594 -20.898 1.00 87.25 339 HIS A C 1
ATOM 2747 O O . HIS A 1 339 ? 31.010 22.497 -19.958 1.00 87.25 339 HIS A O 1
ATOM 2753 N N . THR A 1 340 ? 29.980 23.746 -21.515 1.00 84.94 340 THR A N 1
ATOM 2754 C CA . THR A 1 340 ? 30.500 25.045 -21.074 1.00 84.94 340 THR A CA 1
ATOM 2755 C C . THR A 1 340 ? 29.601 26.169 -21.595 1.00 84.94 340 THR A C 1
ATOM 2757 O O . THR A 1 340 ? 28.755 25.931 -22.454 1.00 84.94 340 THR A O 1
ATOM 2760 N N . THR A 1 341 ? 29.795 27.393 -21.114 1.00 83.88 341 THR A N 1
ATOM 2761 C CA . THR A 1 341 ? 29.077 28.585 -21.592 1.00 83.88 341 THR A CA 1
ATOM 2762 C C . THR A 1 341 ? 30.053 29.479 -22.362 1.00 83.88 341 THR A C 1
ATOM 2764 O O . THR A 1 341 ? 31.113 29.835 -21.843 1.00 83.88 341 THR A O 1
ATOM 2767 N N . THR A 1 342 ? 29.724 29.845 -23.601 1.00 79.00 342 THR A N 1
ATOM 2768 C CA . THR A 1 342 ? 30.524 30.750 -24.445 1.00 79.00 342 THR A CA 1
ATOM 2769 C C . THR A 1 342 ? 29.953 32.163 -24.451 1.00 79.00 342 THR A C 1
ATOM 2771 O O . THR A 1 342 ? 28.766 32.374 -24.217 1.00 79.00 342 THR A O 1
ATOM 2774 N N . ARG A 1 343 ? 30.803 33.153 -24.755 1.00 68.50 343 ARG A N 1
ATOM 2775 C CA . ARG A 1 343 ? 30.389 34.536 -25.030 1.00 68.50 343 ARG A CA 1
ATOM 2776 C C . ARG A 1 343 ? 30.436 34.797 -26.531 1.00 68.50 343 ARG A C 1
ATOM 2778 O O . ARG A 1 343 ? 31.456 35.224 -27.062 1.00 68.50 343 ARG A O 1
ATOM 2785 N N . THR A 1 344 ? 29.321 34.515 -27.189 1.00 59.12 344 THR A N 1
ATOM 2786 C CA . THR A 1 344 ? 29.130 34.586 -28.644 1.00 59.12 344 THR A CA 1
ATOM 2787 C C . THR A 1 344 ? 27.858 35.394 -28.900 1.00 59.12 344 THR A C 1
ATOM 2789 O O . THR A 1 344 ? 26.757 34.861 -28.766 1.00 59.12 344 THR A O 1
ATOM 2792 N N . PRO A 1 345 ? 28.019 36.695 -29.205 1.00 60.94 345 PRO A N 1
ATOM 2793 C CA . PRO A 1 345 ? 27.143 37.827 -28.851 1.00 60.94 345 PRO A CA 1
ATOM 2794 C C . PRO A 1 345 ? 26.397 37.865 -27.497 1.00 60.94 345 PRO A C 1
ATOM 2796 O O . PRO A 1 345 ? 26.277 38.938 -26.908 1.00 60.94 345 PRO A O 1
ATOM 2799 N N . GLN A 1 346 ? 25.913 36.738 -26.983 1.00 66.88 346 GLN A N 1
ATOM 2800 C CA . GLN A 1 346 ? 25.284 36.559 -25.674 1.00 66.88 346 GLN A CA 1
ATOM 2801 C C . GLN A 1 346 ? 25.991 35.416 -24.921 1.00 66.88 346 GLN A C 1
ATOM 2803 O O . GLN A 1 346 ? 26.876 34.755 -25.472 1.00 66.88 346 GLN A O 1
ATOM 2808 N N . GLU A 1 347 ? 25.654 35.212 -23.646 1.00 76.50 347 GLU A N 1
ATOM 2809 C CA . GLU A 1 347 ? 26.115 34.038 -22.895 1.00 76.50 347 GLU A CA 1
ATOM 2810 C C . GLU A 1 347 ? 25.251 32.832 -23.280 1.00 76.50 347 GLU A C 1
ATOM 2812 O O . GLU A 1 347 ? 24.053 32.804 -22.998 1.00 76.50 347 GLU A O 1
ATOM 2817 N N . THR A 1 348 ? 25.864 31.870 -23.971 1.00 79.00 348 THR A N 1
ATOM 2818 C CA . THR A 1 348 ? 25.190 30.738 -24.620 1.00 79.00 348 THR A CA 1
ATOM 2819 C C . THR A 1 348 ? 25.797 29.429 -24.134 1.00 79.00 348 THR A C 1
ATOM 2821 O O . THR A 1 348 ? 27.012 29.251 -24.192 1.00 79.00 348 THR A O 1
ATOM 2824 N N . ASP A 1 349 ? 24.965 28.492 -23.684 1.00 84.69 349 ASP A N 1
ATOM 2825 C CA . ASP A 1 349 ? 25.428 27.153 -23.314 1.00 84.69 349 ASP A CA 1
ATOM 2826 C C . ASP A 1 349 ? 25.700 26.297 -24.558 1.00 84.69 349 ASP A C 1
ATOM 2828 O O . ASP A 1 349 ? 24.891 26.233 -25.493 1.00 84.69 349 ASP A O 1
ATOM 2832 N N . VAL A 1 350 ? 26.847 25.617 -24.550 1.00 87.44 350 VAL A N 1
ATOM 2833 C CA . VAL A 1 350 ? 27.341 24.792 -25.654 1.00 87.44 350 VAL A CA 1
ATOM 2834 C C . VAL A 1 350 ? 27.907 23.463 -25.155 1.00 87.44 350 VAL A C 1
ATOM 2836 O O . VAL A 1 350 ? 28.396 23.320 -24.030 1.00 87.44 350 VAL A O 1
ATOM 2839 N N . LEU A 1 351 ? 27.861 22.473 -26.037 1.00 89.31 351 LEU A N 1
ATOM 2840 C CA . LEU A 1 351 ? 28.389 21.136 -25.846 1.00 89.31 351 LEU A CA 1
ATOM 2841 C C . LEU A 1 351 ? 29.703 20.995 -26.621 1.00 89.31 351 LEU A C 1
ATOM 2843 O O . LEU A 1 351 ? 29.727 21.146 -27.843 1.00 89.31 351 LEU A O 1
ATOM 2847 N N . VAL A 1 352 ? 30.794 20.699 -25.920 1.00 89.62 352 VAL A N 1
ATOM 2848 C CA . VAL A 1 352 ? 32.111 20.494 -26.532 1.00 89.62 352 VAL A CA 1
ATOM 2849 C C . VAL A 1 352 ? 32.246 19.036 -26.958 1.00 89.62 352 VAL A C 1
ATOM 2851 O O . VAL A 1 352 ? 32.093 18.117 -26.146 1.00 89.62 352 VAL A O 1
ATOM 2854 N N . CYS A 1 353 ? 32.536 18.827 -28.239 1.00 90.38 353 CYS A N 1
ATOM 2855 C CA . CYS A 1 353 ? 32.693 17.515 -28.860 1.00 90.38 353 CYS A CA 1
ATOM 2856 C C . CYS A 1 353 ? 34.016 17.456 -29.626 1.00 90.38 353 CYS A C 1
ATOM 2858 O O . CYS A 1 353 ? 34.494 18.478 -30.107 1.00 90.38 353 CYS A O 1
ATOM 2860 N N . ASN A 1 354 ? 34.567 16.259 -29.805 1.00 90.88 354 ASN A N 1
ATOM 2861 C CA . ASN A 1 354 ? 35.553 16.015 -30.852 1.00 90.88 354 ASN A CA 1
ATOM 2862 C C . ASN A 1 354 ? 34.838 15.477 -32.097 1.00 90.88 354 ASN A C 1
ATOM 2864 O O . ASN A 1 354 ? 34.142 14.466 -31.999 1.00 90.88 354 ASN A O 1
ATOM 2868 N N . LEU A 1 355 ? 35.031 16.130 -33.239 1.00 88.75 355 LEU A N 1
ATOM 2869 C CA . LEU A 1 355 ? 34.725 15.606 -34.565 1.00 88.75 355 LEU A CA 1
ATOM 2870 C C . LEU A 1 355 ? 35.878 14.691 -34.995 1.00 88.75 355 LEU A C 1
ATOM 2872 O O . LEU A 1 355 ? 37.033 15.116 -34.996 1.00 88.75 355 LEU A O 1
ATOM 2876 N N . CYS A 1 356 ? 35.581 13.431 -35.310 1.00 83.06 356 CYS A N 1
ATOM 2877 C CA . CYS A 1 356 ? 36.571 12.475 -35.804 1.00 83.06 356 CYS A CA 1
ATOM 2878 C C . CYS A 1 356 ? 36.561 12.468 -37.337 1.00 83.06 356 CYS A C 1
ATOM 2880 O O . CYS A 1 356 ? 35.604 11.981 -37.942 1.00 83.06 356 CYS A O 1
ATOM 2882 N N . CYS A 1 357 ? 37.632 12.967 -37.950 1.00 68.75 357 CYS A N 1
ATOM 2883 C CA . CYS A 1 357 ? 37.789 13.025 -39.400 1.00 68.75 357 CYS A CA 1
ATOM 2884 C C . CYS A 1 357 ? 38.585 11.809 -39.899 1.00 68.75 357 CYS A C 1
ATOM 2886 O O . CYS A 1 357 ? 39.741 11.617 -39.522 1.00 68.75 357 CYS A O 1
ATOM 2888 N N . GLU A 1 358 ? 37.984 10.993 -40.769 1.00 59.69 358 GLU A N 1
ATOM 2889 C CA . GLU A 1 358 ? 38.670 9.879 -41.438 1.00 59.69 358 GLU A CA 1
ATOM 2890 C C . GLU A 1 358 ? 39.513 10.410 -42.606 1.00 59.69 358 GLU A C 1
ATOM 2892 O O . GLU A 1 358 ? 39.005 10.579 -43.712 1.00 59.69 358 GLU A O 1
ATOM 2897 N N . ASN A 1 359 ? 40.799 10.687 -42.362 1.00 51.94 359 ASN A N 1
ATOM 2898 C CA . ASN A 1 359 ? 41.714 11.212 -43.378 1.00 51.94 359 ASN A CA 1
ATOM 2899 C C . ASN A 1 359 ? 43.041 10.426 -43.380 1.00 51.94 359 ASN A C 1
ATOM 2901 O O . ASN A 1 359 ? 43.704 10.323 -42.351 1.00 51.94 359 ASN A O 1
ATOM 2905 N N . ASP A 1 360 ? 43.394 9.832 -44.525 1.00 45.47 360 ASP A N 1
ATOM 2906 C CA . ASP A 1 360 ? 44.660 9.129 -44.824 1.00 45.47 360 ASP A CA 1
ATOM 2907 C C . ASP A 1 360 ? 45.223 8.144 -43.765 1.00 45.47 360 ASP A C 1
ATOM 2909 O O . ASP A 1 360 ? 46.408 7.813 -43.765 1.00 45.47 360 ASP A O 1
ATOM 2913 N N . GLY A 1 361 ? 44.358 7.584 -42.912 1.00 52.81 361 GLY A N 1
ATOM 2914 C CA . GLY A 1 361 ? 44.695 6.499 -41.981 1.00 52.81 361 GLY A CA 1
ATOM 2915 C C . GLY A 1 361 ? 45.101 6.924 -40.566 1.00 52.81 361 GLY A C 1
ATOM 2916 O O . GLY A 1 361 ? 45.393 6.048 -39.751 1.00 52.81 361 GLY A O 1
ATOM 2917 N N . GLU A 1 362 ? 45.069 8.219 -40.240 1.00 56.06 362 GLU A N 1
ATOM 2918 C CA . GLU A 1 362 ? 45.258 8.723 -38.872 1.00 56.06 362 GLU A CA 1
ATOM 2919 C C . GLU A 1 362 ? 43.954 9.347 -38.340 1.00 56.06 362 GLU A C 1
ATOM 2921 O O . GLU A 1 362 ? 43.357 10.205 -38.987 1.00 56.06 362 GLU A O 1
ATOM 2926 N N . GLU A 1 363 ? 43.495 8.930 -37.150 1.00 59.38 363 GLU A N 1
ATOM 2927 C CA . GLU A 1 363 ? 42.286 9.481 -36.511 1.00 59.38 363 GLU A CA 1
ATOM 2928 C C . GLU A 1 363 ? 42.527 10.918 -36.010 1.00 59.38 363 GLU A C 1
ATOM 2930 O O . GLU A 1 363 ? 42.856 11.145 -34.841 1.00 59.38 363 GLU A O 1
ATOM 2935 N N . GLN A 1 364 ? 42.347 11.908 -36.885 1.00 68.25 364 GLN A N 1
ATOM 2936 C CA . GLN A 1 364 ? 42.396 13.314 -36.493 1.00 68.25 364 GLN A CA 1
ATOM 2937 C C . GLN A 1 364 ? 41.097 13.708 -35.774 1.00 68.25 364 GLN A C 1
ATOM 2939 O O . GLN A 1 364 ? 39.992 13.423 -36.239 1.00 68.25 364 GLN A O 1
ATOM 2944 N N . MET A 1 365 ? 41.240 14.350 -34.611 1.00 79.81 365 MET A N 1
ATOM 2945 C CA . MET A 1 365 ? 40.125 14.774 -33.761 1.00 79.81 365 MET A CA 1
ATOM 2946 C C . MET A 1 365 ? 40.127 16.295 -33.598 1.00 79.81 365 MET A C 1
ATOM 2948 O O . MET A 1 365 ? 40.929 16.833 -32.834 1.00 79.81 365 MET A O 1
ATOM 2952 N N . GLU A 1 366 ? 39.217 16.979 -34.285 1.00 87.56 366 GLU A N 1
ATOM 2953 C CA . GLU A 1 366 ? 39.024 18.427 -34.161 1.00 87.56 366 GLU A CA 1
ATOM 2954 C C . GLU A 1 366 ? 38.032 18.739 -33.033 1.00 87.56 366 GLU A C 1
ATOM 2956 O O . GLU A 1 366 ? 36.985 18.103 -32.927 1.00 87.56 366 GLU A O 1
ATOM 2961 N N . GLN A 1 367 ? 38.345 19.704 -32.164 1.00 89.31 367 GLN A N 1
ATOM 2962 C CA . GLN A 1 367 ? 37.447 20.090 -31.073 1.00 89.31 367 GLN A CA 1
ATOM 2963 C C . GLN A 1 367 ? 36.458 21.166 -31.536 1.00 89.31 367 GLN A C 1
ATOM 2965 O O . GLN A 1 367 ? 36.849 22.293 -31.829 1.00 89.31 367 GLN A O 1
ATOM 2970 N N . ILE A 1 368 ? 35.170 20.828 -31.514 1.00 89.75 368 ILE A N 1
ATOM 2971 C CA . ILE A 1 368 ? 34.062 21.697 -31.916 1.00 89.75 368 ILE A CA 1
ATOM 2972 C C . ILE A 1 368 ? 33.157 22.068 -30.733 1.00 89.75 368 ILE A C 1
ATOM 2974 O O . ILE A 1 368 ? 33.068 21.348 -29.734 1.00 89.75 368 ILE A O 1
ATOM 2978 N N . MET A 1 369 ? 32.443 23.188 -30.865 1.00 89.50 369 MET A N 1
ATOM 2979 C CA . MET A 1 369 ? 31.457 23.668 -29.891 1.00 89.50 369 MET A CA 1
ATOM 2980 C C . MET A 1 369 ? 30.074 23.716 -30.544 1.00 89.50 369 MET A C 1
ATOM 2982 O O . MET A 1 369 ? 29.889 24.408 -31.541 1.00 89.50 369 MET A O 1
ATOM 2986 N N . LEU A 1 370 ? 29.105 22.987 -29.989 1.00 88.62 370 LEU A N 1
ATOM 2987 C CA . LEU A 1 370 ? 27.748 22.883 -30.530 1.00 88.62 370 LEU A CA 1
ATOM 2988 C C . LEU A 1 370 ? 26.730 23.526 -29.578 1.00 88.62 370 LEU A C 1
ATOM 2990 O O . LEU A 1 370 ? 26.576 23.040 -28.454 1.00 88.62 370 LEU A O 1
ATOM 2994 N N . PRO A 1 371 ? 25.999 24.578 -29.987 1.00 88.38 371 PRO A N 1
ATOM 2995 C CA . PRO A 1 371 ? 24.892 25.118 -29.201 1.00 88.38 371 PRO A CA 1
ATOM 2996 C C . PRO A 1 371 ? 23.845 24.054 -28.867 1.00 88.38 371 PRO A C 1
ATOM 2998 O O . PRO A 1 371 ? 23.514 23.208 -29.696 1.00 88.38 371 PRO A O 1
ATOM 3001 N N . LEU A 1 372 ? 23.255 24.110 -27.670 1.00 86.81 372 LEU A N 1
ATOM 3002 C CA . LEU A 1 372 ? 22.314 23.068 -27.220 1.00 86.81 372 LEU A CA 1
ATOM 3003 C C . LEU A 1 372 ? 21.046 22.940 -28.092 1.00 86.81 372 LEU A C 1
ATOM 3005 O O . LEU A 1 372 ? 20.373 21.911 -28.046 1.00 86.81 372 LEU A O 1
ATOM 3009 N N . TYR A 1 373 ? 20.744 23.949 -28.916 1.00 82.88 373 TYR A N 1
ATOM 3010 C CA . TYR A 1 373 ? 19.629 23.953 -29.868 1.00 82.88 373 TYR A CA 1
ATOM 3011 C C . TYR A 1 373 ? 19.924 23.257 -31.219 1.00 82.88 373 TYR A C 1
ATOM 3013 O O . TYR A 1 373 ? 19.024 23.172 -32.052 1.00 82.88 373 TYR A O 1
ATOM 3021 N N . VAL A 1 374 ? 21.150 22.774 -31.471 1.00 86.69 374 VAL A N 1
ATOM 3022 C CA . VAL A 1 374 ? 21.531 22.110 -32.737 1.00 86.69 374 VAL A CA 1
ATOM 3023 C C . VAL A 1 374 ? 20.755 20.801 -32.936 1.00 86.69 374 VAL A C 1
ATOM 3025 O O . VAL A 1 374 ? 20.830 19.903 -32.099 1.00 86.69 374 VAL A O 1
ATOM 3028 N N . GLU A 1 375 ? 20.061 20.659 -34.071 1.00 86.00 375 GLU A N 1
ATOM 3029 C CA . GLU A 1 375 ? 19.265 19.475 -34.439 1.00 86.00 375 GLU A CA 1
ATOM 3030 C C . GLU A 1 375 ? 19.972 18.559 -35.470 1.00 86.00 375 GLU A C 1
ATOM 3032 O O . GLU A 1 375 ? 19.527 18.451 -36.619 1.00 86.00 375 GLU A O 1
ATOM 3037 N N . GLY A 1 376 ? 21.056 17.884 -35.077 1.00 81.00 376 GLY A N 1
ATOM 3038 C CA . GLY A 1 376 ? 21.811 16.972 -35.961 1.00 81.00 376 GLY A CA 1
ATOM 3039 C C . GLY A 1 376 ? 21.262 15.538 -36.083 1.00 81.00 376 GLY A C 1
ATOM 3040 O O . GLY A 1 376 ? 21.820 14.734 -36.828 1.00 81.00 376 GLY A O 1
ATOM 3041 N N . ARG A 1 377 ? 20.196 15.188 -35.337 1.00 86.25 377 ARG A N 1
ATOM 3042 C CA . ARG A 1 377 ? 19.678 13.807 -35.159 1.00 86.25 377 ARG A CA 1
ATOM 3043 C C . ARG A 1 377 ? 20.798 12.783 -34.969 1.00 86.25 377 ARG A C 1
ATOM 3045 O O . ARG A 1 377 ? 21.184 12.053 -35.880 1.00 86.25 377 ARG A O 1
ATOM 3052 N N . PHE A 1 378 ? 21.341 12.757 -33.768 1.00 90.31 378 PHE A N 1
ATOM 3053 C CA . PHE A 1 378 ? 22.538 12.004 -33.441 1.00 90.31 378 PHE A CA 1
ATOM 3054 C C . PHE A 1 378 ? 22.187 10.565 -33.039 1.00 90.31 378 PHE A C 1
ATOM 3056 O O . PHE A 1 378 ? 21.301 10.351 -32.209 1.00 90.31 378 PHE A O 1
ATOM 3063 N N . VAL A 1 379 ? 22.891 9.576 -33.592 1.00 90.25 379 VAL A N 1
ATOM 3064 C CA . VAL A 1 379 ? 22.664 8.143 -33.323 1.00 90.25 379 VAL A CA 1
ATOM 3065 C C . VAL A 1 379 ? 23.897 7.519 -32.672 1.00 90.25 379 VAL A C 1
ATOM 3067 O O . VAL A 1 379 ? 24.998 7.632 -33.196 1.00 90.25 379 VAL A O 1
ATOM 3070 N N . GLU A 1 380 ? 23.723 6.851 -31.530 1.00 90.38 380 GLU A N 1
ATOM 3071 C CA . GLU A 1 380 ? 24.821 6.297 -30.720 1.00 90.38 380 GLU A CA 1
ATOM 3072 C C . GLU A 1 380 ? 25.574 5.120 -31.376 1.00 90.38 380 GLU A C 1
ATOM 3074 O O . GLU A 1 380 ? 24.983 4.099 -31.735 1.00 90.38 380 GLU A O 1
ATOM 3079 N N . GLU A 1 381 ? 26.907 5.194 -31.432 1.00 86.75 381 GLU A N 1
ATOM 3080 C CA . GLU A 1 381 ? 27.757 4.109 -31.940 1.00 86.75 381 GLU A CA 1
ATOM 3081 C C . GLU A 1 381 ? 27.902 2.968 -30.917 1.00 86.75 381 GLU A C 1
ATOM 3083 O O . GLU A 1 381 ? 28.824 2.911 -30.101 1.00 86.75 381 GLU A O 1
ATOM 3088 N N . VAL A 1 382 ? 26.969 2.013 -30.962 1.00 83.25 382 VAL A N 1
ATOM 3089 C CA . VAL A 1 382 ? 26.958 0.842 -30.070 1.00 83.25 382 VAL A CA 1
ATOM 3090 C C . VAL A 1 382 ? 27.681 -0.352 -30.704 1.00 83.25 382 VAL A C 1
ATOM 3092 O O . VAL A 1 382 ? 27.078 -1.174 -31.395 1.00 83.25 382 VAL A O 1
ATOM 3095 N N . ALA A 1 383 ? 28.971 -0.498 -30.385 1.00 74.19 383 ALA A N 1
ATOM 3096 C CA . ALA A 1 383 ? 29.778 -1.680 -30.723 1.00 74.19 383 ALA A CA 1
ATOM 3097 C C . ALA A 1 383 ? 29.388 -2.954 -29.932 1.00 74.19 383 ALA A C 1
ATOM 3099 O O . ALA A 1 383 ? 29.828 -4.060 -30.252 1.00 74.19 383 ALA A O 1
ATOM 3100 N N . ASP A 1 384 ? 28.563 -2.821 -28.891 1.00 80.12 384 ASP A N 1
ATOM 3101 C CA . ASP A 1 384 ? 28.171 -3.927 -28.020 1.00 80.12 384 ASP A CA 1
ATOM 3102 C C . ASP A 1 384 ? 27.304 -4.981 -28.745 1.00 80.12 384 ASP A C 1
ATOM 3104 O O . ASP A 1 384 ? 26.278 -4.697 -29.374 1.00 80.12 384 ASP A O 1
ATOM 3108 N N . THR A 1 385 ? 27.720 -6.245 -28.642 1.00 82.12 385 THR A N 1
ATOM 3109 C CA . THR A 1 385 ? 27.024 -7.413 -29.206 1.00 82.12 385 THR A CA 1
ATOM 3110 C C . THR A 1 385 ? 26.438 -8.352 -28.148 1.00 82.12 385 THR A C 1
ATOM 3112 O O . THR A 1 385 ? 25.797 -9.346 -28.504 1.00 82.12 385 THR A O 1
ATOM 3115 N N . THR A 1 386 ? 26.602 -8.018 -26.866 1.00 90.12 386 THR A N 1
ATOM 3116 C CA . THR A 1 386 ? 26.237 -8.835 -25.705 1.00 90.12 386 THR A CA 1
ATOM 3117 C C . THR A 1 386 ? 24.726 -9.081 -25.615 1.00 90.12 386 THR A C 1
ATOM 3119 O O . THR A 1 386 ? 23.902 -8.293 -26.085 1.00 90.12 386 THR A O 1
ATOM 3122 N N . LYS A 1 387 ? 24.348 -10.213 -25.004 1.00 94.00 387 LYS A N 1
ATOM 3123 C CA . LYS A 1 387 ? 22.955 -10.590 -24.719 1.00 94.00 387 LYS A CA 1
ATOM 3124 C C . LYS A 1 387 ? 22.721 -10.634 -23.209 1.00 94.00 387 LYS A C 1
ATOM 3126 O O . LYS A 1 387 ? 23.091 -11.616 -22.568 1.00 94.00 387 LYS A O 1
ATOM 3131 N N . TYR A 1 388 ? 22.078 -9.605 -22.674 1.00 93.38 388 TYR A N 1
ATOM 3132 C CA . TYR A 1 388 ? 21.806 -9.431 -21.247 1.00 93.38 388 TYR A CA 1
ATOM 3133 C C . TYR A 1 388 ? 20.468 -10.053 -20.832 1.00 93.38 388 TYR A C 1
ATOM 3135 O O . TYR A 1 388 ? 19.487 -9.999 -21.576 1.00 93.38 388 TYR A O 1
ATOM 3143 N N . THR A 1 389 ? 20.405 -10.608 -19.626 1.00 94.31 389 THR A N 1
ATOM 3144 C CA . THR A 1 389 ? 19.141 -10.827 -18.897 1.00 94.31 389 THR A CA 1
ATOM 3145 C C . THR A 1 389 ? 18.625 -9.515 -18.291 1.00 94.31 389 THR A C 1
ATOM 3147 O O . THR A 1 389 ? 19.382 -8.552 -18.181 1.00 94.31 389 THR A O 1
ATOM 3150 N N . MET A 1 390 ? 17.353 -9.449 -17.874 1.00 92.50 390 MET A N 1
ATOM 3151 C CA . MET A 1 390 ? 16.790 -8.209 -17.312 1.00 92.50 390 MET A CA 1
ATOM 3152 C C . MET A 1 390 ? 17.554 -7.729 -16.062 1.00 92.50 390 MET A C 1
ATOM 3154 O O . MET A 1 390 ? 17.851 -6.545 -15.936 1.00 92.50 390 MET A O 1
ATOM 3158 N N . SER A 1 391 ? 17.951 -8.637 -15.166 1.00 91.62 391 SER A N 1
ATOM 3159 C CA . SER A 1 391 ? 18.743 -8.282 -13.978 1.00 91.62 391 SER A CA 1
ATOM 3160 C C . SER A 1 391 ? 20.125 -7.725 -14.336 1.00 91.62 391 SER A C 1
ATOM 3162 O O . SER A 1 391 ? 20.591 -6.785 -13.702 1.00 91.62 391 SER A O 1
ATOM 3164 N N . GLU A 1 392 ? 20.768 -8.255 -15.381 1.00 92.81 392 GLU A N 1
ATOM 3165 C CA . GLU A 1 392 ? 22.047 -7.726 -15.862 1.00 92.81 392 GLU A CA 1
ATOM 3166 C C . GLU A 1 392 ? 21.912 -6.358 -16.527 1.00 92.81 392 GLU A C 1
ATOM 3168 O O . GLU A 1 392 ? 22.833 -5.557 -16.413 1.00 92.81 392 GLU A O 1
ATOM 3173 N N . VAL A 1 393 ? 20.795 -6.078 -17.206 1.00 91.44 393 VAL A N 1
ATOM 3174 C CA . VAL A 1 393 ? 20.508 -4.739 -17.739 1.00 91.44 393 VAL A CA 1
ATOM 3175 C C . VAL A 1 393 ? 20.500 -3.726 -16.596 1.00 91.44 393 VAL A C 1
ATOM 3177 O O . VAL A 1 393 ? 21.267 -2.774 -16.641 1.00 91.44 393 VAL A O 1
ATOM 3180 N N . ILE A 1 394 ? 19.720 -3.979 -15.541 1.00 91.44 394 ILE A N 1
ATOM 3181 C CA . ILE A 1 394 ? 19.592 -3.074 -14.386 1.00 91.44 394 ILE A CA 1
ATOM 3182 C C . ILE A 1 394 ? 20.904 -2.930 -13.589 1.00 91.44 394 ILE A C 1
ATOM 3184 O O . ILE A 1 394 ? 21.142 -1.894 -12.977 1.00 91.44 394 ILE A O 1
ATOM 3188 N N . GLN A 1 395 ? 21.782 -3.939 -13.610 1.00 90.38 395 GLN A N 1
ATOM 3189 C CA . GLN A 1 395 ? 23.084 -3.896 -12.928 1.00 90.38 395 GLN A CA 1
ATOM 3190 C C . GLN A 1 395 ? 24.223 -3.279 -13.758 1.00 90.38 395 GLN A C 1
ATOM 3192 O O . GLN A 1 395 ? 25.174 -2.759 -13.179 1.00 90.38 395 GLN A O 1
ATOM 3197 N N . LYS A 1 396 ? 24.188 -3.396 -15.094 1.00 87.31 396 LYS A N 1
ATOM 3198 C CA . LYS A 1 396 ? 25.324 -3.064 -15.982 1.00 87.31 396 LYS A CA 1
ATOM 3199 C C . LYS A 1 396 ? 25.065 -1.865 -16.895 1.00 87.31 396 LYS A C 1
ATOM 3201 O O . LYS A 1 396 ? 26.024 -1.296 -17.412 1.00 87.31 396 LYS A O 1
ATOM 3206 N N . LEU A 1 397 ? 23.805 -1.501 -17.124 1.00 86.00 397 LEU A N 1
ATOM 3207 C CA . LEU A 1 397 ? 23.391 -0.381 -17.968 1.00 86.00 397 LEU A CA 1
ATOM 3208 C C . LEU A 1 397 ? 22.646 0.648 -17.111 1.00 86.00 397 LEU A C 1
ATOM 3210 O O . LEU A 1 397 ? 21.865 0.291 -16.232 1.00 86.00 397 LEU A O 1
ATOM 3214 N N . LYS A 1 398 ? 22.869 1.938 -17.375 1.00 84.31 398 LYS A N 1
ATOM 3215 C CA . LYS A 1 398 ? 22.084 3.009 -16.752 1.00 84.31 398 LYS A CA 1
ATOM 3216 C C . LYS A 1 398 ? 20.710 3.084 -17.418 1.00 84.31 398 LYS A C 1
ATOM 3218 O O . LYS A 1 398 ? 20.596 2.894 -18.628 1.00 84.31 398 LYS A O 1
ATOM 3223 N N . LEU A 1 399 ? 19.674 3.375 -16.636 1.00 86.69 399 LEU A N 1
ATOM 3224 C CA . LEU A 1 399 ? 18.378 3.787 -17.172 1.00 86.69 399 LEU A CA 1
ATOM 3225 C C . LEU A 1 399 ? 18.363 5.318 -17.358 1.00 86.69 399 LEU A C 1
ATOM 3227 O O . LEU A 1 399 ? 18.948 6.014 -16.527 1.00 86.69 399 LEU A O 1
ATOM 3231 N N . PRO A 1 400 ? 17.701 5.853 -18.401 1.00 87.81 400 PRO A N 1
ATOM 3232 C CA . PRO A 1 400 ? 16.995 5.130 -19.459 1.00 87.81 400 PRO A CA 1
ATOM 3233 C C . PRO A 1 400 ? 17.941 4.586 -20.550 1.00 87.81 400 PRO A C 1
ATOM 3235 O O . PRO A 1 400 ? 18.883 5.263 -20.962 1.00 87.81 400 PRO A O 1
ATOM 3238 N N . CYS A 1 401 ? 17.655 3.396 -21.091 1.00 87.31 401 CYS A N 1
ATOM 3239 C CA . CYS A 1 401 ? 18.429 2.803 -22.195 1.00 87.31 401 CYS A CA 1
ATOM 3240 C C . CYS A 1 401 ? 17.546 2.147 -23.267 1.00 87.31 401 CYS A C 1
ATOM 3242 O O . CYS A 1 401 ? 16.444 1.680 -22.980 1.00 87.31 401 CYS A O 1
ATOM 3244 N N . GLU A 1 402 ? 18.039 2.091 -24.509 1.00 90.62 402 GLU A N 1
ATOM 3245 C CA . GLU A 1 402 ? 17.351 1.421 -25.619 1.00 90.62 402 GLU A CA 1
ATOM 3246 C C . GLU A 1 402 ? 17.916 0.024 -25.893 1.00 90.62 402 GLU A C 1
ATOM 3248 O O . GLU A 1 402 ? 19.126 -0.199 -25.984 1.00 90.62 402 GLU A O 1
ATOM 3253 N N . LEU A 1 403 ? 17.007 -0.938 -26.041 1.00 92.25 403 LEU A N 1
ATOM 3254 C CA . LEU A 1 403 ? 17.284 -2.363 -26.173 1.00 92.25 403 LEU A CA 1
ATOM 3255 C C . LEU A 1 403 ? 16.401 -2.991 -27.259 1.00 92.25 403 LEU A C 1
ATOM 3257 O O . LEU A 1 403 ? 15.381 -2.441 -27.660 1.00 92.25 403 LEU A O 1
ATOM 3261 N N . LYS A 1 404 ? 16.734 -4.205 -27.696 1.00 92.75 404 LYS A N 1
ATOM 3262 C CA . LYS A 1 404 ? 15.818 -5.091 -28.428 1.00 92.75 404 LYS A CA 1
ATOM 3263 C C . LYS A 1 404 ? 15.826 -6.482 -27.799 1.00 92.75 404 LYS A C 1
ATOM 3265 O O . LYS A 1 404 ? 16.895 -7.001 -27.484 1.00 92.75 404 LYS A O 1
ATOM 3270 N N . VAL A 1 405 ? 14.662 -7.126 -27.698 1.00 94.38 405 VAL A N 1
ATOM 3271 C CA . VAL A 1 405 ? 14.573 -8.566 -27.404 1.00 94.38 405 VAL A CA 1
ATOM 3272 C C . VAL A 1 405 ? 15.296 -9.361 -28.502 1.00 94.38 405 VAL A C 1
ATOM 3274 O O . VAL A 1 405 ? 14.916 -9.343 -29.674 1.00 94.38 405 VAL A O 1
ATOM 3277 N N . ALA A 1 406 ? 16.371 -10.041 -28.110 1.00 93.00 406 ALA A N 1
ATOM 3278 C CA . ALA A 1 406 ? 17.230 -10.867 -28.956 1.00 93.00 406 ALA A CA 1
ATOM 3279 C C . ALA A 1 406 ? 16.971 -12.375 -28.772 1.00 93.00 406 ALA A C 1
ATOM 3281 O O . ALA A 1 406 ? 17.290 -13.163 -29.660 1.00 93.00 406 ALA A O 1
ATOM 3282 N N . VAL A 1 407 ? 16.398 -12.776 -27.632 1.00 94.56 407 VAL A N 1
ATOM 3283 C CA . VAL A 1 407 ? 15.869 -14.124 -27.367 1.00 94.56 407 VAL A CA 1
ATOM 3284 C C . VAL A 1 407 ? 14.547 -13.957 -26.624 1.00 94.56 407 VAL A C 1
ATOM 3286 O O . VAL A 1 407 ? 14.505 -13.204 -25.652 1.00 94.56 407 VAL A O 1
ATOM 3289 N N . LYS A 1 408 ? 13.490 -14.631 -27.086 1.00 94.19 408 LYS A N 1
ATOM 3290 C CA . LYS A 1 408 ? 12.157 -14.562 -26.471 1.00 94.19 408 LYS A CA 1
ATOM 3291 C C . LYS A 1 408 ? 12.125 -15.246 -25.104 1.00 94.19 408 LYS A C 1
ATOM 3293 O O . LYS A 1 408 ? 12.917 -16.159 -24.868 1.00 94.19 408 LYS A O 1
ATOM 3298 N N . ASP A 1 409 ? 11.200 -14.853 -24.238 1.00 92.00 409 ASP A N 1
ATOM 3299 C CA . ASP A 1 409 ? 10.941 -15.580 -22.990 1.00 92.00 409 ASP A CA 1
ATOM 3300 C C . ASP A 1 409 ? 10.237 -16.930 -23.266 1.00 92.00 409 ASP A C 1
ATOM 3302 O O . ASP A 1 409 ? 9.128 -16.932 -23.803 1.00 92.00 409 ASP A O 1
ATOM 3306 N N . PRO A 1 410 ? 10.832 -18.087 -22.904 1.00 89.19 410 PRO A N 1
ATOM 3307 C CA . PRO A 1 410 ? 10.226 -19.403 -23.120 1.00 89.19 410 PRO A CA 1
ATOM 3308 C C . PRO A 1 410 ? 9.070 -19.732 -22.157 1.00 89.19 410 PRO A C 1
ATOM 3310 O O . PRO A 1 410 ? 8.444 -20.777 -22.309 1.00 89.19 410 PRO A O 1
ATOM 3313 N N . THR A 1 411 ? 8.799 -18.897 -21.148 1.00 85.81 411 THR A N 1
ATOM 3314 C CA . THR A 1 411 ? 7.655 -19.062 -20.233 1.00 85.81 411 THR A CA 1
ATOM 3315 C C . THR A 1 411 ? 6.380 -18.391 -20.744 1.00 85.81 411 THR A C 1
ATOM 3317 O O . THR A 1 411 ? 5.290 -18.725 -20.280 1.00 85.81 411 THR A O 1
ATOM 3320 N N . LEU A 1 412 ? 6.493 -17.491 -21.727 1.00 85.06 412 LEU A N 1
ATOM 3321 C CA . LEU A 1 412 ? 5.363 -16.788 -22.327 1.00 85.06 412 LEU A CA 1
ATOM 3322 C C . LEU A 1 412 ? 4.896 -17.508 -23.593 1.00 85.06 412 LEU A C 1
ATOM 3324 O O . LEU A 1 412 ? 5.663 -17.687 -24.537 1.00 85.06 412 LEU A O 1
ATOM 3328 N N . ALA A 1 413 ? 3.607 -17.852 -23.656 1.00 83.50 413 ALA A N 1
ATOM 3329 C CA . ALA A 1 413 ? 3.004 -18.415 -24.867 1.00 83.50 413 ALA A CA 1
ATOM 3330 C C . ALA A 1 413 ? 3.081 -17.442 -26.063 1.00 83.50 413 ALA A C 1
ATOM 3332 O O . ALA A 1 413 ? 3.240 -17.870 -27.206 1.00 83.50 413 ALA A O 1
ATOM 3333 N N . ILE A 1 414 ? 2.994 -16.132 -25.796 1.00 86.25 414 ILE A N 1
ATOM 3334 C CA . ILE A 1 414 ? 3.207 -15.057 -26.770 1.00 86.25 414 ILE A CA 1
ATOM 3335 C C . ILE A 1 414 ? 4.026 -13.946 -26.100 1.00 86.25 414 ILE A C 1
ATOM 3337 O O . ILE A 1 414 ? 3.501 -13.130 -25.349 1.00 86.25 414 ILE A O 1
ATOM 3341 N N . ASP A 1 415 ? 5.323 -13.895 -26.393 1.00 90.12 415 ASP A N 1
ATOM 3342 C CA . ASP A 1 415 ? 6.191 -12.779 -26.009 1.00 90.12 415 ASP A CA 1
ATOM 3343 C C . ASP A 1 415 ? 5.891 -11.551 -26.891 1.00 90.12 415 ASP A C 1
ATOM 3345 O O . ASP A 1 415 ? 6.340 -11.464 -28.041 1.00 90.12 415 ASP A O 1
ATOM 3349 N N . ILE A 1 416 ? 5.121 -10.600 -26.355 1.00 90.00 416 ILE A N 1
ATOM 3350 C CA . ILE A 1 416 ? 4.740 -9.362 -27.054 1.00 90.00 416 ILE A CA 1
ATOM 3351 C C . ILE A 1 416 ? 5.924 -8.406 -27.261 1.00 90.00 416 ILE A C 1
ATOM 3353 O O . ILE A 1 416 ? 5.998 -7.741 -28.299 1.00 90.00 416 ILE A O 1
ATOM 3357 N N . LEU A 1 417 ? 6.890 -8.384 -26.335 1.00 91.94 417 LEU A N 1
ATOM 3358 C CA . LEU A 1 417 ? 8.080 -7.524 -26.389 1.00 91.94 417 LEU A CA 1
ATOM 3359 C C . LEU A 1 417 ? 8.966 -7.881 -27.591 1.00 91.94 417 LEU A C 1
ATOM 3361 O O . LEU A 1 417 ? 9.548 -7.007 -28.235 1.00 91.94 417 LEU A O 1
ATOM 3365 N N . SER A 1 418 ? 8.996 -9.163 -27.963 1.00 90.12 418 SER A N 1
ATOM 3366 C CA . SER A 1 418 ? 9.704 -9.667 -29.143 1.00 90.12 418 SER A CA 1
ATOM 3367 C C . SER A 1 418 ? 9.203 -9.131 -30.492 1.00 90.12 418 SER A C 1
ATOM 3369 O O . SER A 1 418 ? 9.863 -9.353 -31.510 1.00 90.12 418 SER A O 1
ATOM 3371 N N . SER A 1 419 ? 8.060 -8.433 -30.526 1.00 88.62 419 SER A N 1
ATOM 3372 C CA . SER A 1 419 ? 7.500 -7.835 -31.748 1.00 88.62 419 SER A CA 1
ATOM 3373 C C . SER A 1 419 ? 8.050 -6.439 -32.087 1.00 88.62 419 SER A C 1
ATOM 3375 O O . SER A 1 419 ? 7.817 -5.952 -33.196 1.00 88.62 419 SER A O 1
ATOM 3377 N N . PHE A 1 420 ? 8.803 -5.806 -31.178 1.00 89.88 420 PHE A N 1
ATOM 3378 C CA . PHE A 1 420 ? 9.314 -4.441 -31.344 1.00 89.88 420 PHE A CA 1
ATOM 3379 C C . PHE A 1 420 ? 10.767 -4.402 -31.859 1.00 89.88 420 PHE A C 1
ATOM 3381 O O . PHE A 1 420 ? 11.589 -5.287 -31.604 1.00 89.88 420 PHE A O 1
ATOM 3388 N N . SER A 1 421 ? 11.092 -3.362 -32.632 1.00 86.44 421 SER A N 1
ATOM 3389 C CA . SER A 1 421 ? 12.425 -3.118 -33.212 1.00 86.44 421 SER A CA 1
ATOM 3390 C C . SER A 1 421 ? 13.425 -2.555 -32.195 1.00 86.44 421 SER A C 1
ATOM 3392 O O . SER A 1 421 ? 14.617 -2.895 -32.264 1.00 86.44 421 SER A O 1
ATOM 3394 N N . ALA A 1 422 ? 12.911 -1.733 -31.279 1.00 88.81 422 ALA A N 1
ATOM 3395 C CA . ALA A 1 422 ? 13.558 -1.172 -30.103 1.00 88.81 422 ALA A CA 1
ATOM 3396 C C . ALA A 1 422 ? 12.514 -0.960 -28.984 1.00 88.81 422 ALA A C 1
ATOM 3398 O O . ALA A 1 422 ? 11.323 -0.769 -29.248 1.00 88.81 422 ALA A O 1
ATOM 3399 N N . LEU A 1 423 ? 12.978 -1.040 -27.741 1.00 92.94 423 LEU A N 1
ATOM 3400 C CA . LEU A 1 423 ? 12.256 -0.780 -26.502 1.00 92.94 423 LEU A CA 1
ATOM 3401 C C . LEU A 1 423 ? 13.151 0.117 -25.648 1.00 92.94 423 LEU A C 1
ATOM 3403 O O . LEU A 1 423 ? 14.300 -0.246 -25.382 1.00 92.94 423 LEU A O 1
ATOM 3407 N N . LYS A 1 424 ? 12.624 1.250 -25.198 1.00 92.00 424 LYS A N 1
ATOM 3408 C CA . LYS A 1 424 ? 13.264 2.104 -24.207 1.00 92.00 424 LYS A CA 1
ATOM 3409 C C . LYS A 1 424 ? 12.853 1.609 -22.827 1.00 92.00 424 LYS A C 1
ATOM 3411 O O . LYS A 1 424 ? 11.672 1.648 -22.492 1.00 92.00 424 LYS A O 1
ATOM 3416 N N . LEU A 1 425 ? 13.804 1.122 -22.037 1.00 93.31 425 LEU A N 1
ATOM 3417 C CA . LEU A 1 425 ? 13.594 0.949 -20.602 1.00 93.31 425 LEU A CA 1
ATOM 3418 C C . LEU A 1 425 ? 13.825 2.304 -19.941 1.00 93.31 425 LEU A C 1
ATOM 3420 O O . LEU A 1 425 ? 14.844 2.946 -20.198 1.00 93.31 425 LEU A O 1
ATOM 3424 N N . GLU A 1 426 ? 12.873 2.747 -19.130 1.00 90.94 426 GLU A N 1
ATOM 3425 C CA . GLU A 1 426 ? 12.832 4.115 -18.618 1.00 90.94 426 GLU A CA 1
ATOM 3426 C C . GLU A 1 426 ? 13.202 4.191 -17.143 1.00 90.94 426 GLU A C 1
ATOM 3428 O O . GLU A 1 426 ? 14.059 4.990 -16.778 1.00 90.94 426 GLU A O 1
ATOM 3433 N N . GLU A 1 427 ? 12.578 3.360 -16.306 1.00 91.00 427 GLU A N 1
ATOM 3434 C CA . GLU A 1 427 ? 12.638 3.524 -14.853 1.00 91.00 427 GLU A CA 1
ATOM 3435 C C . GLU A 1 427 ? 12.460 2.189 -14.116 1.00 91.00 427 GLU A C 1
ATOM 3437 O O . GLU A 1 427 ? 11.661 1.341 -14.526 1.00 91.00 427 GLU A O 1
ATOM 3442 N N . LEU A 1 428 ? 13.225 1.994 -13.037 1.00 92.38 428 LEU A N 1
ATOM 3443 C CA . LEU A 1 428 ? 13.135 0.828 -12.157 1.00 92.38 428 LEU A CA 1
ATOM 3444 C C . LEU A 1 428 ? 12.128 1.110 -11.040 1.00 92.38 428 LEU A C 1
ATOM 3446 O O . LEU A 1 428 ? 12.195 2.145 -10.385 1.00 92.38 428 LEU A O 1
ATOM 3450 N N . ILE A 1 429 ? 11.234 0.158 -10.800 1.00 90.50 429 ILE A N 1
ATOM 3451 C CA . ILE A 1 429 ? 10.161 0.255 -9.817 1.00 90.50 429 ILE A CA 1
ATOM 3452 C C . ILE A 1 429 ? 10.322 -0.869 -8.794 1.00 90.50 429 ILE A C 1
ATOM 3454 O O . ILE A 1 429 ? 10.114 -2.041 -9.113 1.00 90.50 429 ILE A O 1
ATOM 3458 N N . ASP A 1 430 ? 10.630 -0.489 -7.555 1.00 89.06 430 ASP A N 1
ATOM 3459 C CA . ASP A 1 430 ? 10.744 -1.377 -6.389 1.00 89.06 430 ASP A CA 1
ATOM 3460 C C . ASP A 1 430 ? 9.541 -1.198 -5.436 1.00 89.06 430 ASP A C 1
ATOM 3462 O O . ASP A 1 430 ? 9.661 -1.001 -4.227 1.00 89.06 430 ASP A O 1
ATOM 3466 N N . ASP A 1 431 ? 8.342 -1.196 -6.023 1.00 88.44 431 ASP A N 1
ATOM 3467 C CA . ASP A 1 431 ? 7.070 -1.141 -5.299 1.00 88.44 431 ASP A CA 1
ATOM 3468 C C . ASP A 1 431 ? 6.578 -2.558 -4.944 1.00 88.44 431 ASP A C 1
ATOM 3470 O O . ASP A 1 431 ? 6.845 -3.501 -5.692 1.00 88.44 431 ASP A O 1
ATOM 3474 N N . PRO A 1 432 ? 5.837 -2.743 -3.833 1.00 89.94 432 PRO A N 1
ATOM 3475 C CA . PRO A 1 432 ? 5.280 -4.037 -3.453 1.00 89.94 432 PRO A CA 1
ATOM 3476 C C . PRO A 1 432 ? 3.983 -4.361 -4.213 1.00 89.94 432 PRO A C 1
ATOM 3478 O O . PRO A 1 432 ? 3.137 -3.496 -4.456 1.00 89.94 432 PRO A O 1
ATOM 3481 N N . PHE A 1 433 ? 3.814 -5.639 -4.558 1.00 91.06 433 PHE A N 1
ATOM 3482 C CA . PHE A 1 433 ? 2.646 -6.172 -5.267 1.00 91.06 433 PHE A CA 1
ATOM 3483 C C . PHE A 1 433 ? 2.099 -7.393 -4.507 1.00 91.06 433 PHE A C 1
ATOM 3485 O O . PHE A 1 433 ? 2.839 -8.058 -3.777 1.00 91.06 433 PHE A O 1
ATOM 3492 N N . LEU A 1 434 ? 0.818 -7.705 -4.694 1.00 91.94 434 LEU A N 1
ATOM 3493 C CA . LEU A 1 434 ? 0.164 -8.911 -4.173 1.00 91.94 434 LEU A CA 1
ATOM 3494 C C . LEU A 1 434 ? -0.118 -9.888 -5.320 1.00 91.94 434 LEU A C 1
ATOM 3496 O O . LEU A 1 434 ? -0.700 -9.496 -6.329 1.00 91.94 434 LEU A O 1
ATOM 3500 N N . VAL A 1 435 ? 0.254 -11.158 -5.154 1.00 91.81 435 VAL A N 1
ATOM 3501 C CA . VAL A 1 435 ? -0.071 -12.231 -6.105 1.00 91.81 435 VAL A CA 1
ATOM 3502 C C . VAL A 1 435 ? -1.502 -12.689 -5.840 1.00 91.81 435 VAL A C 1
ATOM 3504 O O . VAL A 1 435 ? -1.769 -13.314 -4.812 1.00 91.81 435 VAL A O 1
ATOM 3507 N N . ILE A 1 436 ? -2.425 -12.395 -6.755 1.00 91.75 436 ILE A N 1
ATOM 3508 C CA . ILE A 1 436 ? -3.858 -12.687 -6.600 1.00 91.75 436 ILE A CA 1
ATOM 3509 C C . ILE A 1 436 ? -4.391 -13.597 -7.710 1.00 91.75 436 ILE A C 1
ATOM 3511 O O . ILE A 1 436 ? -3.894 -13.568 -8.831 1.00 91.75 436 ILE A O 1
ATOM 3515 N N . SER A 1 437 ? -5.447 -14.365 -7.434 1.00 92.31 437 SER A N 1
ATOM 3516 C CA . SER A 1 437 ? -6.228 -15.083 -8.454 1.00 92.31 437 SER A CA 1
ATOM 3517 C C . SER A 1 437 ? -7.728 -14.980 -8.198 1.00 92.31 437 SER A C 1
ATOM 3519 O O . SER A 1 437 ? -8.166 -14.970 -7.049 1.00 92.31 437 SER A O 1
ATOM 3521 N N . PHE A 1 438 ? -8.528 -15.044 -9.257 1.00 90.94 438 PHE A N 1
ATOM 3522 C CA . PHE A 1 438 ? -9.981 -15.206 -9.158 1.00 90.94 438 PHE A CA 1
ATOM 3523 C C . PHE A 1 438 ? -10.363 -16.612 -8.668 1.00 90.94 438 PHE A C 1
ATOM 3525 O O . PHE A 1 438 ? -9.731 -17.596 -9.060 1.00 90.94 438 PHE A O 1
ATOM 3532 N N . MET A 1 439 ? -11.414 -16.727 -7.849 1.00 86.94 439 MET A N 1
ATOM 3533 C CA . MET A 1 439 ? -11.866 -18.014 -7.286 1.00 86.94 439 MET A CA 1
ATOM 3534 C C . MET A 1 439 ? -12.333 -19.015 -8.355 1.00 86.94 439 MET A C 1
ATOM 3536 O O . MET A 1 439 ? -12.251 -20.228 -8.164 1.00 86.94 439 MET A O 1
ATOM 3540 N N . GLU A 1 440 ? -12.779 -18.507 -9.501 1.00 85.94 440 GLU A N 1
ATOM 3541 C CA . GLU A 1 440 ? -13.210 -19.249 -10.683 1.00 85.94 440 GLU A CA 1
ATOM 3542 C C . GLU A 1 440 ? -12.020 -19.753 -11.522 1.00 85.94 440 GLU A C 1
ATOM 3544 O O . GLU A 1 440 ? -12.176 -20.675 -12.324 1.00 85.94 440 GLU A O 1
ATOM 3549 N N . ARG A 1 441 ? -10.827 -19.154 -11.366 1.00 85.06 441 ARG A N 1
ATOM 3550 C CA . ARG A 1 441 ? -9.602 -19.486 -12.123 1.00 85.06 441 ARG A CA 1
ATOM 3551 C C . ARG A 1 441 ? -8.339 -19.467 -11.237 1.00 85.06 441 ARG A C 1
ATOM 3553 O O . ARG A 1 441 ? -7.378 -18.775 -11.570 1.00 85.06 441 ARG A O 1
ATOM 3560 N N . PRO A 1 442 ? -8.273 -20.270 -10.158 1.00 81.12 442 PRO A N 1
ATOM 3561 C CA . PRO A 1 442 ? -7.213 -20.180 -9.146 1.00 81.12 442 PRO A CA 1
ATOM 3562 C C . PRO A 1 442 ? -5.808 -20.593 -9.631 1.00 81.12 442 PRO A C 1
ATOM 3564 O O . PRO A 1 442 ? -4.831 -20.431 -8.910 1.00 81.12 442 PRO A O 1
ATOM 3567 N N . MET A 1 443 ? -5.686 -21.138 -10.846 1.00 82.00 443 MET A N 1
ATOM 3568 C CA . MET A 1 443 ? -4.397 -21.475 -11.471 1.00 82.00 443 MET A CA 1
ATOM 3569 C C . MET A 1 443 ? -3.728 -20.282 -12.172 1.00 82.00 443 MET A C 1
ATOM 3571 O O . MET A 1 443 ? -2.548 -20.373 -12.511 1.00 82.00 443 MET A O 1
ATOM 3575 N N . LEU A 1 444 ? -4.478 -19.203 -12.429 1.00 86.88 444 LEU A N 1
ATOM 3576 C CA . LEU A 1 444 ? -4.007 -18.007 -13.126 1.00 86.88 444 LEU A CA 1
ATOM 3577 C C . LEU A 1 444 ? -3.859 -16.879 -12.107 1.00 86.88 444 LEU A C 1
ATOM 3579 O O . LEU A 1 444 ? -4.857 -16.402 -11.561 1.00 86.88 444 LEU A O 1
ATOM 3583 N N . CYS A 1 445 ? -2.617 -16.478 -11.853 1.00 89.12 445 CYS A N 1
ATOM 3584 C CA . CYS A 1 445 ? -2.304 -15.389 -10.940 1.00 89.12 445 CYS A CA 1
ATOM 3585 C C . CYS A 1 445 ? -1.927 -14.107 -11.682 1.00 89.12 445 CYS A C 1
ATOM 3587 O O . CYS A 1 445 ? -1.369 -14.148 -12.780 1.00 89.12 445 CYS A O 1
ATOM 3589 N N . PHE A 1 446 ? -2.196 -12.984 -11.028 1.00 89.75 446 PHE A N 1
ATOM 3590 C CA . PHE A 1 446 ? -1.933 -11.624 -11.484 1.00 89.75 446 PHE A CA 1
ATOM 3591 C C . PHE A 1 446 ? -1.253 -10.845 -10.357 1.00 89.75 446 PHE A C 1
ATOM 3593 O O . PHE A 1 446 ? -1.499 -11.122 -9.180 1.00 89.75 446 PHE A O 1
ATOM 3600 N N . ASP A 1 447 ? -0.421 -9.867 -10.704 1.00 90.12 447 ASP A N 1
ATOM 3601 C CA . ASP A 1 447 ? 0.274 -9.029 -9.726 1.00 90.12 447 ASP A CA 1
ATOM 3602 C C . ASP A 1 447 ? -0.479 -7.708 -9.515 1.00 90.12 447 ASP A C 1
ATOM 3604 O O . ASP A 1 447 ? -0.414 -6.805 -10.350 1.00 90.12 447 ASP A O 1
ATOM 3608 N N . LEU A 1 448 ? -1.166 -7.565 -8.379 1.00 90.19 448 LEU A N 1
ATOM 3609 C CA . LEU A 1 448 ? -1.869 -6.337 -7.997 1.00 90.19 448 LEU A CA 1
ATOM 3610 C C . LEU A 1 448 ? -0.884 -5.311 -7.390 1.00 90.19 448 LEU A C 1
ATOM 3612 O O . LEU A 1 448 ? -0.344 -5.581 -6.313 1.00 90.19 448 LEU A O 1
ATOM 3616 N N . PRO A 1 449 ? -0.640 -4.143 -8.022 1.00 89.31 449 PRO A N 1
ATOM 3617 C CA . PRO A 1 449 ? 0.282 -3.125 -7.508 1.00 89.31 449 PRO A CA 1
ATOM 3618 C C . PRO A 1 449 ? -0.311 -2.378 -6.310 1.00 89.31 449 PRO A C 1
ATOM 3620 O O . PRO A 1 449 ? -1.322 -1.691 -6.440 1.00 89.31 449 PRO A O 1
ATOM 3623 N N . VAL A 1 450 ? 0.338 -2.446 -5.147 1.00 89.50 450 VAL A N 1
ATOM 3624 C CA . VAL A 1 450 ? -0.258 -1.943 -3.895 1.00 89.50 450 VAL A CA 1
ATOM 3625 C C . VAL A 1 450 ? -0.229 -0.414 -3.774 1.00 89.50 450 VAL A C 1
ATOM 3627 O O . VAL A 1 450 ? -1.092 0.156 -3.113 1.00 89.50 450 VAL A O 1
ATOM 3630 N N . LYS A 1 451 ? 0.717 0.275 -4.430 1.00 85.69 451 LYS A N 1
ATOM 3631 C CA . LYS A 1 451 ? 0.809 1.749 -4.393 1.00 85.69 451 LYS A CA 1
ATOM 3632 C C . LYS A 1 451 ? -0.043 2.479 -5.439 1.00 85.69 451 LYS A C 1
ATOM 3634 O O . LYS A 1 451 ? -0.141 3.699 -5.361 1.00 85.69 451 LYS A O 1
ATOM 3639 N N . TRP A 1 452 ? -0.609 1.782 -6.429 1.00 82.12 452 TRP A N 1
ATOM 3640 C CA . TRP A 1 452 ? -1.304 2.420 -7.567 1.00 82.12 452 TRP A CA 1
ATOM 3641 C C . TRP A 1 452 ? -2.767 1.986 -7.724 1.00 82.12 452 TRP A C 1
ATOM 3643 O O . TRP A 1 452 ? -3.435 2.418 -8.660 1.00 82.12 452 TRP A O 1
ATOM 3653 N N . PHE A 1 453 ? -3.254 1.119 -6.835 1.00 83.00 453 PHE A N 1
ATOM 3654 C CA . PHE A 1 453 ? -4.634 0.652 -6.807 1.00 83.00 453 PHE A CA 1
ATOM 3655 C C . PHE A 1 453 ? -5.264 0.983 -5.457 1.00 83.00 453 PHE A C 1
ATOM 3657 O O . PHE A 1 453 ? -4.952 0.369 -4.439 1.00 83.00 453 PHE A O 1
ATOM 3664 N N . GLU A 1 454 ? -6.196 1.929 -5.460 1.00 84.94 454 GLU A N 1
ATOM 3665 C CA . GLU A 1 454 ? -7.049 2.196 -4.307 1.00 84.94 454 GLU A CA 1
ATOM 3666 C C . GLU A 1 454 ? -8.233 1.222 -4.347 1.00 84.94 454 GLU A C 1
ATOM 3668 O O . GLU A 1 454 ? -9.143 1.343 -5.166 1.00 84.94 454 GLU A O 1
ATOM 3673 N N . VAL A 1 455 ? -8.158 0.181 -3.511 1.00 86.50 455 VAL A N 1
ATOM 3674 C CA . VAL A 1 455 ? -9.172 -0.876 -3.392 1.00 86.50 455 VAL A CA 1
ATOM 3675 C C . VAL A 1 455 ? -9.357 -1.226 -1.919 1.00 86.50 455 VAL A C 1
ATOM 3677 O O . VAL A 1 455 ? -8.382 -1.439 -1.193 1.00 86.50 455 VAL A O 1
ATOM 3680 N N . LEU A 1 456 ? -10.619 -1.318 -1.498 1.00 89.19 456 LEU A N 1
ATOM 3681 C CA . LEU A 1 456 ? -11.022 -1.825 -0.189 1.00 89.19 456 LEU A CA 1
ATOM 3682 C C . LEU A 1 456 ? -11.492 -3.276 -0.311 1.00 89.19 456 LEU A C 1
ATOM 3684 O O . LEU A 1 456 ? -12.325 -3.602 -1.161 1.00 89.19 456 LEU A O 1
ATOM 3688 N N . LEU A 1 457 ? -10.985 -4.142 0.564 1.00 90.75 457 LEU A N 1
ATOM 3689 C CA . LEU A 1 457 ? -11.383 -5.546 0.663 1.00 90.75 457 LEU A CA 1
ATOM 3690 C C . LEU A 1 457 ? -11.679 -5.924 2.117 1.00 90.75 457 LEU A C 1
ATOM 3692 O O . LEU A 1 457 ? -11.407 -5.161 3.041 1.00 90.75 457 LEU A O 1
ATOM 3696 N N . PHE A 1 458 ? -12.193 -7.131 2.328 1.00 88.56 458 PHE A N 1
ATOM 3697 C CA . PHE A 1 458 ? -12.196 -7.784 3.636 1.00 88.56 458 PHE A CA 1
ATOM 3698 C C . PHE A 1 458 ? -11.864 -9.268 3.491 1.00 88.56 458 PHE A C 1
ATOM 3700 O O . PHE A 1 458 ? -12.128 -9.862 2.445 1.00 88.56 458 PHE A O 1
ATOM 3707 N N . PHE A 1 459 ? -11.289 -9.868 4.535 1.00 89.19 459 PHE A N 1
ATOM 3708 C CA . PHE A 1 459 ? -11.020 -11.304 4.555 1.00 89.19 459 PHE A CA 1
ATOM 3709 C C . PHE A 1 459 ? -12.312 -12.098 4.768 1.00 89.19 459 PHE A C 1
ATOM 3711 O O . PHE A 1 459 ? -13.099 -11.809 5.672 1.00 89.19 459 PHE A O 1
ATOM 3718 N N . THR A 1 460 ? -12.521 -13.114 3.936 1.00 85.12 460 THR A N 1
ATOM 3719 C CA . THR A 1 460 ? -13.673 -14.019 4.013 1.00 85.12 460 THR A CA 1
ATOM 3720 C C . THR A 1 460 ? -13.356 -15.250 4.864 1.00 85.12 460 THR A C 1
ATOM 3722 O O . THR A 1 460 ? -12.203 -15.638 5.012 1.00 85.12 460 THR A O 1
ATOM 3725 N N . GLN A 1 461 ? -14.386 -15.908 5.409 1.00 75.00 461 GLN A N 1
ATOM 3726 C CA . GLN A 1 461 ? -14.226 -17.167 6.161 1.00 75.00 461 GLN A CA 1
ATOM 3727 C C . GLN A 1 461 ? -14.007 -18.399 5.253 1.00 75.00 461 GLN A C 1
ATOM 3729 O O . GLN A 1 461 ? -13.894 -19.520 5.745 1.00 75.00 461 GLN A O 1
ATOM 3734 N N . ASP A 1 462 ? -13.955 -18.208 3.930 1.00 75.81 462 ASP A N 1
ATOM 3735 C CA . ASP A 1 462 ? -13.732 -19.279 2.960 1.00 75.81 462 ASP A CA 1
ATOM 3736 C C . ASP A 1 462 ? -12.286 -19.793 3.049 1.00 75.81 462 ASP A C 1
ATOM 3738 O O . ASP A 1 462 ? -11.332 -19.020 2.943 1.00 75.81 462 ASP A O 1
ATOM 3742 N N . SER A 1 463 ? -12.095 -21.107 3.182 1.00 69.06 463 SER A N 1
ATOM 3743 C CA . SER A 1 463 ? -10.754 -21.697 3.245 1.00 69.06 463 SER A CA 1
ATOM 3744 C C . SER A 1 463 ? -9.980 -21.462 1.941 1.00 69.06 463 SER A C 1
ATOM 3746 O O . SER A 1 463 ? -10.370 -21.978 0.885 1.00 69.06 463 SER A O 1
ATOM 3748 N N . ALA A 1 464 ? -8.866 -20.732 2.023 1.00 73.12 464 ALA A N 1
ATOM 3749 C CA . ALA A 1 464 ? -7.932 -20.586 0.914 1.00 73.12 464 ALA A CA 1
ATOM 3750 C C . ALA A 1 464 ? -7.368 -21.951 0.495 1.00 73.12 464 ALA A C 1
ATOM 3752 O O . ALA A 1 464 ? -7.144 -22.839 1.319 1.00 73.12 464 ALA A O 1
ATOM 3753 N N . ARG A 1 465 ? -7.160 -22.135 -0.808 1.00 69.31 465 ARG A N 1
ATOM 3754 C CA . ARG A 1 465 ? -6.685 -23.395 -1.385 1.00 69.31 465 ARG A CA 1
ATOM 3755 C C . ARG A 1 465 ? -5.196 -23.291 -1.671 1.00 69.31 465 ARG A C 1
ATOM 3757 O O . ARG A 1 465 ? -4.802 -22.519 -2.540 1.00 69.31 465 ARG A O 1
ATOM 3764 N N . GLU A 1 466 ? -4.372 -24.098 -1.011 1.00 65.00 466 GLU A N 1
ATOM 3765 C CA . GLU A 1 466 ? -2.975 -24.263 -1.425 1.00 65.00 466 GLU A CA 1
ATOM 3766 C C . GLU A 1 466 ? -2.912 -24.851 -2.844 1.00 65.00 466 GLU A C 1
ATOM 3768 O O . GLU A 1 466 ? -3.380 -25.964 -3.101 1.00 65.00 466 GLU A O 1
ATOM 3773 N N . LEU A 1 467 ? -2.327 -24.104 -3.784 1.00 63.25 467 LEU A N 1
ATOM 3774 C CA . LEU A 1 467 ? -2.200 -24.518 -5.181 1.00 63.25 467 LEU A CA 1
ATOM 3775 C C . LEU A 1 467 ? -0.750 -24.858 -5.515 1.00 63.25 467 LEU A C 1
ATOM 3777 O O . LEU A 1 467 ? 0.177 -24.075 -5.311 1.00 63.25 467 LEU A O 1
ATOM 3781 N N . LYS A 1 468 ? -0.548 -26.049 -6.084 1.00 57.59 468 LYS A N 1
ATOM 3782 C CA . LYS A 1 468 ? 0.778 -26.532 -6.476 1.00 57.59 468 LYS A CA 1
ATOM 3783 C C . LYS A 1 468 ? 1.244 -25.825 -7.751 1.00 57.59 468 LYS A C 1
ATOM 3785 O O . LYS A 1 468 ? 0.994 -26.313 -8.847 1.00 57.59 468 LYS A O 1
ATOM 3790 N N . LYS A 1 469 ? 1.979 -24.720 -7.566 1.00 63.28 469 LYS A N 1
ATOM 3791 C CA . LYS A 1 469 ? 2.602 -23.875 -8.607 1.00 63.28 469 LYS A CA 1
ATOM 3792 C C . LYS A 1 469 ? 1.581 -23.190 -9.541 1.00 63.28 469 LYS A C 1
ATOM 3794 O O . LYS A 1 469 ? 1.446 -23.612 -10.689 1.00 63.28 469 LYS A O 1
ATOM 3799 N N . PRO A 1 470 ? 0.890 -22.128 -9.083 1.00 69.69 470 PRO A N 1
ATOM 3800 C CA . PRO A 1 470 ? 0.111 -21.272 -9.978 1.00 69.69 470 PRO A CA 1
ATOM 3801 C C . PRO A 1 470 ? 0.998 -20.613 -11.048 1.00 69.69 470 PRO A C 1
ATOM 3803 O O . PRO A 1 470 ? 2.199 -20.415 -10.847 1.00 69.69 470 PRO A O 1
ATOM 3806 N N . VAL A 1 471 ? 0.397 -20.247 -12.182 1.00 75.56 471 VAL A N 1
ATOM 3807 C CA . VAL A 1 471 ? 1.076 -19.534 -13.272 1.00 75.56 471 VAL A CA 1
ATOM 3808 C C . VAL A 1 471 ? 0.761 -18.047 -13.158 1.00 75.56 471 VAL A C 1
ATOM 3810 O O . VAL A 1 471 ? -0.388 -17.640 -13.321 1.00 75.56 471 VAL A O 1
ATOM 3813 N N . ASN A 1 472 ? 1.781 -17.232 -12.887 1.00 78.81 472 ASN A N 1
ATOM 3814 C CA . ASN A 1 472 ? 1.656 -15.777 -12.903 1.00 78.81 472 ASN A CA 1
ATOM 3815 C C . ASN A 1 472 ? 1.665 -15.267 -14.355 1.00 78.81 472 ASN A C 1
ATOM 3817 O O . ASN A 1 472 ? 2.578 -15.593 -15.116 1.00 78.81 472 ASN A O 1
ATOM 3821 N N . GLN A 1 473 ? 0.645 -14.499 -14.738 1.00 80.00 473 GLN A N 1
ATOM 3822 C CA . GLN A 1 473 ? 0.500 -13.919 -16.074 1.00 80.00 473 GLN A CA 1
ATOM 3823 C C . GLN A 1 473 ? 1.144 -12.525 -16.184 1.00 80.00 473 GLN A C 1
ATOM 3825 O O . GLN A 1 473 ? 1.593 -12.154 -17.267 1.00 80.00 473 GLN A O 1
ATOM 3830 N N . SER A 1 474 ? 1.292 -11.794 -15.074 1.00 82.88 474 SER A N 1
ATOM 3831 C CA . SER A 1 474 ? 1.776 -10.402 -15.016 1.00 82.88 474 SER A CA 1
ATOM 3832 C C . SER A 1 474 ? 3.306 -10.253 -15.143 1.00 82.88 474 SER A C 1
ATOM 3834 O O . SER A 1 474 ? 3.916 -9.327 -14.606 1.00 82.88 474 SER A O 1
ATOM 3836 N N . VAL A 1 475 ? 3.956 -11.157 -15.887 1.00 89.25 475 VAL A N 1
ATOM 3837 C CA . VAL A 1 475 ? 5.388 -11.065 -16.232 1.00 89.25 475 VAL A CA 1
ATOM 3838 C C . VAL A 1 475 ? 5.644 -9.891 -17.187 1.00 89.25 475 VAL A C 1
ATOM 3840 O O . VAL A 1 475 ? 6.678 -9.229 -17.087 1.00 89.25 475 VAL A O 1
ATOM 3843 N N . VAL A 1 476 ? 4.695 -9.617 -18.089 1.00 91.50 476 VAL A N 1
ATOM 3844 C CA . VAL A 1 476 ? 4.663 -8.436 -18.962 1.00 91.50 476 VAL A CA 1
ATOM 3845 C C . VAL A 1 476 ? 3.216 -7.959 -19.075 1.00 91.50 476 VAL A C 1
ATOM 3847 O O . VAL A 1 476 ? 2.388 -8.661 -19.648 1.00 91.50 476 VAL A O 1
ATOM 3850 N N . GLU A 1 477 ? 2.921 -6.759 -18.581 1.00 91.50 477 GLU A N 1
ATOM 3851 C CA . GLU A 1 477 ? 1.610 -6.110 -18.736 1.00 91.50 477 GLU A CA 1
ATOM 3852 C C . GLU A 1 477 ? 1.725 -4.932 -19.719 1.00 91.50 477 GLU A C 1
ATOM 3854 O O . GLU A 1 477 ? 2.642 -4.117 -19.593 1.00 91.50 477 GLU A O 1
ATOM 3859 N N . GLU A 1 478 ? 0.808 -4.807 -20.689 1.00 92.56 478 GLU A N 1
ATOM 3860 C CA . GLU A 1 478 ? 0.711 -3.605 -21.538 1.00 92.56 478 GLU A CA 1
ATOM 3861 C C . GLU A 1 478 ? -0.192 -2.566 -20.850 1.00 92.56 478 GLU A C 1
ATOM 3863 O O . GLU A 1 478 ? -1.367 -2.827 -20.583 1.00 92.56 478 GLU A O 1
ATOM 3868 N N . LEU A 1 479 ? 0.358 -1.386 -20.556 1.00 92.19 479 LEU A N 1
ATOM 3869 C CA . LEU A 1 479 ? -0.334 -0.288 -19.876 1.00 92.19 479 LEU A CA 1
ATOM 3870 C C . LEU A 1 479 ? -1.218 0.499 -20.849 1.00 92.19 479 LEU A C 1
ATOM 3872 O O . LEU A 1 479 ? -0.914 0.599 -22.042 1.00 92.19 479 LEU A O 1
ATOM 3876 N N . THR A 1 480 ? -2.265 1.145 -20.335 1.00 90.50 480 THR A N 1
ATOM 3877 C CA . THR A 1 480 ? -2.914 2.249 -21.053 1.00 90.50 480 THR A CA 1
ATOM 3878 C C . THR A 1 480 ? -2.115 3.544 -20.925 1.00 90.50 480 THR A C 1
ATOM 3880 O O . THR A 1 480 ? -1.476 3.816 -19.908 1.00 90.50 480 THR A O 1
ATOM 3883 N N . ASP A 1 481 ? -2.174 4.365 -21.971 1.00 90.00 481 ASP A N 1
ATOM 3884 C CA . ASP A 1 481 ? -1.462 5.637 -22.090 1.00 90.00 481 ASP A CA 1
ATOM 3885 C C . ASP A 1 481 ? -1.769 6.560 -20.893 1.00 90.00 481 ASP A C 1
ATOM 3887 O O . ASP A 1 481 ? -0.866 7.145 -20.298 1.00 90.00 481 ASP A O 1
ATOM 3891 N N . SER A 1 482 ? -3.039 6.616 -20.474 1.00 88.12 482 SER A N 1
ATOM 3892 C CA . SER A 1 482 ? -3.500 7.341 -19.284 1.00 88.12 482 SER A CA 1
ATOM 3893 C C . SER A 1 482 ? -2.798 6.896 -18.002 1.00 88.12 482 SER A C 1
ATOM 3895 O O . SER A 1 482 ? -2.368 7.748 -17.225 1.00 88.12 482 SER A O 1
ATOM 3897 N N . PHE A 1 483 ? -2.644 5.586 -17.792 1.00 88.00 483 PHE A N 1
ATOM 3898 C CA . PHE A 1 483 ? -1.992 5.057 -16.598 1.00 88.00 483 PHE A CA 1
ATOM 3899 C C . PHE A 1 483 ? -0.476 5.273 -16.635 1.00 88.00 483 PHE A C 1
ATOM 3901 O O . PHE A 1 483 ? 0.103 5.711 -15.646 1.00 88.00 483 PHE A O 1
ATOM 3908 N N . TYR A 1 484 ? 0.165 5.081 -17.792 1.00 90.88 484 TYR A N 1
ATOM 3909 C CA . TYR A 1 484 ? 1.579 5.417 -17.980 1.00 90.88 484 TYR A CA 1
ATOM 3910 C C . TYR A 1 484 ? 1.868 6.892 -17.631 1.00 90.88 484 TYR A C 1
ATOM 3912 O O . TYR A 1 484 ? 2.770 7.179 -16.840 1.00 90.88 484 TYR A O 1
ATOM 3920 N N . TYR A 1 485 ? 1.068 7.837 -18.139 1.00 88.31 485 TYR A N 1
ATOM 3921 C CA . TYR A 1 485 ? 1.233 9.258 -17.809 1.00 88.31 485 TYR A CA 1
ATOM 3922 C C . TYR A 1 485 ? 0.853 9.600 -16.357 1.00 88.31 485 TYR A C 1
ATOM 3924 O O . TYR A 1 485 ? 1.343 10.598 -15.829 1.00 88.31 485 TYR A O 1
ATOM 3932 N N . GLN A 1 486 ? 0.017 8.798 -15.692 1.00 86.00 486 GLN A N 1
ATOM 3933 C CA . GLN A 1 486 ? -0.260 8.916 -14.256 1.00 86.00 486 GLN A CA 1
ATOM 3934 C C . GLN A 1 486 ? 0.945 8.452 -13.423 1.00 86.00 486 GLN A C 1
ATOM 3936 O O . GLN A 1 486 ? 1.405 9.203 -12.566 1.00 86.00 486 GLN A O 1
ATOM 3941 N N . MET A 1 487 ? 1.534 7.291 -13.737 1.00 86.62 487 MET A N 1
ATOM 3942 C CA . MET A 1 487 ? 2.775 6.815 -13.109 1.00 86.62 487 MET A CA 1
ATOM 3943 C C . MET A 1 487 ? 3.907 7.840 -13.264 1.00 86.62 487 MET A C 1
ATOM 3945 O O . MET A 1 487 ? 4.517 8.241 -12.277 1.00 86.62 487 MET A O 1
ATOM 3949 N N . ARG A 1 488 ? 4.137 8.349 -14.483 1.00 85.50 488 ARG A N 1
ATOM 3950 C CA . ARG A 1 488 ? 5.190 9.342 -14.779 1.00 85.50 488 ARG A CA 1
ATOM 3951 C C . ARG A 1 488 ? 5.001 10.709 -14.097 1.00 85.50 488 ARG A C 1
ATOM 3953 O O . ARG A 1 488 ? 5.934 11.503 -14.122 1.00 85.50 488 ARG A O 1
ATOM 3960 N N . LYS A 1 489 ? 3.840 10.996 -13.486 1.00 84.12 489 LYS A N 1
ATOM 3961 C CA . LYS A 1 489 ? 3.633 12.167 -12.603 1.00 84.12 489 LYS A CA 1
ATOM 3962 C C . LYS A 1 489 ? 4.010 11.901 -11.143 1.00 84.12 489 LYS A C 1
ATOM 3964 O O . LYS A 1 489 ? 4.324 12.847 -10.430 1.00 84.12 489 LYS A O 1
ATOM 3969 N N . MET A 1 490 ? 3.932 10.645 -10.703 1.00 76.88 490 MET A N 1
ATOM 3970 C CA . MET A 1 490 ? 4.242 10.221 -9.331 1.00 76.88 490 MET A CA 1
ATOM 3971 C C . MET A 1 490 ? 5.718 9.835 -9.157 1.00 76.88 4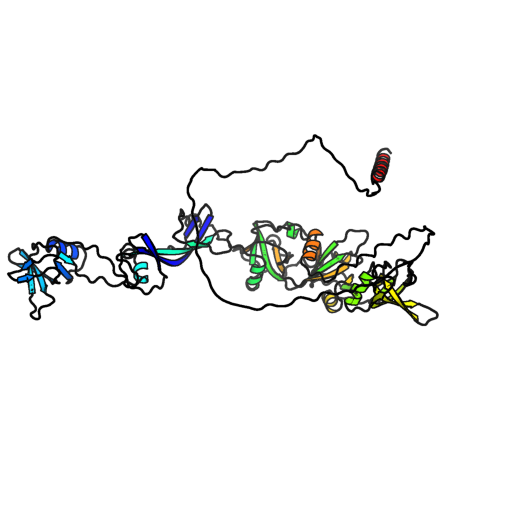90 MET A C 1
ATOM 3973 O O . MET A 1 490 ? 6.225 9.816 -8.037 1.00 76.88 490 MET A O 1
ATOM 3977 N N . LEU A 1 491 ? 6.397 9.519 -10.261 1.00 81.06 491 LEU A N 1
ATOM 3978 C CA . LEU A 1 491 ? 7.813 9.162 -10.313 1.00 81.06 491 LEU A CA 1
ATOM 3979 C C . LEU A 1 491 ? 8.718 10.420 -10.341 1.00 81.06 491 LEU A C 1
ATOM 3981 O O . LEU A 1 491 ? 8.323 11.434 -10.927 1.00 81.06 491 LEU A O 1
ATOM 3985 N N . PRO A 1 492 ? 9.921 10.407 -9.726 1.00 67.94 492 PRO A N 1
ATOM 3986 C CA . PRO A 1 492 ? 10.770 11.598 -9.624 1.00 67.94 492 PRO A CA 1
ATOM 3987 C C . PRO A 1 492 ? 11.287 12.099 -10.983 1.00 67.94 492 PRO A C 1
ATOM 3989 O O . PRO A 1 492 ? 12.022 11.410 -11.691 1.00 67.94 492 PRO A O 1
ATOM 3992 N N . CYS A 1 493 ? 10.975 13.347 -11.342 1.00 59.88 493 CYS A N 1
ATOM 3993 C CA . CYS A 1 493 ? 11.515 13.951 -12.561 1.00 59.88 493 CYS A CA 1
ATOM 3994 C C . CYS A 1 493 ? 12.988 14.357 -12.369 1.00 59.88 493 CYS A C 1
ATOM 3996 O O . CYS A 1 493 ? 13.289 15.337 -11.691 1.00 59.88 493 CYS A O 1
ATOM 3998 N N . SER A 1 494 ? 13.908 13.605 -12.979 1.00 56.34 494 SER A N 1
ATOM 3999 C CA . SER A 1 494 ? 15.361 13.741 -12.779 1.00 56.34 494 SER A CA 1
ATOM 4000 C C . SER A 1 494 ? 16.064 14.756 -13.706 1.00 56.34 494 SER A C 1
ATOM 4002 O O . SER A 1 494 ? 17.290 14.717 -13.820 1.00 56.34 494 SER A O 1
ATOM 4004 N N . GLY A 1 495 ? 15.338 15.638 -14.403 1.00 58.97 495 GLY A N 1
ATOM 4005 C CA . GLY A 1 495 ? 15.929 16.554 -15.387 1.00 58.97 495 GLY A CA 1
ATOM 4006 C C . GLY A 1 495 ? 15.316 17.961 -15.382 1.00 58.97 495 GLY A C 1
ATOM 4007 O O . GLY A 1 495 ? 14.108 18.091 -15.170 1.00 58.97 495 GLY A O 1
ATOM 4008 N N . PRO A 1 496 ? 16.116 19.018 -15.632 1.00 56.34 496 PRO A N 1
ATOM 4009 C CA . PRO A 1 496 ? 15.584 20.342 -15.944 1.00 56.34 496 PRO A CA 1
ATOM 4010 C C . PRO A 1 496 ? 14.839 20.320 -17.295 1.00 56.34 496 PRO A C 1
ATOM 4012 O O . PRO A 1 496 ? 15.045 19.406 -18.094 1.00 56.34 496 PRO A O 1
ATOM 4015 N N . PRO A 1 497 ? 13.983 21.314 -17.592 1.00 62.06 497 PRO A N 1
ATOM 4016 C CA . PRO A 1 497 ? 13.420 21.470 -18.931 1.00 62.06 497 PRO A CA 1
ATOM 4017 C C . PRO A 1 497 ? 14.510 21.850 -19.957 1.00 62.06 497 PRO A C 1
ATOM 4019 O O . PRO A 1 497 ? 15.529 22.437 -19.576 1.00 62.06 497 PRO A O 1
ATOM 4022 N N . PRO A 1 498 ? 14.299 21.575 -21.259 1.00 62.00 498 PRO A N 1
ATOM 4023 C CA . PRO A 1 498 ? 15.195 22.045 -22.311 1.00 62.00 498 PRO A CA 1
ATOM 4024 C C . PRO A 1 498 ? 15.227 23.583 -22.374 1.00 62.00 498 PRO A C 1
ATOM 4026 O O . PRO A 1 498 ? 14.191 24.227 -22.156 1.00 62.00 498 PRO A O 1
ATOM 4029 N N . PRO A 1 499 ? 16.384 24.196 -22.688 1.00 63.78 499 PRO A N 1
ATOM 4030 C CA . PRO A 1 499 ? 16.494 25.639 -22.840 1.00 63.78 499 PRO A CA 1
ATOM 4031 C C . PRO A 1 499 ? 15.621 26.112 -24.007 1.00 63.78 499 PRO A C 1
ATOM 4033 O O . PRO A 1 499 ? 15.578 25.495 -25.072 1.00 63.78 499 PRO A O 1
ATOM 4036 N N . ARG A 1 500 ? 14.920 27.234 -23.818 1.00 64.25 500 ARG A N 1
ATOM 4037 C CA . ARG A 1 500 ? 14.153 27.865 -24.898 1.00 64.25 500 ARG A CA 1
ATOM 4038 C C . ARG A 1 500 ? 15.137 28.389 -25.961 1.00 64.25 500 ARG A C 1
ATOM 4040 O O . ARG A 1 500 ? 16.039 29.134 -25.581 1.00 64.25 500 ARG A O 1
ATOM 4047 N N . PRO A 1 501 ? 14.954 28.079 -27.260 1.00 58.75 501 PRO A N 1
ATOM 4048 C CA . PRO A 1 501 ? 15.790 28.640 -28.319 1.00 58.75 501 PRO A CA 1
ATOM 4049 C C . PRO A 1 501 ? 15.799 30.178 -28.289 1.00 58.75 501 PRO A C 1
ATOM 4051 O O . PRO A 1 501 ? 14.760 30.781 -27.985 1.00 58.75 501 PRO A O 1
ATOM 4054 N N . PRO A 1 502 ? 16.929 30.832 -28.615 1.00 60.06 502 PRO A N 1
ATOM 4055 C CA . PRO A 1 502 ? 16.987 32.287 -28.682 1.00 60.06 502 PRO A CA 1
ATOM 4056 C C . PRO A 1 502 ? 15.977 32.819 -29.709 1.00 60.06 502 PRO A C 1
ATOM 4058 O O . PRO A 1 502 ? 15.802 32.252 -30.791 1.00 60.06 502 PRO A O 1
ATOM 4061 N N . LYS A 1 503 ? 15.298 33.929 -29.385 1.00 52.44 503 LYS A N 1
ATOM 4062 C CA . LYS A 1 503 ? 14.460 34.635 -30.366 1.00 52.44 503 LYS A CA 1
ATOM 4063 C C . LYS A 1 503 ? 15.363 35.107 -31.507 1.00 52.44 503 LYS A C 1
ATOM 4065 O O . LYS A 1 503 ? 16.244 35.929 -31.269 1.00 52.44 503 LYS A O 1
ATOM 4070 N N . ARG A 1 504 ? 15.110 34.637 -32.735 1.00 53.22 504 ARG A N 1
ATOM 4071 C CA . ARG A 1 504 ? 15.766 35.170 -33.939 1.00 53.22 504 ARG A CA 1
ATOM 4072 C C . ARG A 1 504 ? 15.541 36.681 -33.997 1.00 53.22 504 ARG A C 1
ATOM 4074 O O . ARG A 1 504 ? 14.396 37.126 -34.060 1.00 53.22 504 ARG A O 1
ATOM 4081 N N . ALA A 1 505 ? 16.622 37.455 -33.981 1.00 43.09 505 ALA A N 1
ATOM 4082 C CA . ALA A 1 505 ? 16.555 38.869 -34.310 1.00 43.09 505 ALA A CA 1
ATOM 4083 C C . ALA A 1 505 ? 16.253 38.993 -35.809 1.00 43.09 505 ALA A C 1
ATOM 4085 O O . ALA A 1 505 ? 16.982 38.458 -36.645 1.00 43.09 505 ALA A O 1
ATOM 4086 N N . SER A 1 506 ? 15.164 39.673 -36.157 1.00 33.84 506 SER A N 1
ATOM 4087 C CA . SER A 1 506 ? 14.840 39.987 -37.544 1.00 33.84 506 SER A CA 1
ATOM 4088 C C . SER A 1 506 ? 15.802 41.060 -38.051 1.00 33.84 506 SER A C 1
ATOM 4090 O O . SER A 1 506 ? 15.583 42.248 -37.816 1.00 33.84 506 SER A O 1
ATOM 4092 N N . PHE A 1 507 ? 16.868 40.648 -38.740 1.00 40.34 507 PHE A N 1
ATOM 4093 C CA . PHE A 1 507 ? 17.761 41.556 -39.460 1.00 40.34 507 PHE A CA 1
ATOM 4094 C C . PHE A 1 507 ? 17.037 42.153 -40.676 1.00 40.34 507 PHE A C 1
ATOM 4096 O O . PHE A 1 507 ? 17.203 41.708 -41.810 1.00 40.34 507 PHE A O 1
ATOM 4103 N N . SER A 1 508 ? 16.207 43.167 -40.433 1.00 33.16 508 SER A N 1
ATOM 4104 C CA . SER A 1 508 ? 15.664 44.020 -41.485 1.00 33.16 508 SER A CA 1
ATOM 4105 C C . SER A 1 508 ? 16.807 44.814 -42.117 1.00 33.16 508 SER A C 1
ATOM 4107 O O . SER A 1 508 ? 17.397 45.682 -41.473 1.00 33.16 508 SER A O 1
ATOM 4109 N N . ALA A 1 509 ? 17.120 44.516 -43.377 1.00 40.78 509 ALA A N 1
ATOM 4110 C CA . ALA A 1 509 ? 17.936 45.402 -44.195 1.00 40.78 509 ALA A CA 1
ATOM 4111 C C . ALA A 1 509 ? 17.204 46.740 -44.417 1.00 40.78 509 ALA A C 1
ATOM 4113 O O . ALA A 1 509 ? 15.971 46.775 -44.437 1.00 40.78 509 ALA A O 1
ATOM 4114 N N . ASN A 1 510 ? 17.979 47.806 -44.653 1.00 34.25 510 ASN A N 1
ATOM 4115 C CA . ASN A 1 510 ? 17.572 49.221 -44.605 1.00 34.25 510 ASN A CA 1
ATOM 4116 C C . ASN A 1 510 ? 17.345 49.695 -43.147 1.00 34.25 510 ASN A C 1
ATOM 4118 O O . ASN A 1 510 ? 16.702 49.020 -42.356 1.00 34.25 510 ASN A O 1
ATOM 4122 N N . ASP A 1 511 ? 17.882 50.831 -42.703 1.00 29.48 511 ASP A N 1
ATOM 4123 C CA . ASP A 1 511 ? 18.018 52.090 -43.447 1.00 29.48 511 ASP A CA 1
ATOM 4124 C C . ASP A 1 511 ? 19.420 52.747 -43.349 1.00 29.48 511 ASP A C 1
ATOM 4126 O O . ASP A 1 511 ? 20.279 52.331 -42.573 1.00 29.48 511 ASP A O 1
ATOM 4130 N N . THR A 1 512 ? 19.673 53.777 -44.163 1.00 32.50 512 THR A N 1
ATOM 4131 C CA . THR A 1 512 ? 20.967 54.465 -44.303 1.00 32.50 512 THR A CA 1
ATOM 4132 C C . THR A 1 512 ? 20.850 55.976 -44.064 1.00 32.50 512 THR A C 1
ATOM 4134 O O . THR A 1 512 ? 20.003 56.637 -44.652 1.00 32.50 512 THR A O 1
ATOM 4137 N N . ARG A 1 513 ? 21.810 56.543 -43.310 1.00 31.34 513 ARG A N 1
ATOM 4138 C CA . ARG A 1 513 ? 22.015 57.986 -43.018 1.00 31.34 513 ARG A CA 1
ATOM 4139 C C . ARG A 1 513 ? 20.922 58.707 -42.206 1.00 31.34 513 ARG A C 1
ATOM 4141 O O . ARG A 1 513 ? 19.893 59.114 -42.738 1.00 31.34 513 ARG A O 1
ATOM 4148 N N . LYS A 1 514 ? 21.348 59.214 -41.043 1.00 29.78 514 LYS A N 1
ATOM 4149 C CA . LYS A 1 514 ? 21.736 60.639 -40.912 1.00 29.78 514 LYS A CA 1
ATOM 4150 C C . LYS A 1 514 ? 22.598 60.882 -39.671 1.00 29.78 514 LYS A C 1
ATOM 4152 O O . LYS A 1 514 ? 22.267 60.428 -38.584 1.00 29.78 514 LYS A O 1
ATOM 4157 N N . GLU A 1 515 ? 23.673 61.640 -39.848 1.00 30.16 515 GLU A N 1
ATOM 4158 C CA . GLU A 1 515 ? 24.404 62.293 -38.758 1.00 30.16 515 GLU A CA 1
ATOM 4159 C C . GLU A 1 515 ? 23.777 63.663 -38.455 1.00 30.16 515 GLU A C 1
ATOM 4161 O O . GLU A 1 515 ? 23.217 64.288 -39.356 1.00 30.16 515 GLU A O 1
ATOM 4166 N N . ILE A 1 516 ? 23.933 64.142 -37.216 1.00 30.83 516 ILE A N 1
ATOM 4167 C CA . ILE A 1 516 ? 24.272 65.530 -36.832 1.00 30.83 516 ILE A CA 1
ATOM 4168 C C . ILE A 1 516 ? 24.625 65.532 -35.325 1.00 30.83 516 ILE A C 1
ATOM 4170 O O . ILE A 1 516 ? 24.412 64.537 -34.633 1.00 30.83 516 ILE A O 1
ATOM 4174 N N . THR A 1 517 ? 25.307 66.572 -34.840 1.00 28.02 517 THR A N 1
ATOM 4175 C CA . THR A 1 517 ? 26.362 66.432 -33.820 1.00 28.02 517 THR A CA 1
ATOM 4176 C C . THR A 1 517 ? 26.102 67.065 -32.440 1.00 28.02 517 THR A C 1
ATOM 4178 O O . THR A 1 517 ? 25.333 68.011 -32.297 1.00 28.02 517 THR A O 1
ATOM 4181 N N . THR A 1 518 ? 26.952 66.646 -31.486 1.00 27.78 518 THR A N 1
ATOM 4182 C CA . THR A 1 518 ? 27.536 67.410 -30.347 1.00 27.78 518 THR A CA 1
ATOM 4183 C C . THR A 1 518 ? 26.722 67.752 -29.082 1.00 27.78 518 THR A C 1
ATOM 4185 O O . THR A 1 518 ? 25.787 68.538 -29.122 1.00 27.78 518 THR A O 1
ATOM 4188 N N . ASP A 1 519 ? 27.300 67.316 -27.944 1.00 27.97 519 ASP A N 1
ATOM 4189 C CA . ASP A 1 519 ? 27.301 67.928 -26.594 1.00 27.97 519 ASP A CA 1
ATOM 4190 C C . ASP A 1 519 ? 25.990 67.977 -25.756 1.00 27.97 519 ASP A C 1
ATOM 4192 O O . ASP A 1 519 ? 24.896 68.123 -26.279 1.00 27.97 519 ASP A O 1
ATOM 4196 N N . ARG A 1 520 ? 26.010 67.867 -24.407 1.00 28.80 520 ARG A N 1
ATOM 4197 C CA . ARG A 1 520 ? 27.128 67.949 -23.430 1.00 28.80 520 ARG A CA 1
ATOM 4198 C C . ARG A 1 520 ? 26.815 67.248 -22.075 1.00 28.80 520 ARG A C 1
ATOM 4200 O O . ARG A 1 520 ? 25.682 67.284 -21.619 1.00 28.80 520 ARG A O 1
ATOM 4207 N N . LYS A 1 521 ? 27.874 66.824 -21.357 1.00 26.56 521 LYS A N 1
ATOM 4208 C CA . LYS A 1 521 ? 28.010 66.629 -19.876 1.00 26.56 521 LYS A CA 1
ATOM 4209 C C . LYS A 1 521 ? 27.295 65.485 -19.094 1.00 26.56 521 LYS A C 1
ATOM 4211 O O . LYS A 1 521 ? 26.159 65.605 -18.668 1.00 26.56 521 LYS A O 1
ATOM 4216 N N . GLN A 1 522 ? 28.134 64.527 -18.666 1.00 28.73 522 GLN A N 1
ATOM 4217 C CA . GLN A 1 522 ? 28.469 64.170 -17.258 1.00 28.73 522 GLN A CA 1
ATOM 4218 C C . GLN A 1 522 ? 27.408 63.647 -16.244 1.00 28.73 522 GLN A C 1
ATOM 4220 O O . GLN A 1 522 ? 26.723 64.423 -15.595 1.00 28.73 522 GLN A O 1
ATOM 4225 N N . SER A 1 523 ? 27.542 62.346 -15.923 1.00 26.09 523 SER A N 1
ATOM 4226 C CA . SER A 1 523 ? 27.731 61.758 -14.566 1.00 26.09 523 SER A CA 1
ATOM 4227 C C . SER A 1 523 ? 26.690 61.942 -13.440 1.00 26.09 523 SER A C 1
ATOM 4229 O O . SER A 1 523 ? 26.575 63.029 -12.887 1.00 26.09 523 SER A O 1
ATOM 4231 N N . MET A 1 524 ? 26.174 60.818 -12.905 1.00 27.28 524 MET A N 1
ATOM 4232 C CA . MET A 1 524 ? 26.294 60.463 -11.469 1.00 27.28 524 MET A CA 1
ATOM 4233 C C . MET A 1 524 ? 26.008 58.964 -11.181 1.00 27.28 524 MET A C 1
ATOM 4235 O O . MET A 1 524 ? 25.328 58.272 -11.929 1.00 27.28 524 MET A O 1
ATOM 4239 N N . THR A 1 525 ? 26.594 58.491 -10.084 1.00 27.61 525 THR A N 1
ATOM 4240 C CA . THR A 1 525 ? 26.878 57.130 -9.574 1.00 27.61 525 THR A CA 1
ATOM 4241 C C . THR A 1 525 ? 25.696 56.168 -9.279 1.00 27.61 525 THR A C 1
ATOM 4243 O O . THR A 1 525 ? 24.602 56.598 -8.930 1.00 27.61 525 THR A O 1
ATOM 4246 N N . LYS A 1 526 ? 25.965 54.842 -9.276 1.00 32.41 526 LYS A N 1
ATOM 4247 C CA . LYS A 1 526 ? 25.169 53.796 -8.567 1.00 32.41 526 LYS A CA 1
ATOM 4248 C C . LYS A 1 526 ? 25.435 53.828 -7.041 1.00 32.41 526 LYS A C 1
ATOM 4250 O O . LYS A 1 526 ? 26.499 54.301 -6.643 1.00 32.41 526 LYS A O 1
ATOM 4255 N N . PRO A 1 527 ? 24.530 53.298 -6.190 1.00 30.02 527 PRO A N 1
ATOM 4256 C CA . PRO A 1 527 ? 24.649 51.917 -5.658 1.00 30.02 527 PRO A CA 1
ATOM 4257 C C . PRO A 1 527 ? 23.302 51.144 -5.705 1.00 30.02 527 PRO A C 1
ATOM 4259 O O . PRO A 1 527 ? 22.244 51.756 -5.699 1.00 30.02 527 PRO A O 1
ATOM 4262 N N . MET A 1 528 ? 23.229 49.830 -5.963 1.00 25.48 528 MET A N 1
ATOM 4263 C CA . MET A 1 528 ? 23.659 48.642 -5.184 1.00 25.48 528 MET A CA 1
ATOM 4264 C C . MET A 1 528 ? 22.834 48.326 -3.913 1.00 25.48 528 MET A C 1
ATOM 4266 O O . MET A 1 528 ? 22.819 49.098 -2.962 1.00 25.48 528 MET A O 1
ATOM 4270 N N . LEU A 1 529 ? 22.215 47.133 -3.909 1.00 34.78 529 LEU A N 1
ATOM 4271 C CA . LEU A 1 529 ? 21.627 46.430 -2.749 1.00 34.78 529 LEU A CA 1
ATOM 4272 C C . LEU A 1 529 ? 22.717 45.928 -1.781 1.00 34.78 529 LEU A C 1
ATOM 4274 O O . LEU A 1 529 ? 23.858 45.740 -2.215 1.00 34.78 529 LEU A O 1
ATOM 4278 N N . PRO A 1 530 ? 22.368 45.635 -0.509 1.00 31.69 530 PRO A N 1
ATOM 4279 C CA . PRO A 1 530 ? 22.583 44.274 0.034 1.00 31.69 530 PRO A CA 1
ATOM 4280 C C . PRO A 1 530 ? 21.382 43.821 0.958 1.00 31.69 530 PRO A C 1
ATOM 4282 O O . PRO A 1 530 ? 20.284 44.322 0.719 1.00 31.69 530 PRO A O 1
ATOM 4285 N N . PRO A 1 531 ? 21.438 42.806 1.871 1.00 33.84 531 PRO A N 1
ATOM 4286 C CA . PRO A 1 531 ? 20.549 41.631 1.748 1.00 33.84 531 PRO A CA 1
ATOM 4287 C C . PRO A 1 531 ? 19.855 41.139 3.061 1.00 33.84 531 PRO A C 1
ATOM 4289 O O . PRO A 1 531 ? 19.891 41.796 4.096 1.00 33.84 531 PRO A O 1
ATOM 4292 N N . LEU A 1 532 ? 19.231 39.948 3.022 1.00 34.19 532 LEU A N 1
ATOM 4293 C CA . LEU A 1 532 ? 18.618 39.232 4.165 1.00 34.19 532 LEU A CA 1
ATOM 4294 C C . LEU A 1 532 ? 19.625 38.804 5.259 1.00 34.19 532 LEU A C 1
ATOM 4296 O O . LEU A 1 532 ? 20.737 38.402 4.904 1.00 34.19 532 LEU A O 1
ATOM 4300 N N . LYS A 1 533 ? 19.155 38.660 6.522 1.00 24.47 533 LYS A N 1
ATOM 4301 C CA . LYS A 1 533 ? 19.216 37.386 7.304 1.00 24.47 533 LYS A CA 1
ATOM 4302 C C . LYS A 1 533 ? 18.576 37.407 8.720 1.00 24.47 533 LYS A C 1
ATOM 4304 O O . LYS A 1 533 ? 18.755 38.365 9.455 1.00 24.47 533 LYS A O 1
ATOM 4309 N N . GLN A 1 534 ? 18.006 36.244 9.083 1.00 24.19 534 GLN A N 1
ATOM 4310 C CA . GLN A 1 534 ? 17.926 35.586 10.416 1.00 24.19 534 GLN A CA 1
ATOM 4311 C C . GLN A 1 534 ? 16.989 36.105 11.541 1.00 24.19 534 GLN A C 1
ATOM 4313 O O . GLN A 1 534 ? 16.830 37.298 11.766 1.00 24.19 534 GLN A O 1
ATOM 4318 N N . GLU A 1 535 ? 16.406 35.135 12.266 1.00 26.78 535 GLU A N 1
ATOM 4319 C CA . GLU A 1 535 ? 15.669 35.242 13.550 1.00 26.78 535 GLU A CA 1
ATOM 4320 C C . GLU A 1 535 ? 16.644 35.108 14.752 1.00 26.78 535 GLU A C 1
ATOM 4322 O O . GLU A 1 535 ? 17.788 34.687 14.526 1.00 26.78 535 GLU A O 1
ATOM 4327 N N . PRO A 1 536 ? 16.251 35.432 16.013 1.00 27.45 536 PRO A N 1
ATOM 4328 C CA . PRO A 1 536 ? 15.678 34.379 16.889 1.00 27.45 536 PRO A CA 1
ATOM 4329 C C . PRO A 1 536 ? 14.713 34.801 18.047 1.00 27.45 536 PRO A C 1
ATOM 4331 O O . PRO A 1 536 ? 14.884 35.837 18.678 1.00 27.45 536 PRO A O 1
ATOM 4334 N N . ASP A 1 537 ? 13.792 33.880 18.372 1.00 19.28 537 ASP A N 1
ATOM 4335 C CA . ASP A 1 537 ? 13.305 33.393 19.697 1.00 19.28 537 ASP A CA 1
ATOM 4336 C C . ASP A 1 537 ? 12.647 34.274 20.821 1.00 19.28 537 ASP A C 1
ATOM 4338 O O . ASP A 1 537 ? 13.070 35.375 21.150 1.00 19.28 537 ASP A O 1
ATOM 4342 N N . CYS A 1 538 ? 11.624 33.664 21.459 1.00 19.27 538 CYS A N 1
ATOM 4343 C CA . CYS A 1 538 ? 10.940 33.853 22.768 1.00 19.27 538 CYS A CA 1
ATOM 4344 C C . CYS A 1 538 ? 10.716 35.231 23.464 1.00 19.27 538 CYS A C 1
ATOM 4346 O O . CYS A 1 538 ? 11.673 35.889 23.862 1.00 19.27 538 CYS A O 1
ATOM 4348 N N . GLN A 1 539 ? 9.455 35.508 23.894 1.00 22.00 539 GLN A N 1
ATOM 4349 C CA . GLN A 1 539 ? 9.023 35.563 25.331 1.00 22.00 539 GLN A CA 1
ATOM 4350 C C . GLN A 1 539 ? 7.516 35.914 25.607 1.00 22.00 539 GLN A C 1
ATOM 4352 O O . GLN A 1 539 ? 6.942 36.806 24.999 1.00 22.00 539 GLN A O 1
ATOM 4357 N N . TYR A 1 540 ? 6.928 35.198 26.585 1.00 22.55 540 TYR A N 1
ATOM 4358 C CA . TYR A 1 540 ? 5.779 35.431 27.514 1.00 22.55 540 TYR A CA 1
ATOM 4359 C C . TYR A 1 540 ? 4.522 36.334 27.266 1.00 22.55 540 TYR A C 1
ATOM 4361 O O . TYR A 1 540 ? 4.602 37.554 27.194 1.00 22.55 540 TYR A O 1
ATOM 4369 N N . ALA A 1 541 ? 3.357 35.702 27.539 1.00 21.94 541 ALA A N 1
ATOM 4370 C CA . ALA A 1 541 ? 2.192 36.163 28.348 1.00 21.94 541 ALA A CA 1
ATOM 4371 C C . ALA A 1 541 ? 1.061 37.077 27.771 1.00 21.94 541 ALA A C 1
ATOM 4373 O O . ALA A 1 541 ? 1.178 37.713 26.733 1.00 21.94 541 ALA A O 1
ATOM 4374 N N . ALA A 1 542 ? -0.093 37.060 28.469 1.00 24.91 542 ALA A N 1
ATOM 4375 C CA . ALA A 1 542 ? -1.431 37.615 28.132 1.00 24.91 542 ALA A CA 1
ATOM 4376 C C . ALA A 1 542 ? -2.082 38.239 29.422 1.00 24.91 542 ALA A C 1
ATOM 4378 O O . ALA A 1 542 ? -1.317 38.378 30.381 1.00 24.91 542 ALA A O 1
ATOM 4379 N N . PRO A 1 543 ? -3.410 38.552 29.588 1.00 37.88 543 PRO A N 1
ATOM 4380 C CA . PRO A 1 543 ? -4.584 38.462 28.679 1.00 37.88 543 PRO A CA 1
ATOM 4381 C C . PRO A 1 543 ? -5.691 39.581 28.761 1.00 37.88 543 PRO A C 1
ATOM 4383 O O . PRO A 1 543 ? -5.786 40.302 29.748 1.00 37.88 543 PRO A O 1
ATOM 4386 N N . LEU A 1 544 ? -6.663 39.551 27.815 1.00 27.88 544 LEU A N 1
ATOM 4387 C CA . LEU A 1 544 ? -8.088 40.018 27.935 1.00 27.88 544 LEU A CA 1
ATOM 4388 C C . LEU A 1 544 ? -8.355 41.551 28.118 1.00 27.88 544 LEU A C 1
ATOM 4390 O O . LEU A 1 544 ? -7.384 42.278 28.304 1.00 27.88 544 LEU A O 1
ATOM 4394 N N . PRO A 1 545 ? -9.607 42.109 28.008 1.00 39.09 545 PRO A N 1
ATOM 4395 C CA . PRO A 1 545 ? -10.966 41.508 28.049 1.00 39.09 545 PRO A CA 1
ATOM 4396 C C . PRO A 1 545 ? -11.940 41.848 26.867 1.00 39.09 545 PRO A C 1
ATOM 4398 O O . PRO A 1 545 ? -11.551 42.558 25.942 1.00 39.09 545 PRO A O 1
ATOM 4401 N N . PRO A 1 546 ? -13.206 41.340 26.855 1.00 34.91 546 PRO A N 1
ATOM 4402 C CA . PRO A 1 546 ? -14.106 41.382 25.684 1.00 34.91 546 PRO A CA 1
ATOM 4403 C C . PRO A 1 546 ? -15.392 42.243 25.816 1.00 34.91 546 PRO A C 1
ATOM 4405 O O . PRO A 1 546 ? -15.877 42.512 26.913 1.00 34.91 546 PRO A O 1
ATOM 4408 N N . ALA A 1 547 ? -16.024 42.558 24.674 1.00 27.31 547 ALA A N 1
ATOM 4409 C CA . ALA A 1 547 ? -17.384 43.114 24.537 1.00 27.31 547 ALA A CA 1
ATOM 4410 C C . ALA A 1 547 ? -17.948 42.807 23.123 1.00 27.31 547 ALA A C 1
ATOM 4412 O O . ALA A 1 547 ? -17.171 42.748 22.178 1.00 27.31 547 ALA A O 1
ATOM 4413 N N . ALA A 1 548 ? -19.251 42.620 22.859 1.00 27.70 548 ALA A N 1
ATOM 4414 C CA . ALA A 1 548 ? -20.412 42.343 23.718 1.00 27.70 548 ALA A CA 1
ATOM 4415 C C . ALA A 1 548 ? -21.512 41.608 22.900 1.00 27.70 548 ALA A C 1
ATOM 4417 O O . ALA A 1 548 ? -21.506 41.636 21.670 1.00 27.70 548 ALA A O 1
ATOM 4418 N N . ARG A 1 549 ? -22.474 40.947 23.566 1.00 26.34 549 ARG A N 1
ATOM 4419 C CA . ARG A 1 549 ? -23.574 40.188 22.919 1.00 26.34 549 ARG A CA 1
ATOM 4420 C C . ARG A 1 549 ? -24.604 41.081 22.204 1.00 26.34 549 ARG A C 1
ATOM 4422 O O . ARG A 1 549 ? -24.948 42.147 22.710 1.00 26.34 549 ARG A O 1
ATOM 4429 N N . LYS A 1 550 ? -25.256 40.538 21.164 1.00 28.44 550 LYS A N 1
ATOM 4430 C CA . LYS A 1 550 ? -26.660 40.849 20.813 1.00 28.44 550 LYS A CA 1
ATOM 4431 C C . LYS A 1 550 ? -27.475 39.584 20.510 1.00 28.44 550 LYS A C 1
ATOM 4433 O O . LYS A 1 550 ? -26.936 38.577 20.064 1.00 28.44 550 LYS A O 1
ATOM 4438 N N . GLN A 1 551 ? -28.772 39.659 20.810 1.00 26.67 551 GLN A N 1
ATOM 4439 C CA . GLN A 1 551 ? -29.798 38.603 20.795 1.00 26.67 551 GLN A CA 1
ATOM 4440 C C . GLN A 1 551 ? -31.165 39.285 20.500 1.00 26.67 551 GLN A C 1
ATOM 4442 O O . GLN A 1 551 ? -31.250 40.502 20.647 1.00 26.67 551 GLN A O 1
ATOM 4447 N N . ILE A 1 552 ? -32.268 38.633 20.105 1.00 27.72 552 ILE A N 1
ATOM 4448 C CA . ILE A 1 552 ? -32.570 37.210 19.843 1.00 27.72 552 ILE A CA 1
ATOM 4449 C C . ILE A 1 552 ? -33.649 37.128 18.737 1.00 27.72 552 ILE A C 1
ATOM 4451 O O . ILE A 1 552 ? -34.484 38.027 18.704 1.00 27.72 552 ILE A O 1
ATOM 4455 N N . GLN A 1 553 ? -33.703 36.074 17.903 1.00 27.66 553 GLN A N 1
ATOM 4456 C CA . GLN A 1 553 ? -34.944 35.618 17.229 1.00 27.66 553 GLN A CA 1
ATOM 4457 C C . GLN A 1 553 ? -34.841 34.158 16.732 1.00 27.66 553 GLN A C 1
ATOM 4459 O O . GLN A 1 553 ? -33.740 33.653 16.525 1.00 27.66 553 GLN A O 1
ATOM 4464 N N . LEU A 1 554 ? -35.984 33.468 16.576 1.00 27.31 554 LEU A N 1
ATOM 4465 C CA . LEU A 1 554 ? -36.062 32.003 16.421 1.00 27.31 554 LEU A CA 1
ATOM 4466 C C . LEU A 1 554 ? -37.113 31.544 15.376 1.00 27.31 554 LEU A C 1
ATOM 4468 O O . LEU A 1 554 ? -38.172 32.149 15.256 1.00 27.31 554 LEU A O 1
ATOM 4472 N N . ARG A 1 555 ? -36.859 30.375 14.757 1.00 25.22 555 ARG A N 1
ATOM 4473 C CA . ARG A 1 555 ? -37.745 29.532 13.909 1.00 25.22 555 ARG A CA 1
ATOM 4474 C C . ARG A 1 555 ? -38.064 30.000 12.477 1.00 25.22 555 ARG A C 1
ATOM 4476 O O . ARG A 1 555 ? -38.771 30.979 12.274 1.00 25.22 555 ARG A O 1
ATOM 4483 N N . ARG A 1 556 ? -37.825 29.088 11.522 1.00 27.08 556 ARG A N 1
ATOM 4484 C CA . ARG A 1 556 ? -38.887 28.302 10.841 1.00 27.08 556 ARG A CA 1
ATOM 4485 C C . ARG A 1 556 ? -38.321 26.976 10.297 1.00 27.08 556 ARG A C 1
ATOM 4487 O O . ARG A 1 556 ? -37.109 26.795 10.287 1.00 27.08 556 ARG A O 1
ATOM 4494 N N . ARG A 1 557 ? -39.207 26.032 9.950 1.00 28.38 557 ARG A N 1
ATOM 4495 C CA . ARG A 1 557 ? -38.866 24.733 9.330 1.00 28.38 557 ARG A CA 1
ATOM 4496 C C . ARG A 1 557 ? -38.441 24.915 7.869 1.00 28.38 557 ARG A C 1
ATOM 4498 O O . ARG A 1 557 ? -39.047 25.738 7.188 1.00 28.38 557 ARG A O 1
ATOM 4505 N N . SER A 1 558 ? -37.565 24.025 7.404 1.00 27.38 558 SER A N 1
ATOM 4506 C CA . SER A 1 558 ? -37.459 23.581 6.007 1.00 27.38 558 SER A CA 1
ATOM 4507 C C . SER A 1 558 ? -37.182 22.074 5.997 1.00 27.38 558 SER A C 1
ATOM 4509 O O . SER A 1 558 ? -36.521 21.572 6.907 1.00 27.38 558 SER A O 1
ATOM 4511 N N . GLU A 1 559 ? -37.698 21.360 5.001 1.00 32.84 559 GLU A N 1
ATOM 4512 C CA . GLU A 1 559 ? -37.519 19.911 4.808 1.00 32.84 559 GLU A CA 1
ATOM 4513 C C . GLU A 1 559 ? -36.380 19.631 3.797 1.00 32.84 559 GLU A C 1
ATOM 4515 O O . GLU A 1 559 ? -35.943 20.560 3.109 1.00 32.84 559 GLU A O 1
ATOM 4520 N N . PRO A 1 560 ? -35.813 18.407 3.738 1.00 26.02 560 PRO A N 1
ATOM 4521 C CA . PRO A 1 560 ? -34.649 18.128 2.897 1.00 26.02 560 PRO A CA 1
ATOM 4522 C C . PRO A 1 560 ? -35.024 18.035 1.411 1.00 26.02 560 PRO A C 1
ATOM 4524 O O . PRO A 1 560 ? -35.895 17.257 1.031 1.00 26.02 560 PRO A O 1
ATOM 4527 N N . ASN A 1 561 ? -34.325 18.792 0.561 1.00 25.94 561 ASN A N 1
ATOM 4528 C CA . ASN A 1 561 ? -34.540 18.757 -0.886 1.00 25.94 561 ASN A CA 1
ATOM 4529 C C . ASN A 1 561 ? -33.929 17.501 -1.525 1.00 25.94 561 ASN A C 1
ATOM 4531 O O . ASN A 1 561 ? -32.714 17.393 -1.693 1.00 25.94 561 ASN A O 1
ATOM 4535 N N . GLU A 1 562 ? -34.803 16.598 -1.951 1.00 25.62 562 GLU A N 1
ATOM 4536 C CA . GLU A 1 562 ? -34.530 15.573 -2.955 1.00 25.62 562 GLU A CA 1
ATOM 4537 C C . GLU A 1 562 ? -34.293 16.232 -4.330 1.00 25.62 562 GLU A C 1
ATOM 4539 O O . GLU A 1 562 ? -35.044 17.123 -4.725 1.00 25.62 562 GLU A O 1
ATOM 4544 N N . TYR A 1 563 ? -33.267 15.802 -5.077 1.00 25.17 563 TYR A N 1
ATOM 4545 C CA . TYR A 1 563 ? -33.052 16.240 -6.463 1.00 25.17 563 TYR A CA 1
ATOM 4546 C C . TYR A 1 563 ? -32.715 15.065 -7.382 1.00 25.17 563 TYR A C 1
ATOM 4548 O O . TYR A 1 563 ? -31.634 14.478 -7.324 1.00 25.17 563 TYR A O 1
ATOM 4556 N N . SER A 1 564 ? -33.673 14.726 -8.243 1.00 28.19 564 SER A N 1
ATOM 4557 C CA . SER A 1 564 ? -33.584 13.614 -9.187 1.00 28.19 564 SER A CA 1
ATOM 4558 C C . SER A 1 564 ? -32.830 13.968 -10.473 1.00 28.19 564 SER A C 1
ATOM 4560 O O . SER A 1 564 ? -32.807 15.110 -10.931 1.00 28.19 564 SER A O 1
ATOM 4562 N N . LEU A 1 565 ? -32.276 12.936 -11.111 1.00 28.59 565 LEU A N 1
ATOM 4563 C CA . LEU A 1 565 ? -31.693 13.005 -12.451 1.00 28.59 565 LEU A CA 1
ATOM 4564 C C . LEU A 1 565 ? -32.720 13.475 -13.494 1.00 28.59 565 LEU A C 1
ATOM 4566 O O . LEU A 1 565 ? -33.783 12.874 -13.635 1.00 28.59 565 LEU A O 1
ATOM 4570 N N . SER A 1 566 ? -32.345 14.439 -14.335 1.00 25.77 566 SER A N 1
ATOM 4571 C CA . SER A 1 566 ? -32.977 14.615 -15.647 1.00 25.77 566 SER A CA 1
ATOM 4572 C C . SER A 1 566 ? -31.958 15.043 -16.707 1.00 25.77 566 SER A C 1
ATOM 4574 O O . SER A 1 566 ? -31.001 15.766 -16.441 1.00 25.77 566 SER A O 1
ATOM 4576 N N . LYS A 1 567 ? -32.148 14.534 -17.926 1.00 25.22 567 LYS A N 1
ATOM 4577 C CA . LYS A 1 567 ? -31.423 14.928 -19.143 1.00 25.22 567 LYS A CA 1
ATOM 4578 C C . LYS A 1 567 ? -32.382 15.770 -19.983 1.00 25.22 567 LYS A C 1
ATOM 4580 O O . LYS A 1 567 ? -33.549 15.407 -20.023 1.00 25.22 567 LYS A O 1
ATOM 4585 N N . HIS A 1 568 ? -31.904 16.771 -20.725 1.00 24.62 568 HIS A N 1
ATOM 4586 C CA . HIS A 1 568 ? -32.197 16.943 -22.163 1.00 24.62 568 HIS A CA 1
ATOM 4587 C C . HIS A 1 568 ? -31.345 18.080 -22.774 1.00 24.62 568 HIS A C 1
ATOM 4589 O O . HIS A 1 568 ? -30.359 18.491 -22.167 1.00 24.62 568 HIS A O 1
ATOM 4595 N N . LYS A 1 569 ? -31.591 18.456 -24.039 1.00 24.84 569 LYS A N 1
ATOM 4596 C CA . LYS A 1 569 ? -30.573 19.002 -24.959 1.00 24.84 569 LYS A CA 1
ATOM 4597 C C . LYS A 1 569 ? -31.197 19.987 -25.971 1.00 24.84 569 LYS A C 1
ATOM 4599 O O . LYS A 1 569 ? -32.216 19.627 -26.550 1.00 24.84 569 LYS A O 1
ATOM 4604 N N . LEU A 1 570 ? -30.505 21.104 -26.276 1.00 24.94 570 LEU A N 1
ATOM 4605 C CA . LEU A 1 570 ? -30.802 22.106 -27.344 1.00 24.94 570 LEU A CA 1
ATOM 4606 C C . LEU A 1 570 ? -32.050 23.011 -27.067 1.00 24.94 570 LEU A C 1
ATOM 4608 O O . LEU A 1 570 ? -32.884 22.629 -26.258 1.00 24.94 570 LEU A O 1
ATOM 4612 N N . ARG A 1 571 ? -32.245 24.220 -27.650 1.00 22.47 571 ARG A N 1
ATOM 4613 C CA . ARG A 1 571 ? -31.591 24.888 -28.811 1.00 22.47 571 ARG A CA 1
ATOM 4614 C C . ARG A 1 571 ? -31.758 26.445 -28.860 1.00 22.47 571 ARG A C 1
ATOM 4616 O O . ARG A 1 571 ? -32.882 26.918 -28.792 1.00 22.47 571 ARG A O 1
ATOM 4623 N N . THR A 1 572 ? -30.681 27.174 -29.213 1.00 22.73 572 THR A N 1
ATOM 4624 C CA . THR A 1 572 ? -30.608 28.456 -30.003 1.00 22.73 572 THR A CA 1
ATOM 4625 C C . THR A 1 572 ? -31.190 29.822 -29.532 1.00 22.73 572 THR A C 1
ATOM 4627 O O . THR A 1 572 ? -32.138 29.887 -28.765 1.00 22.73 572 THR A O 1
ATOM 4630 N N . THR A 1 573 ? -30.628 30.893 -30.148 1.00 22.86 573 THR A N 1
ATOM 4631 C CA . THR A 1 573 ? -31.031 32.334 -30.266 1.00 22.86 573 THR A CA 1
ATOM 4632 C C . THR A 1 573 ? -30.930 33.265 -29.037 1.00 22.86 573 THR A C 1
ATOM 4634 O O . THR A 1 573 ? -31.346 32.863 -27.962 1.00 22.86 573 THR A O 1
ATOM 4637 N N . SER A 1 574 ? -30.472 34.537 -29.120 1.00 24.67 574 SER A N 1
ATOM 4638 C CA . SER A 1 574 ? -29.603 35.267 -30.100 1.00 24.67 574 SER A CA 1
ATOM 4639 C C . SER A 1 574 ? -29.350 36.742 -29.679 1.00 24.67 574 SER A C 1
ATOM 4641 O O . SER A 1 574 ? -30.331 37.399 -29.348 1.00 24.67 574 SER A O 1
ATOM 4643 N N . THR A 1 575 ? -28.120 37.281 -29.872 1.00 25.73 575 THR A N 1
ATOM 4644 C CA . THR A 1 575 ? -27.722 38.737 -29.915 1.00 25.73 575 THR A CA 1
ATOM 4645 C C . THR A 1 575 ? -28.025 39.615 -28.674 1.00 25.73 575 THR A C 1
ATOM 4647 O O . THR A 1 575 ? -28.943 39.309 -27.930 1.00 25.73 575 THR A O 1
ATOM 4650 N N . SER A 1 576 ? -27.338 40.720 -28.334 1.00 26.94 576 SER A N 1
ATOM 4651 C CA . SER A 1 576 ? -26.162 41.502 -28.824 1.00 26.94 576 SER A CA 1
ATOM 4652 C C . SER A 1 576 ? -25.550 42.232 -27.597 1.00 26.94 576 SER A C 1
ATOM 4654 O O . SER A 1 576 ? -26.309 42.501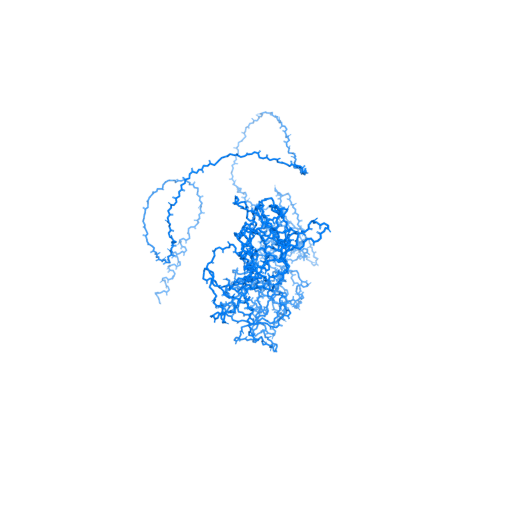 -26.671 1.00 26.94 576 SER A O 1
ATOM 4656 N N . SER A 1 577 ? -24.250 42.526 -27.464 1.00 29.36 577 SER A N 1
ATOM 4657 C CA . SER A 1 577 ? -23.455 43.620 -28.088 1.00 29.36 577 SER A CA 1
ATOM 4658 C C . SER A 1 577 ? -21.943 43.351 -27.843 1.00 29.36 577 SER A C 1
ATOM 4660 O O . SER A 1 577 ? -21.627 42.690 -26.857 1.00 29.36 577 SER A O 1
ATOM 4662 N N . LYS A 1 578 ? -20.997 43.670 -28.744 1.00 29.83 578 LYS A N 1
ATOM 4663 C CA . LYS A 1 578 ? -20.405 45.003 -29.026 1.00 29.83 578 LYS A CA 1
ATOM 4664 C C . LYS A 1 578 ? -19.758 45.677 -27.797 1.00 29.83 578 LYS A C 1
ATOM 4666 O O . LYS A 1 578 ? -20.401 45.702 -26.749 1.00 29.83 578 LYS A O 1
ATOM 4671 N N . ASP A 1 579 ? -18.528 46.205 -27.831 1.00 30.14 579 ASP A N 1
ATOM 4672 C CA . ASP A 1 579 ? -17.523 46.457 -28.903 1.00 30.14 579 ASP A CA 1
ATOM 4673 C C . ASP A 1 579 ? -16.088 46.134 -28.344 1.00 30.14 579 ASP A C 1
ATOM 4675 O O . ASP A 1 579 ? -15.970 45.988 -27.128 1.00 30.14 579 ASP A O 1
ATOM 4679 N N . GLU A 1 580 ? -14.928 46.118 -29.035 1.00 32.34 580 GLU A N 1
ATOM 4680 C CA . GLU A 1 580 ? -14.456 45.633 -30.366 1.00 32.34 580 GLU A CA 1
ATOM 4681 C C . GLU A 1 580 ? -13.032 46.231 -30.690 1.00 32.34 580 GLU A C 1
ATOM 4683 O O . GLU A 1 580 ? -12.904 47.034 -31.607 1.00 32.34 580 GLU A O 1
ATOM 4688 N N . GLU A 1 581 ? -11.964 45.868 -29.935 1.00 33.06 581 GLU A N 1
ATOM 4689 C CA . GLU A 1 581 ? -10.532 46.275 -30.121 1.00 33.06 581 GLU A CA 1
ATOM 4690 C C . GLU A 1 581 ? -9.562 45.138 -29.684 1.00 33.06 581 GLU A C 1
ATOM 4692 O O . GLU A 1 581 ? -9.723 44.599 -28.588 1.00 33.06 581 GLU A O 1
ATOM 4697 N N . ASP A 1 582 ? -8.427 44.872 -30.331 1.00 32.22 582 ASP A N 1
ATOM 4698 C CA . ASP A 1 582 ? -8.106 44.363 -31.683 1.00 32.22 582 ASP A CA 1
ATOM 4699 C C . ASP A 1 582 ? -6.566 44.162 -31.706 1.00 32.22 582 ASP A C 1
ATOM 4701 O O . ASP A 1 582 ? -5.840 45.043 -31.244 1.00 32.22 582 ASP A O 1
ATOM 4705 N N . ASP A 1 583 ? -6.059 43.001 -32.139 1.00 36.81 583 ASP A N 1
ATOM 4706 C CA . ASP A 1 583 ? -4.612 42.689 -32.213 1.00 36.81 583 ASP A CA 1
ATOM 4707 C C . ASP A 1 583 ? -4.406 41.478 -33.155 1.00 36.81 583 ASP A C 1
ATOM 4709 O O . ASP A 1 583 ? -4.792 40.347 -32.838 1.00 36.81 583 ASP A O 1
ATOM 4713 N N . GLU A 1 584 ? -3.879 41.709 -34.363 1.00 34.84 584 GLU A N 1
ATOM 4714 C CA . GLU A 1 584 ? -3.902 40.726 -35.459 1.00 34.84 584 GLU A CA 1
ATOM 4715 C C . GLU A 1 584 ? -2.915 39.560 -35.257 1.00 34.84 584 GLU A C 1
ATOM 4717 O O . GLU A 1 584 ? -1.724 39.754 -35.000 1.00 34.84 584 GLU A O 1
ATOM 4722 N N . HIS A 1 585 ? -3.383 38.322 -35.457 1.00 41.00 585 HIS A N 1
ATOM 4723 C CA . HIS A 1 585 ? -2.541 37.121 -35.539 1.00 41.00 585 HIS A CA 1
ATOM 4724 C C . HIS A 1 585 ? -2.905 36.286 -36.774 1.00 41.00 585 HIS A C 1
ATOM 4726 O O . HIS A 1 585 ? -3.923 35.590 -36.783 1.00 41.00 585 HIS A O 1
ATOM 4732 N N . ASP A 1 586 ? -2.036 36.313 -37.788 1.00 45.62 586 ASP A N 1
ATOM 4733 C CA . ASP A 1 586 ? -2.135 35.459 -38.975 1.00 45.62 586 ASP A CA 1
ATOM 4734 C C . ASP A 1 586 ? -2.092 33.967 -38.604 1.00 45.62 586 ASP A C 1
ATOM 4736 O O . ASP A 1 586 ? -1.084 33.448 -38.116 1.00 45.62 586 ASP A O 1
ATOM 4740 N N . TYR A 1 587 ? -3.177 33.257 -38.911 1.00 45.31 587 TYR A N 1
ATOM 4741 C CA . TYR A 1 587 ? -3.228 31.798 -38.951 1.00 45.31 587 TYR A CA 1
ATOM 4742 C C . TYR A 1 587 ? -3.789 31.358 -40.305 1.00 45.31 587 TYR A C 1
ATOM 4744 O O . TYR A 1 587 ? -4.936 31.659 -40.637 1.00 45.31 587 TYR A O 1
ATOM 4752 N N . GLU A 1 588 ? -2.996 30.611 -41.079 1.00 42.56 588 GLU A N 1
ATOM 4753 C CA . GLU A 1 588 ? -3.433 30.063 -42.366 1.00 42.56 588 GLU A CA 1
ATOM 4754 C C . GLU A 1 588 ? -4.685 29.183 -42.194 1.00 42.56 588 GLU A C 1
ATOM 4756 O O . GLU A 1 588 ? -4.719 28.238 -41.398 1.00 42.56 588 GLU A O 1
ATOM 4761 N N . CYS A 1 589 ? -5.747 29.505 -42.935 1.00 39.59 589 CYS A N 1
ATOM 4762 C CA . CYS A 1 589 ? -7.064 28.920 -42.705 1.00 39.59 589 CYS A CA 1
ATOM 4763 C C . CYS A 1 589 ? -7.193 27.515 -43.324 1.00 39.59 589 CYS A C 1
ATOM 4765 O O . CYS A 1 589 ? -7.144 27.338 -44.540 1.00 39.59 589 CYS A O 1
ATOM 4767 N N . ILE A 1 590 ? -7.442 26.502 -42.485 1.00 47.16 590 ILE A N 1
ATOM 4768 C CA . ILE A 1 590 ? -7.427 25.065 -42.847 1.00 47.16 590 ILE A CA 1
ATOM 4769 C C . ILE A 1 590 ? -8.668 24.636 -43.683 1.00 47.16 590 ILE A C 1
ATOM 4771 O O . ILE A 1 590 ? -8.886 23.458 -43.974 1.00 47.16 590 ILE A O 1
ATOM 4775 N N . GLU A 1 591 ? -9.510 25.575 -44.127 1.00 46.50 591 GLU A N 1
ATOM 4776 C CA . GLU A 1 591 ? -10.726 25.262 -44.889 1.00 46.50 591 GLU A CA 1
ATOM 4777 C C . GLU A 1 591 ? -10.472 24.601 -46.253 1.00 46.50 591 GLU A C 1
ATOM 4779 O O . GLU A 1 591 ? -11.249 23.738 -46.674 1.00 46.50 591 GLU A O 1
ATOM 4784 N N . ASP A 1 592 ? -9.409 24.978 -46.963 1.00 45.94 592 ASP A N 1
ATOM 4785 C CA . ASP A 1 592 ? -9.190 24.487 -48.329 1.00 45.94 592 ASP A CA 1
ATOM 4786 C C . ASP A 1 592 ? -8.734 23.020 -48.358 1.00 45.94 592 ASP A C 1
ATOM 4788 O O . ASP A 1 592 ? -9.115 22.266 -49.260 1.00 45.94 592 ASP A O 1
ATOM 4792 N N . THR A 1 593 ? -8.061 22.550 -47.302 1.00 48.50 593 THR A N 1
ATOM 4793 C CA . THR A 1 593 ? -7.771 21.120 -47.110 1.00 48.50 593 THR A CA 1
ATOM 4794 C C . THR A 1 593 ? -9.060 20.304 -46.948 1.00 48.50 593 THR A C 1
ATOM 4796 O O . THR A 1 593 ? -9.186 19.210 -47.502 1.00 48.50 593 THR A O 1
ATOM 4799 N N . VAL A 1 594 ? -10.061 20.845 -46.241 1.00 51.97 594 VAL A N 1
ATOM 4800 C CA . VAL A 1 594 ? -11.366 20.188 -46.035 1.00 51.97 594 VAL A CA 1
ATOM 4801 C C . VAL A 1 594 ? -12.177 20.138 -47.337 1.00 51.97 594 VAL A C 1
ATOM 4803 O O . VAL A 1 594 ? -12.843 19.132 -47.613 1.00 51.97 594 VAL A O 1
ATOM 4806 N N . LYS A 1 595 ? -12.088 21.177 -48.180 1.00 47.19 595 LYS A N 1
ATOM 4807 C CA . LYS A 1 595 ? -12.732 21.217 -49.506 1.00 47.19 595 LYS A CA 1
ATOM 4808 C C . LYS A 1 595 ? -12.150 20.151 -50.446 1.00 47.19 595 LYS A C 1
ATOM 4810 O O . LYS A 1 595 ? -12.923 19.419 -51.068 1.00 47.19 595 LYS A O 1
ATOM 4815 N N . ASP A 1 596 ? -10.826 19.996 -50.512 1.00 49.50 596 ASP A N 1
ATOM 4816 C CA . ASP A 1 596 ? -10.178 19.006 -51.392 1.00 49.50 596 ASP A CA 1
ATOM 4817 C C . ASP A 1 596 ? -10.431 17.548 -50.951 1.00 49.50 596 ASP A C 1
ATOM 4819 O O . ASP A 1 596 ? -10.776 16.696 -51.778 1.00 49.50 596 ASP A O 1
ATOM 4823 N N . ILE A 1 597 ? -10.393 17.265 -49.641 1.00 56.31 597 ILE A N 1
ATOM 4824 C CA . ILE A 1 597 ? -10.805 15.959 -49.089 1.00 56.31 597 ILE A CA 1
ATOM 4825 C C . ILE A 1 597 ? -12.259 15.649 -49.485 1.00 56.31 597 ILE A C 1
ATOM 4827 O O . ILE A 1 597 ? -12.546 14.568 -50.004 1.00 56.31 597 ILE A O 1
ATOM 4831 N N . SER A 1 598 ? -13.166 16.621 -49.342 1.00 49.72 598 SER A N 1
ATOM 4832 C CA . SER A 1 598 ? -14.585 16.467 -49.694 1.00 49.72 598 SER A CA 1
ATOM 4833 C C . SER A 1 598 ? -14.815 16.184 -51.187 1.00 49.72 598 SER A C 1
ATOM 4835 O O . SER A 1 598 ? -15.707 15.406 -51.543 1.00 49.72 598 SER A O 1
ATOM 4837 N N . GLN A 1 599 ? -14.012 16.774 -52.082 1.00 47.75 599 GLN A N 1
ATOM 4838 C CA . GLN A 1 599 ? -14.092 16.496 -53.521 1.00 47.75 599 GLN A CA 1
ATOM 4839 C C . GLN A 1 599 ? -13.525 15.117 -53.888 1.00 47.75 599 GLN A C 1
ATOM 4841 O O . GLN A 1 599 ? -14.131 14.409 -54.698 1.00 47.75 599 GLN A O 1
ATOM 4846 N N . LYS A 1 600 ? -12.412 14.696 -53.271 1.00 48.28 600 LYS A N 1
ATOM 4847 C CA . LYS A 1 600 ? -11.837 13.355 -53.472 1.00 48.28 600 LYS A CA 1
ATOM 4848 C C . LYS A 1 600 ? -12.811 12.256 -53.046 1.00 48.28 600 LYS A C 1
ATOM 4850 O O . LYS A 1 600 ? -13.055 11.339 -53.828 1.00 48.28 600 LYS A O 1
ATOM 4855 N N . THR A 1 601 ? -13.456 12.385 -51.884 1.00 48.06 601 THR A N 1
ATOM 4856 C CA . THR A 1 601 ? -14.446 11.400 -51.410 1.00 48.06 601 THR A CA 1
ATOM 4857 C C . THR A 1 601 ? -15.650 11.275 -52.354 1.00 48.06 601 THR A C 1
ATOM 4859 O O . THR A 1 601 ? -16.113 10.164 -52.610 1.00 48.06 601 THR A O 1
ATOM 4862 N N . ARG A 1 602 ? -16.124 12.379 -52.955 1.00 43.59 602 ARG A N 1
ATOM 4863 C CA . ARG A 1 602 ? -17.234 12.346 -53.931 1.00 43.59 602 ARG A CA 1
ATOM 4864 C C . ARG A 1 602 ? -16.889 11.657 -55.257 1.00 43.59 602 ARG A C 1
ATOM 4866 O O . ARG A 1 602 ? -17.788 11.094 -55.874 1.00 43.59 602 ARG A O 1
ATOM 4873 N N . LYS A 1 603 ? -15.622 11.649 -55.689 1.00 46.00 603 LYS A N 1
ATOM 4874 C CA . LYS A 1 603 ? -15.189 10.942 -56.915 1.00 46.00 603 LYS A CA 1
ATOM 4875 C C . LYS A 1 603 ? -15.029 9.425 -56.744 1.00 46.00 603 LYS A C 1
ATOM 4877 O O . LYS A 1 603 ? -14.930 8.728 -57.748 1.00 46.00 603 LYS A O 1
ATOM 4882 N N . ILE A 1 604 ? -15.024 8.915 -55.511 1.00 48.97 604 ILE A N 1
ATOM 4883 C CA . ILE A 1 604 ? -14.882 7.478 -55.209 1.00 48.97 604 ILE A CA 1
ATOM 4884 C C . ILE A 1 604 ? -16.247 6.759 -55.176 1.00 48.97 604 ILE A C 1
ATOM 4886 O O . ILE A 1 604 ? -16.308 5.560 -55.408 1.00 48.97 604 ILE A O 1
ATOM 4890 N N . PHE A 1 605 ? -17.348 7.486 -54.951 1.00 43.16 605 PHE A N 1
ATOM 4891 C CA . PHE A 1 605 ? -18.711 6.933 -54.850 1.00 43.16 605 PHE A CA 1
ATOM 4892 C C . PHE A 1 605 ? -19.551 7.013 -56.143 1.00 43.16 605 PHE A C 1
ATOM 4894 O O . PHE A 1 605 ? -20.751 6.745 -56.111 1.00 43.16 605 PHE A O 1
ATOM 4901 N N . LEU A 1 606 ? -18.949 7.396 -57.274 1.00 44.25 606 LEU A N 1
ATOM 4902 C CA . LEU A 1 606 ? -19.622 7.549 -58.575 1.00 44.25 606 LEU A CA 1
ATOM 4903 C C . LEU A 1 606 ? -18.802 6.930 -59.723 1.00 44.25 606 LEU A C 1
ATOM 4905 O O . LEU A 1 606 ? -18.604 7.553 -60.771 1.00 44.25 606 LEU A O 1
ATOM 4909 N N . ARG A 1 607 ? -18.301 5.707 -59.517 1.00 39.31 607 ARG A N 1
ATOM 4910 C CA . ARG A 1 607 ? -17.671 4.893 -60.562 1.00 39.31 607 ARG A CA 1
ATOM 4911 C C . ARG A 1 607 ? -17.829 3.400 -60.298 1.00 39.31 607 ARG A C 1
ATOM 4913 O O . ARG A 1 607 ? -17.882 3.043 -59.104 1.00 39.31 607 ARG A O 1
#

Secondary structure (DSSP, 8-state):
--S--EEEETTEEEEEEEEEEEEEEEEETTS-EEEE-TT---EEEE------EEEHHHHHHHHTSSS-----EEEESS-EEETTEEEPTT--EEEEEEEEETTEEEEEEEESS-SS--EEEEETT-EEEEEE---PPPEEHHHHHH-TTGGGS-EEETTS-SS-EEEEEEEEEEEEETT-SS-EEEETTS-------TTT-TT---PPPEEHHHHGGGGGG-SEEEEESS--S-TTSBSSTTGGG--TT-EEEEEEEE---EEEEEEPPBSB---EEEEETT---EEEE---EESSHHHHHHHHHTT---EEEE-S-B---STTS--B-TT-EEEEEEEEEEEESEEEEEEEEEEEEEETTEEEEEEEEEETT----EEE-------B-HHHHHHHSPSSEEEEEEE--TT-SS-SGGG-S-EEEEEEE---EEEEEETT-TTEEEEEETTT---EEEE-SSPPPP-SS-EE-TTEEEEPHHHHHHHHHHS---SPPPPPPPPPP------------------------------------------------------------------------------------THHHHHHHHHHHHHHS--

Radius of gyration: 47.53 Å; chains: 1; bounding box: 94×94×147 Å

InterPro domains:
  IPR025946 CABIT domain [PF12736] (11-202)
  IPR025946 CABIT domain [PF12736] (222-437)
  IPR039671 Protein THEMIS [PTHR15215] (12-600)

Organism: NCBI:txid1415580

Foldseek 3Di:
DPQFFWKDFPNWIKTFHDKAFQWKWKAFPVRDIDTHGPQDFWWKFFDPPWDWDQFLLVVQCVVPVDDDPAKFKKFFQQWDDAPRDIDHGPQIKIFHDWDDDPNWIWTFIFGDPDPPTDGTTHTRRGGGGMTGPDPGDIDDPVRCVVDPVSQPTWIDTPVDPHPTIHIGTKMWGFIQIAAAQDTDTHIPPDDTDIDGCCVVCVVPDRFHWDALVRVLVVQVVPFFKKFFQAQWPCLAFFPDCPSVVRGHRFMKTFHHKDQWKWFWKWFDDDPDDIWIKTATLPFDFWKFFFWDKDFWLLSVQVCVVVVDFFKWFFQAWADDPQPQFDTDDGGWIKTWDHKDWDPRVHTFIWTWIWTFDDDPPDGDTDIGTGGRGTGRGIITDDPTPDIDRPVCCVVPPDPFGKIARPGHGPLDPDRPSNVGPIMTGHDMGSFMWTWMDGPVCRLETETHGRVLTGTIMGTDPDDDDDDDHRDYPRNMTIGDPVSSVVVVVVDDDPDDDRDDDDDDDPPDDDDDDDDDDDDDDDDDDDDDDDDDDDDDDDDDDDDDDDDDDDDDDDDDDDDDDDDDDDDDDDDDDDDDDDDDDDDDDDDDDCVVVVVVVVVVVVVVPPD

pLDDT: mean 72.75, std 21.24, range [19.27, 95.38]